Protein 5FLY (pdb70)

Organism: Staphylococcus pseudintermedius (NCBI:txid283734)

Nearest PDB structures (foldseek):
  5fly-assembly2_B  TM=1.004E+00  e=3.571E-59  Staphylococcus pseudintermedius
  4fil-assembly4_D  TM=9.738E-01  e=7.548E-35  Staphylococcus aureus
  4fkm-assembly1_A  TM=9.253E-01  e=1.076E-34  Staphylococcus aureus
  8xfi-assembly1_A  TM=9.644E-01  e=3.804E-29  Streptococcus pyogenes SSI-1
  8xfa-assembly1_A  TM=9.338E-01  e=2.842E-28  Streptococcus pyogenes SSI-1

Solvent-accessible surface area: 26708 Å² total; per-residue (Å²): 204,69,91,51,46,11,69,6,82,23,88,200,39,117,86,143,23,96,0,15,87,57,2,68,96,0,0,0,14,0,5,17,1,0,0,2,0,67,84,9,76,15,54,23,31,0,0,1,58,72,0,69,104,0,71,6,0,25,115,44,0,159,149,30,66,61,0,27,67,114,66,15,147,61,2,37,70,19,148,12,39,0,0,0,3,52,80,118,27,144,11,34,91,106,3,134,164,52,6,56,12,0,21,1,32,32,68,89,15,57,6,28,64,6,5,61,4,2,0,75,0,18,54,33,51,94,61,3,145,142,22,54,55,81,11,80,161,76,5,47,90,0,18,137,48,0,45,91,86,25,30,102,119,8,14,0,0,0,0,3,27,93,109,191,98,14,43,0,7,5,86,29,63,3,50,0,0,0,0,0,12,66,17,1,26,5,86,21,22,146,46,0,40,82,40,3,156,188,117,17,94,31,72,2,65,135,120,47,1,25,134,33,29,12,67,0,1,1,1,0,20,40,180,139,39,86,94,6,116,11,19,104,54,73,69,16,106,100,23,113,1,32,108,67,120,46,26,21,68,7,34,4,23,21,4,60,24,5,3,2,42,0,1,59,59,0,36,137,35,0,38,131,42,0,65,73,5,83,97,132,51,48,10,64,4,91,27,89,201,37,122,70,148,22,97,0,25,145,66,3,125,95,0,0,0,16,0,5,16,1,0,0,2,0,65,95,11,107,15,62,23,31,0,0,2,61,87,0,66,108,0,72,6,0,25,93,42,1,161,149,29,65,59,1,27,72,114,66,28,146,61,3,37,75,18,154,13,38,0,0,0,3,53,80,118,26,135,7,30,92,115,4,119,186,53,6,56,4,0,18,1,30,31,68,87,12,54,6,30,71,7,7,60,5,1,0,74,0,19,58,58,53,102,71,3,148,112,30,58,57,55,15,86,108,29,5,50,91,1,17,142,50,0,45,90,83,24,30,104,118,7,16,0,0,0,0,4,27,94,108,194,98,14,42,0,7,5,85,30,64,3,51,0,0,0,0,0,12,70,17,0,25,6,86,22,24,147,46,0,34,83,39,2,159,193,126,16,95,31,70,3,64,138,119,47,0,27,131,26,30,11,59,1,1,1,1,0,20,41,168,139,38,84,92,6,120,11,16,112,51,75,65,14,111,107,22,120,0,31,120,74,121,44,24,18,65,9,29,5,21,21,3,58,21,5,2,5,45,0,1,55,51,0,22,45,40,0,21,140,43,0,62,72,6,80,98

B-factor: mean 16.65, std 7.92, range [6.35, 55.58]

Radius of gyration: 28.54 Å; Cα contacts (8 Å, |Δi|>4): 1042; chains: 2; bounding box: 57×79×65 Å

Structure (mmCIF, N/CA/C/O backbone):
data_5FLY
#
_entry.id   5FLY
#
_cell.length_a   43.582
_cell.length_b   53.822
_cell.length_c   120.248
_cell.angle_alpha   90.00
_cell.angle_beta   99.17
_cell.angle_gamma   90.00
#
_symmetry.space_group_name_H-M   'P 1 21 1'
#
loop_
_entity.id
_entity.type
_entity.pdbx_description
1 polymer 'Ferrichrome ABC transporter substrate-binding protein'
2 non-polymer 'CADMIUM ION'
3 non-polymer 'CHLORIDE ION'
4 non-polymer 2,5,8,11,14,17,20,23-OCTAOXAPENTACOSAN-25-OL
5 water water
#
loop_
_atom_site.group_PDB
_atom_site.id
_atom_site.type_symbol
_atom_site.label_atom_id
_atom_site.label_alt_id
_atom_site.label_comp_id
_atom_site.label_asym_id
_atom_site.label_entity_id
_atom_site.label_seq_id
_atom_site.pdbx_PDB_ins_code
_atom_site.Cartn_x
_atom_site.Cartn_y
_atom_site.Cartn_z
_atom_site.occupancy
_atom_site.B_iso_or_equiv
_atom_site.auth_seq_id
_atom_site.auth_comp_id
_atom_site.auth_asym_id
_atom_site.auth_atom_id
_atom_site.pdbx_PDB_model_num
ATOM 1 N N . LYS A 1 3 ? 24.288 -30.248 15.373 1.00 24.39 3 LYS A N 1
ATOM 2 C CA . LYS A 1 3 ? 23.861 -29.666 16.641 1.00 22.28 3 LYS A CA 1
ATOM 3 C C . LYS A 1 3 ? 22.353 -29.849 16.866 1.00 21.16 3 LYS A C 1
ATOM 4 O O . LYS A 1 3 ? 21.586 -29.968 15.904 1.00 22.09 3 LYS A O 1
ATOM 22 N N . GLU A 1 4 ? 21.954 -29.888 18.141 1.00 18.44 4 GLU A N 1
ATOM 23 C CA . GLU A 1 4 ? 20.550 -29.971 18.556 1.00 18.32 4 GLU A CA 1
ATOM 24 C C . GLU A 1 4 ? 19.691 -28.948 17.795 1.00 18.68 4 GLU A C 1
ATOM 25 O O . GLU A 1 4 ? 20.087 -27.791 17.682 1.00 19.89 4 GLU A O 1
ATOM 33 N N . THR A 1 5 ? 18.526 -29.362 17.295 1.00 17.40 5 THR A N 1
ATOM 34 C CA . THR A 1 5 ? 17.587 -28.425 16.658 1.00 16.41 5 THR A CA 1
ATOM 35 C C . THR A 1 5 ? 16.272 -28.316 17.429 1.00 16.21 5 THR A C 1
ATOM 36 O O . THR A 1 5 ? 15.966 -29.144 18.285 1.00 16.71 5 THR A O 1
ATOM 47 N N . LYS A 1 6 ? 15.504 -27.276 17.117 1.00 13.52 6 LYS A N 1
ATOM 48 C CA . LYS A 1 6 ? 14.131 -27.132 17.595 1.00 13.80 6 LYS A CA 1
ATOM 49 C C . LYS A 1 6 ? 13.287 -26.535 16.479 1.00 14.23 6 LYS A C 1
ATOM 50 O O . LYS A 1 6 ? 13.808 -25.881 15.571 1.00 14.02 6 LYS A O 1
ATOM 69 N N . ALA A 1 7 ? 11.983 -26.752 16.549 1.00 14.37 7 ALA A N 1
ATOM 70 C CA . ALA A 1 7 ? 11.079 -26.166 15.569 1.00 15.06 7 ALA A CA 1
ATOM 71 C C . ALA A 1 7 ? 10.647 -24.786 16.038 1.00 15.46 7 ALA A C 1
ATOM 72 O O . ALA A 1 7 ? 10.114 -24.640 17.139 1.00 19.06 7 ALA A O 1
ATOM 79 N N . PHE A 1 8 ? 10.912 -23.772 15.215 1.00 11.59 8 PHE A N 1
ATOM 80 C CA . PHE A 1 8 ? 10.347 -22.451 15.423 1.00 10.94 8 PHE A CA 1
ATOM 81 C C . PHE A 1 8 ? 9.053 -22.367 14.630 1.00 11.82 8 PHE A C 1
ATOM 82 O O . PHE A 1 8 ? 9.044 -22.630 13.440 1.00 12.18 8 PHE A O 1
ATOM 99 N N . ASN A 1 9 ? 7.962 -22.026 15.302 1.00 12.75 9 ASN A N 1
ATOM 100 C CA . ASN A 1 9 ? 6.658 -21.977 14.657 1.00 14.29 9 ASN A CA 1
ATOM 101 C C . ASN A 1 9 ? 6.353 -20.589 14.123 1.00 14.39 9 ASN A C 1
ATOM 102 O O . ASN A 1 9 ? 5.876 -19.721 14.851 1.00 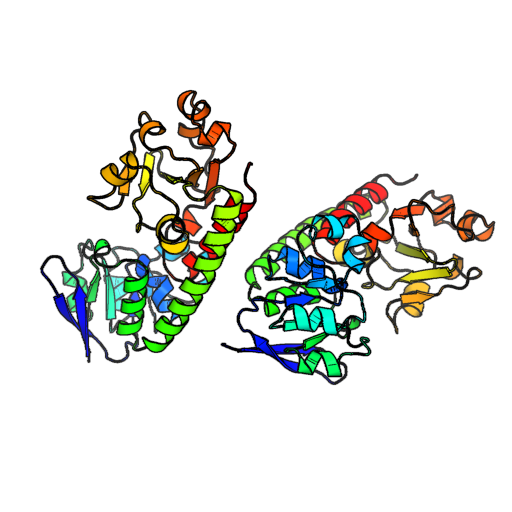17.17 9 ASN A O 1
ATOM 113 N N . LEU A 1 10 ? 6.645 -20.379 12.847 1.00 11.11 10 LEU A N 1
ATOM 114 C CA . LEU A 1 10 ? 6.462 -19.078 12.214 1.00 10.33 10 LEU A CA 1
ATOM 115 C C . LEU A 1 10 ? 5.021 -18.866 11.769 1.00 11.60 10 LEU A C 1
ATOM 116 O O . LEU A 1 10 ? 4.466 -19.702 11.068 1.00 9.91 10 LEU A O 1
ATOM 132 N N . LYS A 1 11 ? 4.425 -17.748 12.171 1.00 11.57 11 LYS A N 1
ATOM 133 C CA . LYS A 1 11 ? 3.104 -17.376 11.683 1.00 12.01 11 LYS A CA 1
ATOM 134 C C . LYS A 1 11 ? 3.190 -16.841 10.264 1.00 11.85 11 LYS A C 1
ATOM 135 O O . LYS A 1 11 ? 3.918 -15.886 10.013 1.00 12.98 11 LYS A O 1
ATOM 154 N N . THR A 1 12 ? 2.434 -17.448 9.352 1.00 10.99 12 THR A N 1
ATOM 155 C CA . THR A 1 12 ? 2.451 -17.064 7.949 1.00 11.46 12 THR A CA 1
ATOM 156 C C . THR A 1 12 ? 1.028 -16.983 7.414 1.00 13.49 12 THR A C 1
ATOM 157 O O . THR A 1 12 ? 0.073 -17.348 8.105 1.00 12.25 12 THR A O 1
ATOM 168 N N . ALA A 1 13 ? 0.903 -16.539 6.167 1.00 14.36 13 ALA A N 1
ATOM 169 C CA . ALA A 1 13 ? -0.390 -16.480 5.491 1.00 13.92 13 ALA A CA 1
ATOM 170 C C . ALA A 1 13 ? -1.047 -17.846 5.442 1.00 12.92 13 ALA A C 1
ATOM 171 O O . ALA A 1 13 ? -2.279 -17.950 5.447 1.00 14.46 13 ALA A O 1
ATOM 178 N N . LYS A 1 14 ? -0.223 -18.893 5.382 1.00 13.46 14 LYS A N 1
ATOM 179 C CA . LYS A 1 14 ? -0.701 -20.267 5.261 1.00 17.08 14 LYS A CA 1
ATOM 180 C C . LYS A 1 14 ? -0.965 -20.914 6.616 1.00 16.71 14 LYS A C 1
ATOM 181 O O . LYS A 1 14 ? -1.315 -22.092 6.684 1.00 18.64 14 LYS A O 1
ATOM 200 N N . GLY A 1 15 ? -0.772 -20.145 7.686 1.00 17.19 15 GLY A N 1
ATOM 201 C CA . GLY A 1 15 ? -0.976 -20.620 9.038 1.00 17.99 15 GLY A CA 1
ATOM 202 C C . GLY A 1 15 ? 0.305 -20.605 9.858 1.00 19.25 15 GLY A C 1
ATOM 203 O O . GLY A 1 15 ? 0.820 -19.535 10.204 1.00 22.33 15 GLY A O 1
ATOM 207 N N . GLU A 1 16 ? 0.805 -21.790 10.185 1.00 22.02 16 GLU A N 1
ATOM 208 C CA . GLU A 1 16 ? 2.052 -21.938 10.910 1.00 24.45 16 GLU A CA 1
ATOM 209 C C . GLU A 1 16 ? 3.005 -22.773 10.082 1.00 25.32 16 GLU A C 1
ATOM 210 O O . GLU A 1 16 ? 2.644 -23.839 9.578 1.00 26.84 16 GLU A O 1
ATOM 222 N N . GLU A 1 17 ? 4.213 -22.256 9.922 1.00 17.45 17 GLU A N 1
ATOM 223 C CA . GLU A 1 17 ? 5.266 -22.937 9.197 1.00 16.46 17 GLU A CA 1
ATOM 224 C C . GLU A 1 17 ? 6.324 -23.322 10.209 1.00 16.37 17 GLU A C 1
ATOM 225 O O . GLU A 1 17 ? 6.842 -22.462 10.913 1.00 16.62 17 GLU A O 1
ATOM 237 N N . LYS A 1 18 ? 6.620 -24.615 10.293 1.00 14.40 18 LYS A N 1
ATOM 238 C CA . LYS A 1 18 ? 7.635 -25.098 11.209 1.00 14.31 18 LYS A CA 1
ATOM 239 C C . LYS A 1 18 ? 8.980 -25.019 10.541 1.00 14.61 18 LYS A C 1
ATOM 240 O O . LYS A 1 18 ? 9.183 -25.568 9.461 1.00 16.28 18 LYS A O 1
ATOM 259 N N . ILE A 1 19 ? 9.894 -24.320 11.194 1.00 11.99 19 ILE A N 1
ATOM 260 C CA . ILE A 1 19 ? 11.230 -24.126 10.671 1.00 13.14 19 ILE A CA 1
ATOM 261 C C . ILE A 1 19 ? 12.227 -24.673 11.684 1.00 13.65 19 ILE A C 1
ATOM 262 O O . ILE A 1 19 ? 12.289 -24.195 12.805 1.00 14.59 19 ILE A O 1
ATOM 278 N N . ASP A 1 20 ? 12.992 -25.687 11.290 1.00 15.10 20 ASP A N 1
ATOM 279 C CA . ASP A 1 20 ? 13.998 -26.260 12.177 1.00 13.96 20 ASP A CA 1
ATOM 280 C C . ASP A 1 20 ? 15.213 -25.323 12.285 1.00 14.75 20 ASP A C 1
ATOM 281 O O . ASP A 1 20 ? 15.852 -24.992 11.283 1.00 16.92 20 ASP A O 1
ATOM 290 N N . ILE A 1 21 ? 15.513 -24.888 13.504 1.00 12.10 21 ILE A N 1
ATOM 291 C CA . ILE A 1 21 ? 16.630 -23.981 13.766 1.00 11.78 21 ILE A CA 1
ATOM 292 C C . ILE A 1 21 ? 17.475 -24.539 14.911 1.00 12.56 21 ILE A C 1
ATOM 293 O O . ILE A 1 21 ? 17.054 -25.475 15.586 1.00 12.91 21 ILE A O 1
ATOM 309 N N . PRO A 1 22 ? 18.673 -23.978 15.127 1.00 10.91 22 PRO A N 1
ATOM 310 C CA . PRO A 1 22 ? 19.446 -24.482 16.261 1.00 10.70 22 PRO A CA 1
ATOM 311 C C . PRO A 1 22 ? 18.701 -24.279 17.577 1.00 10.98 22 PRO A C 1
ATOM 312 O O . PRO A 1 22 ? 18.031 -23.267 17.756 1.00 11.20 22 PRO A O 1
ATOM 323 N N . LYS A 1 23 ? 18.818 -25.235 18.495 1.00 14.15 23 LYS A N 1
ATOM 324 C CA . LYS A 1 23 ? 18.286 -25.060 19.843 1.00 15.53 23 LYS A CA 1
ATOM 325 C C . LYS A 1 23 ? 18.933 -23.860 20.518 1.00 15.43 23 LYS A C 1
ATOM 326 O O . LYS A 1 23 ? 18.269 -23.087 21.213 1.00 16.05 23 LYS A O 1
ATOM 345 N N . ASP A 1 24 ? 20.244 -23.733 20.317 1.00 13.56 24 ASP A N 1
ATOM 346 C CA . ASP A 1 24 ? 21.011 -22.590 20.796 1.00 13.90 24 ASP A CA 1
ATOM 347 C C . ASP A 1 24 ? 21.803 -21.953 19.659 1.00 12.98 24 ASP A C 1
ATOM 348 O O . ASP A 1 24 ? 22.945 -22.337 19.399 1.00 13.56 24 ASP A O 1
ATOM 357 N N . PRO A 1 25 ? 21.196 -20.976 18.966 1.00 10.65 25 PRO A N 1
ATOM 358 C CA . PRO A 1 25 ? 21.879 -20.370 17.824 1.00 9.85 25 PRO A CA 1
ATOM 359 C C . PRO A 1 25 ? 23.165 -19.650 18.243 1.00 8.18 25 PRO A C 1
ATOM 360 O O . PRO A 1 25 ? 23.152 -18.838 19.161 1.00 10.23 25 PRO A O 1
ATOM 371 N N . LYS A 1 26 ? 24.255 -19.979 17.563 1.00 9.02 26 LYS A N 1
ATOM 372 C CA . LYS A 1 26 ? 25.587 -19.488 17.894 1.00 9.57 26 LYS A CA 1
ATOM 373 C C . LYS A 1 26 ? 26.076 -18.397 16.941 1.00 8.39 26 LYS A C 1
ATOM 374 O O . LYS A 1 26 ? 26.994 -17.662 17.281 1.00 8.37 26 LYS A O 1
ATOM 393 N N . ARG A 1 27 ? 25.479 -18.304 15.753 1.00 8.93 27 ARG A N 1
ATOM 394 C CA . ARG A 1 27 ? 25.964 -17.390 14.723 1.00 9.58 27 ARG A CA 1
ATOM 395 C C . ARG A 1 27 ? 24.782 -16.909 13.894 1.00 9.82 27 ARG A C 1
ATOM 396 O O . ARG A 1 27 ? 24.525 -17.415 12.815 1.00 11.40 27 ARG A O 1
ATOM 417 N N . ILE A 1 28 ? 24.084 -15.910 14.420 1.00 8.07 28 ILE A N 1
ATOM 418 C CA . ILE A 1 28 ? 22.891 -15.364 13.785 1.00 7.98 28 ILE A CA 1
ATOM 419 C C . ILE A 1 28 ? 23.265 -14.181 12.918 1.00 8.08 28 ILE A C 1
ATOM 420 O O . ILE A 1 28 ? 24.012 -13.308 13.347 1.00 8.06 28 ILE A O 1
ATOM 436 N N . VAL A 1 29 ? 22.758 -14.156 11.692 1.00 8.22 29 VAL A N 1
ATOM 437 C CA . VAL A 1 29 ? 22.843 -12.969 10.856 1.00 8.30 29 VAL A CA 1
ATOM 438 C C . VAL A 1 29 ? 21.446 -12.409 10.741 1.00 8.10 29 VAL A C 1
ATOM 439 O O . VAL A 1 29 ? 20.541 -13.104 10.296 1.00 8.11 29 VAL A O 1
ATOM 452 N N . VAL A 1 30 ? 21.266 -11.173 11.199 1.00 7.93 30 VAL A N 1
ATOM 453 C CA . VAL A 1 30 ? 19.955 -10.535 11.166 1.00 7.75 30 VAL A CA 1
ATOM 454 C C . VAL A 1 30 ? 19.898 -9.525 10.015 1.00 7.88 30 VAL A C 1
ATOM 455 O O . VAL A 1 30 ? 20.418 -8.412 10.128 1.00 8.13 30 VAL A O 1
ATOM 468 N N . MET A 1 31 ? 19.288 -9.934 8.905 1.00 8.86 31 MET A N 1
ATOM 469 C CA . MET A 1 31 ? 19.167 -9.069 7.728 1.00 8.59 31 MET A CA 1
ATOM 470 C C . MET A 1 31 ? 17.961 -8.132 7.805 1.00 10.94 31 MET A C 1
ATOM 471 O O . MET A 1 31 ? 17.914 -7.123 7.100 1.00 10.85 31 MET A O 1
ATOM 485 N N . ALA A 1 32 ? 16.974 -8.483 8.621 1.00 10.45 32 ALA A N 1
ATOM 486 C CA . ALA A 1 32 ? 15.793 -7.652 8.806 1.00 8.96 32 ALA A CA 1
ATOM 487 C C . ALA A 1 32 ? 15.983 -6.771 10.057 1.00 9.57 32 ALA A C 1
ATOM 488 O O . ALA A 1 32 ? 15.946 -7.276 11.185 1.00 7.47 32 ALA A O 1
ATOM 495 N N . PRO A 1 33 ? 16.187 -5.456 9.871 1.00 8.10 33 PRO A N 1
ATOM 496 C CA . PRO A 1 33 ? 16.531 -4.629 11.034 1.00 7.46 33 PRO A CA 1
ATOM 497 C C . PRO A 1 33 ? 15.442 -4.556 12.101 1.00 8.48 33 PRO A C 1
ATOM 498 O O . PRO A 1 33 ? 15.754 -4.263 13.251 1.00 6.97 33 PRO A O 1
ATOM 509 N N . THR A 1 34 ? 14.194 -4.805 11.723 1.00 7.63 34 THR A N 1
ATOM 510 C CA . THR A 1 34 ? 13.106 -4.877 12.685 1.00 7.12 34 THR A CA 1
ATOM 511 C C . THR A 1 34 ? 13.426 -5.777 13.876 1.00 7.39 34 THR A C 1
ATOM 512 O O . THR A 1 34 ? 13.047 -5.448 14.999 1.00 8.11 34 THR A O 1
ATOM 523 N N . TYR A 1 35 ? 14.133 -6.880 13.635 1.00 6.83 35 TYR A N 1
ATOM 524 C CA . TYR A 1 35 ? 14.371 -7.901 14.661 1.00 6.76 35 TYR A CA 1
ATOM 525 C C . TYR A 1 35 ? 15.736 -7.755 15.343 1.00 7.48 35 TYR A C 1
ATOM 526 O O . TYR A 1 35 ? 16.032 -8.469 16.299 1.00 6.71 35 TYR A O 1
ATOM 544 N N . ALA A 1 36 ? 16.549 -6.815 14.880 1.00 7.58 36 ALA A N 1
ATOM 545 C CA . ALA A 1 36 ? 17.906 -6.677 15.397 1.00 7.48 36 ALA A CA 1
ATOM 546 C C . ALA A 1 36 ? 17.946 -6.209 16.839 1.00 7.76 36 ALA A C 1
ATOM 547 O O . ALA A 1 36 ? 18.656 -6.811 17.655 1.00 6.78 36 ALA A O 1
ATOM 554 N N . GLY A 1 37 ? 17.205 -5.151 17.170 1.00 7.55 37 GLY A N 1
ATOM 555 C CA . GLY A 1 37 ? 17.235 -4.618 18.523 1.00 7.86 37 GLY A CA 1
ATOM 556 C C . GLY A 1 37 ? 16.763 -5.634 19.541 1.00 8.17 37 GLY A C 1
ATOM 557 O O . GLY A 1 37 ? 17.326 -5.745 20.634 1.00 6.94 37 GLY A O 1
ATOM 561 N N . GLY A 1 38 ? 15.718 -6.372 19.192 1.00 6.47 38 GLY A N 1
ATOM 562 C CA . GLY A 1 38 ? 15.139 -7.331 20.126 1.00 6.39 38 GLY A CA 1
ATOM 563 C C . GLY A 1 38 ? 16.058 -8.494 20.452 1.00 7.88 38 GLY A C 1
ATOM 564 O O . GLY A 1 38 ? 16.128 -8.968 21.593 1.00 6.35 38 GLY A O 1
ATOM 568 N N . LEU A 1 39 ? 16.757 -8.992 19.443 1.00 6.51 39 LEU A N 1
ATOM 569 C CA . LEU A 1 39 ? 17.692 -10.075 19.664 1.00 6.56 39 LEU A CA 1
ATOM 570 C C . LEU A 1 39 ? 18.918 -9.592 20.444 1.00 7.54 39 LEU A C 1
ATOM 571 O O . LEU A 1 39 ? 19.425 -10.297 21.302 1.00 7.66 39 LEU A O 1
ATOM 587 N N . LYS A 1 40 ? 19.385 -8.381 20.147 1.00 8.98 40 LYS A N 1
ATOM 588 C CA . LYS A 1 40 ? 20.510 -7.774 20.874 1.00 7.88 40 LYS A CA 1
ATOM 589 C C . LYS A 1 40 ? 20.141 -7.562 22.351 1.00 9.24 40 LYS A C 1
ATOM 590 O O . LYS A 1 40 ? 20.939 -7.812 23.262 1.00 6.84 40 LYS A O 1
ATOM 609 N N . TYR A 1 41 ? 18.909 -7.135 22.584 1.00 8.38 41 TYR A N 1
ATOM 610 C CA . TYR A 1 41 ? 18.431 -6.879 23.939 1.00 8.29 41 TYR A CA 1
ATOM 611 C C . TYR A 1 41 ? 18.483 -8.159 24.768 1.00 8.41 41 TYR A C 1
ATOM 612 O O . TYR A 1 41 ? 18.679 -8.129 25.992 1.00 10.09 41 TYR A O 1
ATOM 630 N N . LEU A 1 42 ? 18.322 -9.278 24.078 1.00 7.10 42 LEU A N 1
ATOM 631 C CA . LEU A 1 42 ? 18.367 -10.606 24.685 1.00 8.18 42 LEU A CA 1
ATOM 632 C C . LEU A 1 42 ? 19.759 -11.249 24.635 1.00 8.07 42 LEU A C 1
ATOM 633 O O . LEU A 1 42 ? 19.908 -12.434 24.970 1.00 7.88 42 LEU A O 1
ATOM 649 N N . ASP A 1 43 ? 20.768 -10.455 24.263 1.00 8.50 43 ASP A N 1
ATOM 650 C CA . ASP A 1 43 ? 22.162 -10.890 24.169 1.00 9.91 43 ASP A CA 1
ATOM 651 C C . ASP A 1 43 ? 22.305 -12.116 23.279 1.00 9.27 43 ASP A C 1
ATOM 652 O O . ASP A 1 43 ? 23.053 -13.048 23.595 1.00 10.06 43 ASP A O 1
ATOM 661 N N . ALA A 1 44 ? 21.591 -12.103 22.156 1.00 7.47 44 ALA A N 1
ATOM 662 C CA . ALA A 1 44 ? 21.728 -13.159 21.159 1.00 8.33 44 ALA A CA 1
ATOM 663 C C . ALA A 1 44 ? 23.123 -13.192 20.538 1.00 9.44 44 ALA A C 1
ATOM 664 O O . ALA A 1 44 ? 23.841 -12.176 20.491 1.00 8.39 44 ALA A O 1
ATOM 671 N N . ASN A 1 45 ? 23.498 -14.366 20.036 1.00 8.39 45 ASN A N 1
ATOM 672 C CA . ASN A 1 45 ? 24.800 -14.543 19.397 1.00 9.64 45 ASN A CA 1
ATOM 673 C C . ASN A 1 45 ? 24.786 -14.046 17.951 1.00 9.08 45 ASN A C 1
ATOM 674 O O . ASN A 1 45 ? 24.761 -14.834 16.995 1.00 8.97 45 ASN A O 1
ATOM 685 N N . ILE A 1 46 ? 24.830 -12.729 17.787 1.00 8.28 46 ILE A N 1
ATOM 686 C CA . ILE A 1 46 ? 24.704 -12.115 16.470 1.00 7.75 46 ILE A CA 1
ATOM 687 C C . ILE A 1 46 ? 26.082 -11.861 15.872 1.00 10.13 46 ILE A C 1
ATOM 688 O O . ILE A 1 46 ? 26.947 -11.234 16.514 1.00 11.66 46 ILE A O 1
ATOM 704 N N . VAL A 1 47 ? 26.299 -12.351 14.654 1.00 10.12 47 VAL A N 1
ATOM 705 C CA . VAL A 1 47 ? 27.577 -12.177 13.972 1.00 8.90 47 VAL A CA 1
ATOM 706 C C . VAL A 1 47 ? 27.490 -11.308 12.720 1.00 9.07 47 VAL A C 1
ATOM 707 O O . VAL A 1 47 ? 28.504 -10.977 12.127 1.00 10.19 47 VAL A O 1
ATOM 720 N N . GLY A 1 48 ? 26.285 -10.937 12.304 1.00 8.49 48 GLY A N 1
ATOM 721 C CA . GLY A 1 48 ? 26.125 -10.019 11.184 1.00 8.63 48 GLY A CA 1
ATOM 722 C C . GLY A 1 48 ? 24.791 -9.338 11.327 1.00 8.36 48 GLY A C 1
ATOM 723 O O . GLY A 1 48 ? 23.847 -9.953 11.815 1.00 8.14 48 GLY A O 1
ATOM 727 N N . VAL A 1 49 ? 24.714 -8.075 10.927 1.00 8.39 49 VAL A N 1
ATOM 728 C CA . VAL A 1 49 ? 23.455 -7.338 11.011 1.00 8.17 49 VAL A CA 1
ATOM 729 C C . VAL A 1 49 ? 23.334 -6.390 9.816 1.00 8.33 49 VAL A C 1
ATOM 730 O O . VAL A 1 49 ? 24.329 -5.836 9.338 1.00 8.58 49 VAL A O 1
ATOM 743 N N . SER A 1 50 ? 22.108 -6.224 9.333 1.00 9.89 50 SER A N 1
ATOM 744 C CA . SER A 1 50 ? 21.824 -5.268 8.266 1.00 10.46 50 SER A CA 1
ATOM 745 C C . SER A 1 50 ? 22.491 -3.925 8.521 1.00 11.16 50 SER A C 1
ATOM 746 O O . SER A 1 50 ? 22.455 -3.410 9.647 1.00 10.04 50 SER A O 1
ATOM 754 N N . ASP A 1 51 ? 23.082 -3.337 7.486 1.00 13.39 51 ASP A N 1
ATOM 755 C CA . ASP A 1 51 ? 23.730 -2.052 7.677 1.00 14.55 51 ASP A CA 1
ATOM 756 C C . ASP A 1 51 ? 22.686 -0.953 7.912 1.00 11.70 51 ASP A C 1
ATOM 757 O O . ASP A 1 51 ? 23.048 0.181 8.237 1.00 11.73 51 ASP A O 1
ATOM 766 N N . GLN A 1 52 ? 21.399 -1.283 7.783 1.00 11.87 52 GLN A N 1
ATOM 767 C CA . GLN A 1 52 ? 20.358 -0.298 8.056 1.00 13.02 52 GLN A CA 1
ATOM 768 C C . GLN A 1 52 ? 20.323 0.105 9.528 1.00 12.43 52 GLN A C 1
ATOM 769 O O . GLN A 1 52 ? 19.806 1.166 9.861 1.00 14.74 52 GLN A O 1
ATOM 783 N N . VAL A 1 53 ? 20.858 -0.726 10.423 1.00 9.24 53 VAL A N 1
ATOM 784 C CA . VAL A 1 53 ? 20.798 -0.374 11.843 1.00 7.83 53 VAL A CA 1
ATOM 785 C C . VAL A 1 53 ? 21.637 0.867 12.133 1.00 10.23 53 VAL A C 1
ATOM 786 O O . VAL A 1 53 ? 21.370 1.595 13.086 1.00 12.40 53 VAL A O 1
ATOM 799 N N . ASP A 1 54 ? 22.625 1.139 11.289 1.00 11.13 54 ASP A N 1
ATOM 800 C CA . ASP A 1 54 ? 23.488 2.288 11.523 1.00 11.67 54 ASP A CA 1
ATOM 801 C C . ASP A 1 54 ? 22.793 3.614 11.250 1.00 12.77 54 ASP A C 1
ATOM 802 O O . ASP A 1 54 ? 23.286 4.663 11.674 1.00 14.47 54 ASP A O 1
ATOM 811 N N . GLN A 1 55 ? 21.653 3.570 10.571 1.00 14.13 55 GLN A N 1
ATOM 812 C CA . GLN A 1 55 ? 20.899 4.782 10.300 1.00 15.07 55 GLN A CA 1
ATOM 813 C C . GLN A 1 55 ? 19.994 5.176 11.470 1.00 15.52 55 GLN A C 1
ATOM 814 O O . GLN A 1 55 ? 19.482 6.289 11.491 1.00 17.76 55 GLN A O 1
ATOM 828 N N . SER A 1 56 ? 19.806 4.273 12.432 1.00 11.76 56 SER A N 1
ATOM 829 C CA . SER A 1 56 ? 19.143 4.612 13.698 1.00 11.02 56 SER A CA 1
ATOM 830 C C . SER A 1 56 ? 20.163 4.936 14.786 1.00 12.29 56 SER A C 1
ATOM 831 O O . SER A 1 56 ? 21.029 4.111 15.083 1.00 12.93 56 SER A O 1
ATOM 839 N N . PRO A 1 57 ? 20.065 6.134 15.398 1.00 14.84 57 PRO A N 1
ATOM 840 C CA . PRO A 1 57 ? 21.036 6.452 16.448 1.00 15.26 57 PRO A CA 1
ATOM 841 C C . PRO A 1 57 ? 20.942 5.470 17.603 1.00 15.15 57 PRO A C 1
ATOM 842 O O . PRO A 1 57 ? 21.947 5.191 18.258 1.00 17.54 57 PRO A O 1
ATOM 853 N N . VAL A 1 58 ? 19.743 4.940 17.822 1.00 13.55 58 VAL A N 1
ATOM 854 C CA . VAL A 1 58 ? 19.499 4.005 18.910 1.00 15.00 58 VAL A CA 1
ATOM 855 C C . VAL A 1 58 ? 20.206 2.686 18.643 1.00 13.11 58 VAL A C 1
ATOM 856 O O . VAL A 1 58 ? 20.971 2.205 19.474 1.00 15.42 58 VAL A O 1
ATOM 869 N N . LEU A 1 59 ? 19.929 2.086 17.492 1.00 10.09 59 LEU A N 1
ATOM 870 C CA . LEU A 1 59 ? 20.510 0.785 17.183 1.00 8.83 59 LEU A CA 1
ATOM 871 C C . LEU A 1 59 ? 22.003 0.870 16.849 1.00 8.72 59 LEU A C 1
ATOM 872 O O . LEU A 1 59 ? 22.737 -0.060 17.140 1.00 9.44 59 LEU A O 1
ATOM 888 N N . ALA A 1 60 ? 22.461 1.975 16.259 1.00 11.31 60 ALA A N 1
ATOM 889 C CA . ALA A 1 60 ? 23.860 2.073 15.844 1.00 11.88 60 ALA A CA 1
ATOM 890 C C . ALA A 1 60 ? 24.802 1.860 17.022 1.00 14.28 60 ALA A C 1
ATOM 891 O O . ALA A 1 60 ? 25.811 1.171 16.898 1.00 15.34 60 ALA A O 1
ATOM 898 N N . LYS A 1 61 ? 24.470 2.432 18.173 1.00 15.76 61 LYS A N 1
ATOM 899 C CA . LYS A 1 61 ? 25.360 2.317 19.325 1.00 15.77 61 LYS A CA 1
ATOM 900 C C . LYS A 1 61 ? 25.358 0.893 19.896 1.00 13.58 61 LYS A C 1
ATOM 901 O O . LYS A 1 61 ? 26.292 0.510 20.583 1.00 15.15 61 LYS A O 1
ATOM 920 N N . GLN A 1 62 ? 24.319 0.111 19.613 1.00 11.74 62 GLN A N 1
ATOM 921 C CA . GLN A 1 62 ? 24.249 -1.269 20.100 1.00 11.23 62 GLN A CA 1
ATOM 922 C C . GLN A 1 62 ? 24.979 -2.291 19.220 1.00 12.10 62 GLN A C 1
ATOM 923 O O . GLN A 1 62 ? 25.141 -3.441 19.643 1.00 12.40 62 GLN A O 1
ATOM 937 N N . PHE A 1 63 ? 25.386 -1.890 18.010 1.00 11.53 63 PHE A N 1
ATOM 938 C CA . PHE A 1 63 ? 25.935 -2.824 17.029 1.00 11.19 63 PHE A CA 1
ATOM 939 C C . PHE A 1 63 ? 27.325 -2.409 16.528 1.00 13.56 63 PHE A C 1
ATOM 940 O O . PHE A 1 63 ? 27.760 -2.815 15.443 1.00 11.76 63 PHE A O 1
ATOM 957 N N . LYS A 1 64 ? 28.034 -1.621 17.335 1.00 20.15 64 LYS A N 1
ATOM 958 C CA . LYS A 1 64 ? 29.331 -1.079 16.927 1.00 20.47 64 LYS A CA 1
ATOM 959 C C . LYS A 1 64 ? 30.348 -2.174 16.607 1.00 19.78 64 LYS A C 1
ATOM 960 O O . LYS A 1 64 ? 31.187 -2.003 15.733 1.00 23.24 64 LYS A O 1
ATOM 979 N N . ASP A 1 65 ? 30.273 -3.298 17.311 1.00 21.89 65 ASP A N 1
ATOM 980 C CA . ASP A 1 65 ? 31.274 -4.346 17.133 1.00 25.72 65 ASP A CA 1
ATOM 981 C C . ASP A 1 65 ? 30.732 -5.554 16.373 1.00 25.53 65 ASP A C 1
ATOM 982 O O . ASP A 1 65 ? 31.307 -6.639 16.440 1.00 27.52 65 ASP A O 1
ATOM 991 N N . VAL A 1 66 ? 29.640 -5.350 15.638 1.00 17.07 66 VAL A N 1
ATOM 992 C CA . VAL A 1 66 ? 29.055 -6.396 14.795 1.00 15.07 66 VAL A CA 1
ATOM 993 C C . VAL A 1 66 ? 29.220 -6.055 13.317 1.00 13.92 66 VAL A C 1
ATOM 994 O O . VAL A 1 66 ? 28.959 -4.922 12.891 1.00 13.66 66 VAL A O 1
ATOM 1007 N N . ASP A 1 67 ? 29.655 -7.039 12.533 1.00 12.62 67 ASP A N 1
ATOM 1008 C CA . ASP A 1 67 ? 29.776 -6.869 11.091 1.00 12.64 67 ASP A CA 1
ATOM 1009 C C . ASP A 1 67 ? 28.469 -6.428 10.452 1.00 12.09 67 ASP A C 1
ATOM 1010 O O . ASP A 1 67 ? 27.400 -6.982 10.750 1.00 11.38 67 ASP A O 1
ATOM 1019 N N . LYS A 1 68 ? 28.568 -5.454 9.558 1.00 12.84 68 LYS A N 1
ATOM 1020 C CA . LYS A 1 68 ? 27.406 -4.917 8.867 1.00 15.52 68 LYS A CA 1
ATOM 1021 C C . LYS A 1 68 ? 27.274 -5.567 7.505 1.00 15.62 68 LYS A C 1
ATOM 1022 O O . LYS A 1 68 ? 28.283 -5.831 6.835 1.00 16.64 68 LYS A O 1
ATOM 1041 N N . VAL A 1 69 ? 26.034 -5.816 7.100 1.00 13.65 69 VAL A N 1
ATOM 1042 C CA . VAL A 1 69 ? 25.753 -6.500 5.837 1.00 12.78 69 VAL A CA 1
ATOM 1043 C C . VAL A 1 69 ? 24.867 -5.655 4.921 1.00 13.55 69 VAL A C 1
ATOM 1044 O O . VAL A 1 69 ? 23.859 -5.102 5.351 1.00 14.33 69 VAL A O 1
ATOM 1057 N N . GLY A 1 70 ? 25.243 -5.571 3.649 1.00 14.53 70 GLY A N 1
ATOM 1058 C CA . GLY A 1 70 ? 24.398 -4.953 2.631 1.00 15.43 70 GLY A CA 1
ATOM 1059 C C . GLY A 1 70 ? 23.141 -5.759 2.332 1.00 15.28 70 GLY A C 1
ATOM 1060 O O . GLY A 1 70 ? 23.175 -6.976 2.353 1.00 16.61 70 GLY A O 1
ATOM 1064 N N . ALA A 1 71 ? 22.031 -5.081 2.036 1.00 28.65 71 ALA A N 1
ATOM 1065 C CA . ALA A 1 71 ? 20.710 -5.726 1.947 1.00 30.22 71 ALA A CA 1
ATOM 1066 C C . ALA A 1 71 ? 20.653 -6.922 0.997 1.00 29.81 71 ALA A C 1
ATOM 1067 O O . ALA A 1 71 ? 19.863 -7.848 1.199 1.00 32.62 71 ALA A O 1
ATOM 1074 N N . GLU A 1 72 ? 21.465 -6.886 -0.051 1.00 16.67 72 GLU A N 1
ATOM 1075 C CA . GLU A 1 72 ? 21.471 -7.957 -1.041 1.00 17.76 72 GLU A CA 1
ATOM 1076 C C . GLU A 1 72 ? 22.779 -8.733 -1.068 1.00 18.21 72 GLU A C 1
ATOM 1077 O O . GLU A 1 72 ? 22.993 -9.542 -1.970 1.00 18.61 72 GLU A O 1
ATOM 1089 N N . ASP A 1 73 ? 23.654 -8.490 -0.092 1.00 14.89 73 ASP A N 1
ATOM 1090 C CA . ASP A 1 73 ? 24.977 -9.118 -0.090 1.00 13.77 73 ASP A CA 1
ATOM 1091 C C . ASP A 1 73 ? 24.959 -10.548 0.477 1.00 13.49 73 ASP A C 1
ATOM 1092 O O . ASP A 1 73 ? 25.427 -10.816 1.584 1.00 11.98 73 ASP A O 1
ATOM 1101 N N . VAL A 1 74 ? 24.426 -11.472 -0.313 1.00 12.88 74 VAL A N 1
ATOM 1102 C CA . VAL A 1 74 ? 24.336 -12.873 0.090 1.00 12.85 74 VAL A CA 1
ATOM 1103 C C . VAL A 1 74 ? 25.736 -13.471 0.323 1.00 12.99 74 VAL A C 1
ATOM 1104 O O . VAL A 1 74 ? 25.941 -14.303 1.204 1.00 12.53 74 VAL A O 1
ATOM 1117 N N . GLU A 1 75 ? 26.714 -13.044 -0.458 1.00 12.59 75 GLU A N 1
ATOM 1118 C CA . GLU A 1 75 ? 28.047 -13.601 -0.280 1.00 13.63 75 GLU A CA 1
ATOM 1119 C C . GLU A 1 75 ? 28.636 -13.163 1.063 1.00 12.60 75 GLU A C 1
ATOM 1120 O O . GLU A 1 75 ? 29.366 -13.937 1.688 1.00 12.67 75 GLU A O 1
ATOM 1132 N N . LYS A 1 76 ? 28.293 -11.960 1.533 1.00 12.48 76 LYS A N 1
ATOM 1133 C CA . LYS A 1 76 ? 28.697 -11.549 2.875 1.00 12.46 76 LYS A CA 1
ATOM 1134 C C . LYS A 1 76 ? 28.041 -12.443 3.915 1.00 12.64 76 LYS A C 1
ATOM 1135 O O . LYS A 1 76 ? 28.718 -12.905 4.839 1.00 11.86 76 LYS A O 1
ATOM 1154 N N . VAL A 1 77 ? 26.742 -12.712 3.759 1.00 12.15 77 VAL A N 1
ATOM 1155 C CA . VAL A 1 77 ? 26.049 -13.571 4.715 1.00 11.42 77 VAL A CA 1
ATOM 1156 C C . VAL A 1 77 ? 26.769 -14.926 4.763 1.00 11.22 77 VAL A C 1
ATOM 1157 O O . VAL A 1 77 ? 27.134 -15.423 5.836 1.00 11.08 77 VAL A O 1
ATOM 1170 N N . ALA A 1 78 ? 27.042 -15.498 3.596 1.00 10.80 78 ALA A N 1
ATOM 1171 C CA . ALA A 1 78 ? 27.688 -16.797 3.533 1.00 11.09 78 ALA A CA 1
ATOM 1172 C C . ALA A 1 78 ? 29.059 -16.755 4.219 1.00 11.19 78 ALA A C 1
ATOM 1173 O O . ALA A 1 78 ? 29.418 -17.677 4.950 1.00 11.17 78 ALA A O 1
ATOM 1180 N N . SER A 1 79 ? 29.812 -15.680 4.006 1.00 11.30 79 SER A N 1
ATOM 1181 C CA . SER A 1 79 ? 31.163 -15.586 4.573 1.00 11.46 79 SER A CA 1
ATOM 1182 C C . SER A 1 79 ? 31.158 -15.585 6.098 1.00 11.06 79 SER A C 1
ATOM 1183 O O . SER A 1 79 ? 32.177 -15.872 6.710 1.00 11.17 79 SER A O 1
ATOM 1191 N N . LEU A 1 80 ? 30.020 -15.255 6.706 1.00 11.50 80 LEU A N 1
ATOM 1192 C CA . LEU A 1 80 ? 29.931 -15.200 8.164 1.00 11.13 80 LEU A CA 1
ATOM 1193 C C . LEU A 1 80 ? 29.586 -16.569 8.767 1.00 11.53 80 LEU A C 1
ATOM 1194 O O . LEU A 1 80 ? 29.501 -16.714 9.982 1.00 10.76 80 LEU A O 1
ATOM 1210 N N . LYS A 1 81 ? 29.393 -17.571 7.909 1.00 13.48 81 LYS A N 1
ATOM 1211 C CA . LYS A 1 81 ? 29.087 -18.927 8.357 1.00 13.36 81 LYS A CA 1
ATOM 1212 C C . LYS A 1 81 ? 28.006 -18.974 9.437 1.00 12.29 81 LYS A C 1
ATOM 1213 O O . LYS A 1 81 ? 28.217 -19.530 10.520 1.00 12.15 81 LYS A O 1
ATOM 1232 N N . PRO A 1 82 ? 26.835 -18.404 9.142 1.00 9.73 82 PRO A N 1
ATOM 1233 C CA . PRO A 1 82 ? 25.725 -18.385 10.095 1.00 9.34 82 PRO A CA 1
ATOM 1234 C C . PRO A 1 82 ? 25.154 -19.774 10.384 1.00 9.36 82 PRO A C 1
ATOM 1235 O O . PRO A 1 82 ? 25.260 -20.655 9.524 1.00 9.68 82 PRO A O 1
ATOM 1246 N N . ASP A 1 83 ? 24.570 -19.972 11.560 1.00 10.01 83 ASP A N 1
ATOM 1247 C CA . ASP A 1 83 ? 23.743 -21.160 11.775 1.00 10.56 83 ASP A CA 1
ATOM 1248 C C . ASP A 1 83 ? 22.256 -20.793 11.769 1.00 10.33 83 ASP A C 1
ATOM 1249 O O . ASP A 1 83 ? 21.399 -21.671 11.854 1.00 9.65 83 ASP A O 1
ATOM 1258 N N . LEU A 1 84 ? 21.960 -19.505 11.599 1.00 8.68 84 LEU A N 1
ATOM 1259 C CA . LEU A 1 84 ? 20.590 -19.018 11.534 1.00 8.48 84 LEU A CA 1
ATOM 1260 C C . LEU A 1 84 ? 20.597 -17.656 10.864 1.00 8.44 84 LEU A C 1
ATOM 1261 O O . LEU A 1 84 ? 21.417 -16.802 11.214 1.00 8.37 84 LEU A O 1
ATOM 1277 N N . ILE A 1 85 ? 19.667 -17.455 9.922 1.00 8.50 85 ILE A N 1
ATOM 1278 C CA . ILE A 1 85 ? 19.495 -16.183 9.227 1.00 8.47 85 ILE A CA 1
ATOM 1279 C C . ILE A 1 85 ? 18.080 -15.671 9.459 1.00 8.24 85 ILE A C 1
ATOM 1280 O O . ILE A 1 85 ? 17.144 -16.447 9.379 1.00 8.26 85 ILE A O 1
ATOM 1296 N N . ILE A 1 86 ? 17.951 -14.384 9.797 1.00 9.03 86 ILE A N 1
ATOM 1297 C CA . ILE A 1 86 ? 16.667 -13.732 10.025 1.00 9.39 86 ILE A CA 1
ATOM 1298 C C . ILE A 1 86 ? 16.470 -12.661 8.972 1.00 8.53 86 ILE A C 1
ATOM 1299 O O . ILE A 1 86 ? 17.323 -11.810 8.792 1.00 8.83 86 ILE A O 1
ATOM 1315 N N . THR A 1 87 ? 15.348 -12.711 8.260 1.00 7.94 87 THR A N 1
ATOM 1316 C CA . THR A 1 87 ? 15.050 -11.689 7.262 1.00 8.00 87 THR A CA 1
ATOM 1317 C C . THR A 1 87 ? 13.543 -11.489 7.167 1.00 7.89 87 THR A C 1
ATOM 1318 O O . THR A 1 87 ? 12.795 -11.946 8.040 1.00 7.75 87 THR A O 1
ATOM 1329 N N . TYR A 1 88 ? 13.105 -10.774 6.134 1.00 9.96 88 TYR A N 1
ATOM 1330 C CA . TYR A 1 88 ? 11.674 -10.568 5.870 1.00 9.86 88 TYR A CA 1
ATOM 1331 C C . TYR A 1 88 ? 11.238 -11.451 4.726 1.00 9.66 88 TYR A C 1
ATOM 1332 O O . TYR A 1 88 ? 12.038 -11.802 3.862 1.00 8.67 88 TYR A O 1
ATOM 1350 N N . ASN A 1 89 ? 9.957 -11.780 4.682 1.00 8.99 89 ASN A N 1
ATOM 1351 C CA . ASN A 1 89 ? 9.467 -12.576 3.576 1.00 9.20 89 ASN A CA 1
ATOM 1352 C C . ASN A 1 89 ? 9.501 -11.770 2.271 1.00 10.10 89 ASN A C 1
ATOM 1353 O O . ASN A 1 89 ? 9.386 -12.352 1.198 1.00 12.26 89 ASN A O 1
ATOM 1364 N N . THR A 1 90 ? 9.735 -10.459 2.347 1.00 10.40 90 THR A N 1
ATOM 1365 C CA . THR A 1 90 ? 9.888 -9.628 1.148 1.00 12.47 90 THR A CA 1
ATOM 1366 C C . THR A 1 90 ? 11.265 -9.781 0.498 1.00 15.11 90 THR A C 1
ATOM 1367 O O . THR A 1 90 ? 11.481 -9.327 -0.628 1.00 14.87 90 THR A O 1
ATOM 1378 N N . ASP A 1 91 ? 12.186 -10.437 1.197 1.00 12.79 91 ASP A N 1
ATOM 1379 C CA . ASP A 1 91 ? 13.559 -10.547 0.724 1.00 13.41 91 ASP A CA 1
ATOM 1380 C C . ASP A 1 91 ? 13.606 -11.350 -0.567 1.00 12.81 91 ASP A C 1
ATOM 1381 O O . ASP A 1 91 ? 13.207 -12.498 -0.594 1.00 14.52 91 ASP A O 1
ATOM 1390 N N . LYS A 1 92 ? 14.073 -10.728 -1.647 1.00 16.53 92 LYS A N 1
ATOM 1391 C CA . LYS A 1 92 ? 14.128 -11.408 -2.934 1.00 20.11 92 LYS A CA 1
ATOM 1392 C C . LYS A 1 92 ? 15.036 -12.644 -2.901 1.00 21.45 92 LYS A C 1
ATOM 1393 O O . LYS A 1 92 ? 14.876 -13.552 -3.711 1.00 23.83 92 LYS A O 1
ATOM 1412 N N . ASN A 1 93 ? 15.966 -12.683 -1.947 1.00 19.08 93 ASN A N 1
ATOM 1413 C CA . ASN A 1 93 ? 16.998 -13.722 -1.900 1.00 16.81 93 ASN A CA 1
ATOM 1414 C C . ASN A 1 93 ? 16.736 -14.860 -0.907 1.00 16.02 93 ASN A C 1
ATOM 1415 O O . ASN A 1 93 ? 17.653 -15.602 -0.561 1.00 15.46 93 ASN A O 1
ATOM 1426 N N . THR A 1 94 ? 15.496 -14.998 -0.447 1.00 15.28 94 THR A N 1
ATOM 1427 C CA . THR A 1 94 ? 15.180 -16.015 0.549 1.00 14.18 94 THR A CA 1
ATOM 1428 C C . THR A 1 94 ? 15.604 -17.425 0.137 1.00 13.57 94 THR A C 1
ATOM 1429 O O . THR A 1 94 ? 16.070 -18.192 0.969 1.00 13.72 94 THR A O 1
ATOM 1440 N N . ASP A 1 95 ? 15.462 -17.780 -1.136 1.00 17.99 95 ASP A N 1
ATOM 1441 C CA . ASP A 1 95 ? 15.806 -19.138 -1.552 1.00 20.32 95 ASP A CA 1
ATOM 1442 C C . ASP A 1 95 ? 17.326 -19.340 -1.465 1.00 19.49 95 ASP A C 1
ATOM 1443 O O . ASP A 1 95 ? 17.775 -20.413 -1.092 1.00 19.46 95 ASP A O 1
ATOM 1452 N N . LYS A 1 96 ? 18.097 -18.297 -1.780 1.00 18.78 96 LYS A N 1
ATOM 1453 C CA . LYS A 1 96 ? 19.560 -18.368 -1.705 1.00 19.00 96 LYS A CA 1
ATOM 1454 C C . LYS A 1 96 ? 20.000 -18.496 -0.241 1.00 16.89 96 LYS A C 1
ATOM 1455 O O . LYS A 1 96 ? 20.870 -19.300 0.095 1.00 17.23 96 LYS A O 1
ATOM 1474 N N . LEU A 1 97 ? 19.374 -17.714 0.626 1.00 12.36 97 LEU A N 1
ATOM 1475 C CA . LEU A 1 97 ? 19.707 -17.728 2.053 1.00 12.81 97 LEU A CA 1
ATOM 1476 C C . LEU A 1 97 ? 19.458 -19.100 2.693 1.00 12.91 97 LEU A C 1
ATOM 1477 O O . LEU A 1 97 ? 20.281 -19.595 3.472 1.00 13.00 97 LEU A O 1
ATOM 1493 N N . LYS A 1 98 ? 18.342 -19.733 2.343 1.00 15.19 98 LYS A N 1
ATOM 1494 C CA . LYS A 1 98 ? 18.021 -21.063 2.846 1.00 16.37 98 LYS A CA 1
ATOM 1495 C C . LYS A 1 98 ? 19.116 -22.093 2.526 1.00 15.29 98 LYS A C 1
ATOM 1496 O O . LYS A 1 98 ? 19.281 -23.061 3.254 1.00 16.17 98 LYS A O 1
ATOM 1515 N N . LYS A 1 99 ? 19.870 -21.871 1.454 1.00 20.53 99 LYS A N 1
ATOM 1516 C CA . LYS A 1 99 ? 20.967 -22.778 1.106 1.00 21.97 99 LYS A CA 1
ATOM 1517 C C . LYS A 1 99 ? 22.156 -22.593 2.052 1.00 21.49 99 LYS A C 1
ATOM 1518 O O . LYS A 1 99 ? 22.963 -23.505 2.225 1.00 24.20 99 LYS A O 1
ATOM 1537 N N . ILE A 1 100 ? 22.257 -21.410 2.652 1.00 17.39 100 ILE A N 1
ATOM 1538 C CA . ILE A 1 100 ? 23.374 -21.072 3.540 1.00 16.47 100 ILE A CA 1
ATOM 1539 C C . ILE A 1 100 ? 23.129 -21.570 4.956 1.00 16.46 100 ILE A C 1
ATOM 1540 O O . ILE A 1 100 ? 24.023 -22.126 5.588 1.00 16.29 100 ILE A O 1
ATOM 1556 N N . ALA A 1 101 ? 21.912 -21.377 5.453 1.00 11.88 101 ALA A N 1
ATOM 1557 C CA . ALA A 1 101 ? 21.583 -21.726 6.825 1.00 12.12 101 ALA A CA 1
ATOM 1558 C C . ALA A 1 101 ? 20.064 -21.725 6.997 1.00 11.18 101 ALA A C 1
ATOM 1559 O O . ALA A 1 101 ? 19.365 -21.168 6.160 1.00 10.29 101 ALA A O 1
ATOM 1566 N N . PRO A 1 102 ? 19.556 -22.365 8.068 1.00 12.35 102 PRO A N 1
ATOM 1567 C CA . PRO A 1 102 ? 18.150 -22.191 8.456 1.00 13.64 102 PRO A CA 1
ATOM 1568 C C . PRO A 1 102 ? 17.774 -20.717 8.450 1.00 13.00 102 PRO A C 1
ATOM 1569 O O . PRO A 1 102 ? 18.490 -19.900 9.037 1.00 11.82 102 PRO A O 1
ATOM 1580 N N . THR A 1 103 ? 16.678 -20.392 7.771 1.00 9.97 103 THR A N 1
ATOM 1581 C CA . THR A 1 103 ? 16.289 -19.010 7.524 1.00 11.41 103 THR A CA 1
ATOM 1582 C C . THR A 1 103 ? 14.842 -18.794 7.949 1.00 11.43 103 THR A C 1
ATOM 1583 O O . THR A 1 103 ? 13.941 -19.523 7.508 1.00 11.87 103 THR A O 1
ATOM 1594 N N . ILE A 1 104 ? 14.636 -17.813 8.827 1.00 8.69 104 ILE A N 1
ATOM 1595 C CA . ILE A 1 104 ? 13.297 -17.339 9.178 1.00 8.51 104 ILE A CA 1
ATOM 1596 C C . ILE A 1 104 ? 13.044 -16.018 8.476 1.00 9.73 104 ILE A C 1
ATOM 1597 O O . ILE A 1 104 ? 13.640 -14.983 8.807 1.00 8.29 104 ILE A O 1
ATOM 1613 N N . ALA A 1 105 ? 12.153 -16.076 7.492 1.00 8.27 105 ALA A N 1
ATOM 1614 C CA . ALA A 1 105 ? 11.757 -14.914 6.725 1.00 8.24 105 ALA A CA 1
ATOM 1615 C C . ALA A 1 105 ? 10.392 -14.450 7.218 1.00 8.79 105 ALA A C 1
ATOM 1616 O O . ALA A 1 105 ? 9.335 -14.899 6.768 1.00 8.18 105 ALA A O 1
ATOM 1623 N N . PHE A 1 106 ? 10.438 -13.556 8.190 1.00 8.22 106 PHE A N 1
ATOM 1624 C CA . PHE A 1 106 ? 9.232 -13.091 8.846 1.00 7.65 106 PHE A CA 1
ATOM 1625 C C . PHE A 1 106 ? 8.281 -12.337 7.929 1.00 7.77 106 PHE A C 1
ATOM 1626 O O . PHE A 1 106 ? 8.683 -11.437 7.186 1.00 7.72 106 PHE A O 1
ATOM 1643 N N . ASP A 1 107 ? 7.012 -12.714 8.036 1.00 7.72 107 ASP A N 1
ATOM 1644 C CA . ASP A 1 107 ? 5.888 -11.905 7.550 1.00 8.22 107 ASP A CA 1
ATOM 1645 C C . ASP A 1 107 ? 5.608 -10.929 8.687 1.00 7.47 107 ASP A C 1
ATOM 1646 O O . ASP A 1 107 ? 4.897 -11.249 9.646 1.00 7.41 107 ASP A O 1
ATOM 1655 N N . TYR A 1 108 ? 6.255 -9.768 8.607 1.00 7.85 108 TYR A N 1
ATOM 1656 C CA . TYR A 1 108 ? 6.259 -8.783 9.688 1.00 8.33 108 TYR A CA 1
ATOM 1657 C C . TYR A 1 108 ? 4.880 -8.568 10.325 1.00 9.07 108 TYR A C 1
ATOM 1658 O O . TYR A 1 108 ? 4.728 -8.615 11.553 1.00 8.97 108 TYR A O 1
ATOM 1676 N N . ALA A 1 109 ? 3.872 -8.354 9.487 1.00 9.37 109 ALA A N 1
ATOM 1677 C CA . ALA A 1 109 ? 2.559 -7.944 9.970 1.00 11.01 109 ALA A CA 1
ATOM 1678 C C . ALA A 1 109 ? 1.817 -9.006 10.790 1.00 11.31 109 ALA A C 1
ATOM 1679 O O . ALA A 1 109 ? 0.800 -8.696 11.413 1.00 11.02 109 ALA A O 1
ATOM 1686 N N . LYS A 1 110 ? 2.323 -10.237 10.821 1.00 10.49 110 LYS A N 1
ATOM 1687 C CA . LYS A 1 110 ? 1.668 -11.306 11.581 1.00 10.01 110 LYS A CA 1
ATOM 1688 C C . LYS A 1 110 ? 1.922 -11.247 13.090 1.00 9.98 110 LYS A C 1
ATOM 1689 O O . LYS A 1 110 ? 1.285 -11.983 13.847 1.00 11.00 110 LYS A O 1
ATOM 1708 N N . TYR A 1 111 ? 2.832 -10.376 13.520 1.00 8.60 111 TYR A N 1
ATOM 1709 C CA . TYR A 1 111 ? 3.174 -10.224 14.941 1.00 9.25 111 TYR A CA 1
ATOM 1710 C C . TYR A 1 111 ? 2.992 -8.780 15.400 1.00 9.22 111 TYR A C 1
ATOM 1711 O O . TYR A 1 111 ? 3.562 -7.866 14.798 1.00 10.10 111 TYR A O 1
ATOM 1729 N N . ASN A 1 112 ? 2.228 -8.564 16.470 1.00 8.42 112 ASN A N 1
ATOM 1730 C CA . ASN A 1 112 ? 2.263 -7.246 17.098 1.00 8.98 112 ASN A CA 1
ATOM 1731 C C . ASN A 1 112 ? 3.589 -7.149 17.841 1.00 8.41 112 ASN A C 1
ATOM 1732 O O . ASN A 1 112 ? 4.325 -8.130 17.944 1.00 8.39 112 ASN A O 1
ATOM 1743 N N . TYR A 1 113 ? 3.911 -5.961 18.329 1.00 7.15 113 TYR A N 1
ATOM 1744 C CA . TYR A 1 113 ? 5.261 -5.682 18.797 1.00 8.95 113 TYR A CA 1
ATOM 1745 C C . TYR A 1 113 ? 5.661 -6.485 20.030 1.00 8.15 113 TYR A C 1
ATOM 1746 O O . TYR A 1 113 ? 6.836 -6.770 20.218 1.00 9.08 113 TYR A O 1
ATOM 1764 N N . LEU A 1 114 ? 4.689 -6.861 20.856 1.00 7.18 114 LEU A N 1
ATOM 1765 C CA . LEU A 1 114 ? 4.973 -7.689 22.028 1.00 8.88 114 LEU A CA 1
ATOM 1766 C C . LEU A 1 114 ? 5.149 -9.162 21.632 1.00 9.17 114 LEU A C 1
ATOM 1767 O O . LEU A 1 114 ? 6.100 -9.817 22.067 1.00 9.33 114 LEU A O 1
ATOM 1783 N N . GLU A 1 115 ? 4.244 -9.669 20.799 1.00 9.01 115 GLU A N 1
ATOM 1784 C CA . GLU A 1 115 ? 4.372 -11.011 20.208 1.00 8.15 115 GLU A CA 1
ATOM 1785 C C . GLU A 1 115 ? 5.705 -11.158 19.474 1.00 8.34 115 GLU A C 1
ATOM 1786 O O . GLU A 1 115 ? 6.319 -12.210 19.461 1.00 8.46 115 GLU A O 1
ATOM 1798 N N . GLN A 1 116 ? 6.134 -10.082 18.834 1.00 6.93 116 GLN A N 1
ATOM 1799 C CA . GLN A 1 116 ? 7.399 -10.091 18.112 1.00 7.68 116 GLN A CA 1
ATOM 1800 C C . GLN A 1 116 ? 8.578 -10.362 19.063 1.00 7.56 116 GLN A C 1
ATOM 1801 O O . GLN A 1 116 ? 9.440 -11.183 18.785 1.00 6.50 116 GLN A O 1
ATOM 1815 N N . GLN A 1 117 ? 8.595 -9.692 20.206 1.00 6.43 117 GLN A N 1
ATOM 1816 C CA . GLN A 1 117 ? 9.709 -9.847 21.124 1.00 6.44 117 GLN A CA 1
ATOM 1817 C C . GLN A 1 117 ? 9.618 -11.229 21.771 1.00 6.91 117 GLN A C 1
ATOM 1818 O O . GLN A 1 117 ? 10.633 -11.879 22.037 1.00 6.92 117 GLN A O 1
ATOM 1832 N N . GLU A 1 118 ? 8.396 -11.703 21.972 1.00 6.50 118 GLU A N 1
ATOM 1833 C CA . GLU A 1 118 ? 8.216 -13.073 22.458 1.00 6.57 118 GLU A CA 1
ATOM 1834 C C . GLU A 1 118 ? 8.783 -14.093 21.473 1.00 6.65 118 GLU A C 1
ATOM 1835 O O . GLU A 1 118 ? 9.374 -15.092 21.882 1.00 7.19 118 GLU A O 1
ATOM 1847 N N . ALA A 1 119 ? 8.624 -13.841 20.179 1.00 6.78 119 ALA A N 1
ATOM 1848 C CA . ALA A 1 119 ? 9.239 -14.693 19.166 1.00 7.58 119 ALA A CA 1
ATOM 1849 C C . ALA A 1 119 ? 10.772 -14.658 19.259 1.00 7.95 119 ALA A C 1
ATOM 1850 O O . ALA A 1 119 ? 11.427 -15.684 19.106 1.00 6.92 119 ALA A O 1
ATOM 1857 N N . MET A 1 120 ? 11.347 -13.482 19.514 1.00 9.01 120 MET A N 1
ATOM 1858 C CA . MET A 1 120 ? 12.790 -13.380 19.669 1.00 8.68 120 MET A CA 1
ATOM 1859 C C . MET A 1 120 ? 13.239 -14.191 20.868 1.00 9.84 120 MET A C 1
ATOM 1860 O O . MET A 1 120 ? 14.234 -14.902 20.788 1.00 7.93 120 MET A O 1
ATOM 1874 N N . GLY A 1 121 ? 12.484 -14.120 21.959 1.00 9.01 121 GLY A N 1
ATOM 1875 C CA . GLY A 1 121 ? 12.742 -14.972 23.112 1.00 9.26 121 GLY A CA 1
ATOM 1876 C C . GLY A 1 121 ? 12.705 -16.460 22.788 1.00 10.28 121 GLY A C 1
ATOM 1877 O O . GLY A 1 121 ? 13.518 -17.254 23.288 1.00 8.69 121 GLY A O 1
ATOM 1881 N N . ASP A 1 122 ? 11.747 -16.857 21.957 1.00 8.17 122 ASP A N 1
ATOM 1882 C CA . ASP A 1 122 ? 11.624 -18.257 21.575 1.00 9.70 122 ASP A CA 1
ATOM 1883 C C . ASP A 1 122 ? 12.837 -18.721 20.767 1.00 12.02 122 ASP A C 1
ATOM 1884 O O . ASP A 1 122 ? 13.343 -19.823 20.976 1.00 13.17 122 ASP A O 1
ATOM 1893 N N . ILE A 1 123 ? 13.312 -17.875 19.856 1.00 9.96 123 ILE A N 1
ATOM 1894 C CA . ILE A 1 123 ? 14.459 -18.209 19.030 1.00 9.80 123 ILE A CA 1
ATOM 1895 C C . ILE A 1 123 ? 15.688 -18.511 19.866 1.00 9.58 123 ILE A C 1
ATOM 1896 O O . ILE A 1 123 ? 16.374 -19.504 19.613 1.00 11.70 123 ILE A O 1
ATOM 1912 N N . VAL A 1 124 ? 15.971 -17.660 20.851 1.00 11.09 124 VAL A N 1
ATOM 1913 C CA . VAL A 1 124 ? 17.230 -17.763 21.596 1.00 11.27 124 VAL A CA 1
ATOM 1914 C C . VAL A 1 124 ? 17.075 -18.475 22.933 1.00 12.29 124 VAL A C 1
ATOM 1915 O O . VAL A 1 124 ? 18.053 -18.612 23.675 1.00 12.01 124 VAL A O 1
ATOM 1928 N N . GLY A 1 125 ? 15.862 -18.920 23.237 1.00 10.81 125 GLY A N 1
ATOM 1929 C CA . GLY A 1 125 ? 15.608 -19.659 24.461 1.00 12.64 125 GLY A CA 1
ATOM 1930 C C . GLY A 1 125 ? 15.642 -18.793 25.707 1.00 11.79 125 GLY A C 1
ATOM 1931 O O . GLY A 1 125 ? 16.158 -19.209 26.751 1.00 11.21 125 GLY A O 1
ATOM 1935 N N . LYS A 1 126 ? 15.118 -17.577 25.594 1.00 10.44 126 LYS A N 1
ATOM 1936 C CA . LYS A 1 126 ? 15.044 -16.660 26.732 1.00 9.82 126 LYS A CA 1
ATOM 1937 C C . LYS A 1 126 ? 13.628 -16.112 26.929 1.00 9.26 126 LYS A C 1
ATOM 1938 O O . LYS A 1 126 ? 13.410 -14.916 27.143 1.00 10.54 126 LYS A O 1
ATOM 1957 N N . SER A 1 127 ? 12.657 -17.010 26.908 1.00 12.17 127 SER A N 1
ATOM 1958 C CA . SER A 1 127 ? 11.271 -16.603 27.114 1.00 13.92 127 SER A CA 1
ATOM 1959 C C . SER A 1 127 ? 11.065 -15.999 28.510 1.00 12.81 127 SER A C 1
ATOM 1960 O O . SER A 1 127 ? 10.247 -15.100 28.674 1.00 10.85 127 SER A O 1
ATOM 1968 N N . ASP A 1 128 ? 11.795 -16.488 29.519 1.00 11.39 128 ASP A N 1
ATOM 1969 C CA . ASP A 1 128 ? 11.677 -15.915 30.866 1.00 11.29 128 ASP A CA 1
ATOM 1970 C C . ASP A 1 128 ? 12.061 -14.434 30.865 1.00 11.79 128 ASP A C 1
ATOM 1971 O O . ASP A 1 128 ? 11.360 -13.607 31.448 1.00 12.29 128 ASP A O 1
ATOM 1980 N N . GLU A 1 129 ? 13.171 -14.101 30.215 1.00 10.56 129 GLU A N 1
ATOM 1981 C CA . GLU A 1 129 ? 13.624 -12.712 30.154 1.00 10.23 129 GLU A CA 1
ATOM 1982 C C . GLU A 1 129 ? 12.567 -11.812 29.499 1.00 10.40 129 GLU A C 1
ATOM 1983 O O . GLU A 1 129 ? 12.300 -10.694 29.954 1.00 10.56 129 GLU A O 1
ATOM 1995 N N . VAL A 1 130 ? 11.948 -12.301 28.434 1.00 9.31 130 VAL A N 1
ATOM 1996 C CA . VAL A 1 130 ? 10.961 -11.492 27.732 1.00 10.44 130 VAL A CA 1
ATOM 1997 C C . VAL A 1 130 ? 9.733 -11.284 28.623 1.00 10.09 130 VAL A C 1
ATOM 1998 O O . VAL A 1 130 ? 9.189 -10.191 28.682 1.00 9.49 130 VAL A O 1
ATOM 2011 N N . LYS A 1 131 ? 9.314 -12.330 29.330 1.00 10.67 131 LYS A N 1
ATOM 2012 C CA . LYS A 1 131 ? 8.201 -12.228 30.266 1.00 9.88 131 LYS A CA 1
ATOM 2013 C C . LYS A 1 131 ? 8.407 -11.109 31.281 1.00 10.46 131 LYS A C 1
ATOM 2014 O O . LYS A 1 131 ? 7.468 -10.346 31.558 1.00 10.79 131 LYS A O 1
ATOM 2033 N N . LYS A 1 132 ? 9.625 -11.019 31.843 1.00 10.07 132 LYS A N 1
ATOM 2034 C CA . LYS A 1 132 ? 9.981 -9.983 32.818 1.00 10.82 132 LYS A CA 1
ATOM 2035 C C . LYS A 1 132 ? 9.974 -8.597 32.158 1.00 12.35 132 LYS A C 1
ATOM 2036 O O . LYS A 1 132 ? 9.375 -7.657 32.676 1.00 12.95 132 LYS A O 1
ATOM 2055 N N . TRP A 1 133 ? 10.624 -8.487 31.005 1.00 11.36 133 TRP A N 1
ATOM 2056 C CA . TRP A 1 133 ? 10.615 -7.248 30.244 1.00 10.23 133 TRP A CA 1
ATOM 2057 C C . TRP A 1 133 ? 9.189 -6.792 29.923 1.00 9.76 133 TRP A C 1
ATOM 2058 O O . TRP A 1 133 ? 8.833 -5.626 30.097 1.00 7.43 133 TRP A O 1
ATOM 2079 N N . LYS A 1 134 ? 8.372 -7.714 29.439 1.00 9.70 134 LYS A N 1
ATOM 2080 C CA . LYS A 1 134 ? 6.981 -7.401 29.108 1.00 7.86 134 LYS A CA 1
ATOM 2081 C C . LYS A 1 134 ? 6.183 -6.883 30.307 1.00 8.73 134 LYS A C 1
ATOM 2082 O O . LYS A 1 134 ? 5.441 -5.906 30.203 1.00 9.43 134 LYS A O 1
ATOM 2101 N N . ALA A 1 135 ? 6.326 -7.549 31.445 1.00 10.70 135 ALA A N 1
ATOM 2102 C CA . ALA A 1 135 ? 5.605 -7.142 32.646 1.00 11.25 135 ALA A CA 1
ATOM 2103 C C . ALA A 1 135 ? 6.033 -5.751 33.091 1.00 9.33 135 ALA A C 1
ATOM 2104 O O . ALA A 1 135 ? 5.192 -4.942 33.468 1.00 9.50 135 ALA A O 1
ATOM 2111 N N . ASP A 1 136 ? 7.331 -5.473 33.024 1.00 11.40 136 ASP A N 1
ATOM 2112 C CA . ASP A 1 136 ? 7.846 -4.159 33.398 1.00 12.38 136 ASP A CA 1
ATOM 2113 C C . ASP A 1 136 ? 7.330 -3.086 32.447 1.00 11.89 136 ASP A C 1
ATOM 2114 O O . ASP A 1 136 ? 6.925 -1.994 32.867 1.00 13.01 136 ASP A O 1
ATOM 2123 N N . TRP A 1 137 ? 7.352 -3.401 31.157 1.00 9.89 137 TRP A N 1
ATOM 2124 C CA . TRP A 1 137 ? 6.874 -2.475 30.130 1.00 7.60 137 TRP A CA 1
ATOM 2125 C C . TRP A 1 137 ? 5.388 -2.142 30.313 1.00 9.19 137 TRP A C 1
ATOM 2126 O O . TRP A 1 137 ? 4.965 -0.986 30.204 1.00 8.33 137 TRP A O 1
ATOM 2147 N N . GLU A 1 138 ? 4.584 -3.154 30.616 1.00 12.70 138 GLU A N 1
ATOM 2148 C CA . GLU A 1 138 ? 3.147 -2.948 30.743 1.00 11.97 138 GLU A CA 1
ATOM 2149 C C . GLU A 1 138 ? 2.818 -2.111 31.971 1.00 11.64 138 GLU A C 1
ATOM 2150 O O . GLU A 1 138 ? 1.946 -1.243 31.925 1.00 12.85 138 GLU A O 1
ATOM 2162 N N . LYS A 1 139 ? 3.536 -2.356 33.062 1.00 12.06 139 LYS A N 1
ATOM 2163 C CA . LYS A 1 139 ? 3.327 -1.610 34.300 1.00 14.71 139 LYS A CA 1
ATOM 2164 C C . LYS A 1 139 ? 3.740 -0.138 34.134 1.00 14.19 139 LYS A C 1
ATOM 2165 O O . LYS A 1 139 ? 3.033 0.769 34.574 1.00 14.90 139 LYS A O 1
ATOM 2184 N N . GLN A 1 140 ? 4.868 0.100 33.469 1.00 12.16 140 GLN A N 1
ATOM 2185 C CA . GLN A 1 140 ? 5.344 1.463 33.250 1.00 11.36 140 GLN A CA 1
ATOM 2186 C C . GLN A 1 140 ? 4.389 2.234 32.342 1.00 11.49 140 GLN A C 1
ATOM 2187 O O . GLN A 1 140 ? 3.999 3.376 32.654 1.00 14.54 140 GLN A O 1
ATOM 2201 N N . THR A 1 141 ? 4.013 1.631 31.215 1.00 9.10 141 THR A N 1
ATOM 2202 C CA . THR A 1 141 ? 3.219 2.350 30.224 1.00 8.51 141 THR A CA 1
ATOM 2203 C C . THR A 1 141 ? 1.766 2.511 30.666 1.00 9.15 141 THR A C 1
ATOM 2204 O O . THR A 1 141 ? 1.084 3.455 30.253 1.00 9.11 141 THR A O 1
ATOM 2215 N N . ALA A 1 142 ? 1.300 1.624 31.535 1.00 10.16 142 ALA A N 1
ATOM 2216 C CA . ALA A 1 142 ? -0.018 1.793 32.146 1.00 11.58 142 ALA A CA 1
ATOM 2217 C C . ALA A 1 142 ? -0.050 3.086 32.947 1.00 10.11 142 ALA A C 1
ATOM 2218 O O . ALA A 1 142 ? -1.007 3.852 32.858 1.00 10.62 142 ALA A O 1
ATOM 2225 N N . GLN A 1 143 ? 1.011 3.350 33.709 1.00 10.54 143 GLN A N 1
ATOM 2226 C CA . GLN A 1 143 ? 1.081 4.593 34.476 1.00 11.35 143 GLN A CA 1
ATOM 2227 C C . GLN A 1 143 ? 1.233 5.789 33.546 1.00 11.97 143 GLN A C 1
ATOM 2228 O O . GLN A 1 143 ? 0.562 6.807 33.721 1.00 12.13 143 GLN A O 1
ATOM 2242 N N . ASP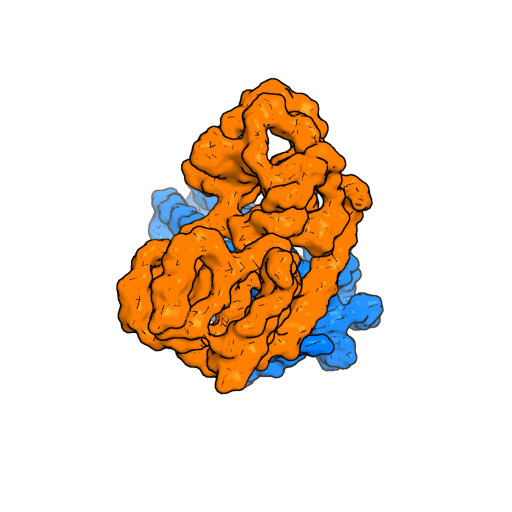 A 1 144 ? 2.100 5.664 32.545 1.00 10.99 144 ASP A N 1
ATOM 2243 C CA . ASP A 1 144 ? 2.245 6.722 31.555 1.00 11.44 144 ASP A CA 1
ATOM 2244 C C . ASP A 1 144 ? 0.907 7.114 30.925 1.00 10.57 144 ASP A C 1
ATOM 2245 O O . ASP A 1 144 ? 0.630 8.302 30.736 1.00 10.16 144 ASP A O 1
ATOM 2254 N N . SER A 1 145 ? 0.101 6.111 30.576 1.00 12.57 145 SER A N 1
ATOM 2255 C CA . SER A 1 145 ? -1.193 6.311 29.935 1.00 12.09 145 SER A CA 1
ATOM 2256 C C . SER A 1 145 ? -2.113 7.158 30.813 1.00 12.01 145 SER A C 1
ATOM 2257 O O . SER A 1 145 ? -2.786 8.074 30.330 1.00 12.13 145 SER A O 1
ATOM 2265 N N . LYS A 1 146 ? -2.133 6.846 32.107 1.00 12.56 146 LYS A N 1
ATOM 2266 C CA . LYS A 1 146 ? -2.954 7.585 33.050 1.00 12.88 146 LYS A CA 1
ATOM 2267 C C . LYS A 1 146 ? -2.475 9.029 33.163 1.00 12.59 146 LYS A C 1
ATOM 2268 O O . LYS A 1 146 ? -3.301 9.951 33.213 1.00 13.19 146 LYS A O 1
ATOM 2287 N N . ASP A 1 147 ? -1.156 9.220 33.206 1.00 11.45 147 ASP A N 1
ATOM 2288 C CA . ASP A 1 147 ? -0.568 10.557 33.330 1.00 12.33 147 ASP A CA 1
ATOM 2289 C C . ASP A 1 147 ? -0.905 11.410 32.108 1.00 12.11 147 ASP A C 1
ATOM 2290 O O . ASP A 1 147 ? -1.257 12.585 32.232 1.00 12.59 147 ASP A O 1
ATOM 2299 N N . ILE A 1 148 ? -0.754 10.822 30.924 1.00 12.16 148 ILE A N 1
ATOM 2300 C CA . ILE A 1 148 ? -1.031 11.532 29.675 1.00 11.25 148 ILE A CA 1
ATOM 2301 C C . ILE A 1 148 ? -2.519 11.831 29.487 1.00 11.80 148 ILE A C 1
ATOM 2302 O O . ILE A 1 148 ? -2.893 12.931 29.092 1.00 12.18 148 ILE A O 1
ATOM 2318 N N . LYS A 1 149 ? -3.384 10.876 29.787 1.00 12.03 149 LYS A N 1
ATOM 2319 C CA . LYS A 1 149 ? -4.812 11.090 29.582 1.00 13.76 149 LYS A CA 1
ATOM 2320 C C . LYS A 1 149 ? -5.381 12.083 30.606 1.00 14.69 149 LYS A C 1
ATOM 2321 O O . LYS A 1 149 ? -6.328 12.816 30.316 1.00 16.03 149 LYS A O 1
ATOM 2340 N N . ALA A 1 150 ? -4.783 12.129 31.786 1.00 15.47 150 ALA A N 1
ATOM 2341 C CA . ALA A 1 150 ? -5.188 13.109 32.792 1.00 17.16 150 ALA A CA 1
ATOM 2342 C C . ALA A 1 150 ? -4.850 14.523 32.316 1.00 20.11 150 ALA A C 1
ATOM 2343 O O . ALA A 1 150 ? -5.567 15.481 32.616 1.00 20.17 150 ALA A O 1
ATOM 2350 N N . HIS A 1 151 ? -3.754 14.642 31.569 1.00 16.55 151 HIS A N 1
ATOM 2351 C CA . HIS A 1 151 ? -3.289 15.941 31.098 1.00 14.09 151 HIS A CA 1
ATOM 2352 C C . HIS A 1 151 ? -4.053 16.405 29.862 1.00 14.89 151 HIS A C 1
ATOM 2353 O O . HIS A 1 151 ? -4.469 17.567 29.769 1.00 15.64 151 HIS A O 1
ATOM 2367 N N . LEU A 1 152 ? -4.257 15.494 28.917 1.00 14.30 152 LEU A N 1
ATOM 2368 C CA . LEU A 1 152 ? -4.822 15.864 27.620 1.00 14.15 152 LEU A CA 1
ATOM 2369 C C . LEU A 1 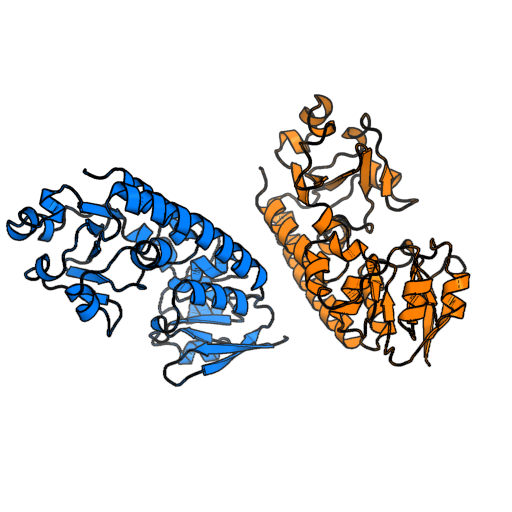152 ? -6.309 15.529 27.442 1.00 15.92 152 LEU A C 1
ATOM 2370 O O . LEU A 1 152 ? -6.996 16.153 26.614 1.00 15.45 152 LEU A O 1
ATOM 2386 N N . GLY A 1 153 ? -6.802 14.555 28.203 1.00 17.57 153 GLY A N 1
ATOM 2387 C CA . GLY A 1 153 ? -8.166 14.068 28.054 1.00 16.90 153 GLY A CA 1
ATOM 2388 C C . GLY A 1 153 ? -8.213 12.582 27.728 1.00 15.49 153 GLY A C 1
ATOM 2389 O O . GLY A 1 153 ? -7.388 12.078 26.963 1.00 14.67 153 GLY A O 1
ATOM 2393 N N . ASP A 1 154 ? -9.181 11.876 28.306 1.00 16.34 154 ASP A N 1
ATOM 2394 C CA . ASP A 1 154 ? -9.276 10.426 28.141 1.00 18.80 154 ASP A CA 1
ATOM 2395 C C . ASP A 1 154 ? -9.511 9.958 26.706 1.00 17.09 154 ASP A C 1
ATOM 2396 O O . ASP A 1 154 ? -9.112 8.848 26.355 1.00 19.05 154 ASP A O 1
ATOM 2405 N N . ASP A 1 155 ? -10.158 10.790 25.890 1.00 18.25 155 ASP A N 1
ATOM 2406 C CA . ASP A 1 155 ? -10.549 10.391 24.536 1.00 20.27 155 ASP A CA 1
ATOM 2407 C C . ASP A 1 155 ? -9.603 10.941 23.474 1.00 19.09 155 ASP A C 1
ATOM 2408 O O . ASP A 1 155 ? -9.888 10.874 22.275 1.00 19.14 155 ASP A O 1
ATOM 2417 N N . THR A 1 156 ? -8.463 11.454 23.920 1.00 15.11 156 THR A N 1
ATOM 2418 C CA . THR A 1 156 ? -7.494 12.093 23.021 1.00 12.69 156 THR A CA 1
ATOM 2419 C C . THR A 1 156 ? -7.093 11.151 21.890 1.00 10.80 156 THR A C 1
ATOM 2420 O O . THR A 1 156 ? -6.707 10.012 22.147 1.00 11.40 156 THR A O 1
ATOM 2431 N N . SER A 1 157 ? -7.209 11.631 20.650 1.00 9.07 157 SER A N 1
ATOM 2432 C CA . SER A 1 157 ? -6.757 10.891 19.483 1.00 9.91 157 SER A CA 1
ATOM 2433 C C . SER A 1 157 ? -5.442 11.456 18.955 1.00 12.06 157 SER A C 1
ATOM 2434 O O . SER A 1 157 ? -5.080 12.600 19.225 1.00 11.36 157 SER A O 1
ATOM 2442 N N . VAL A 1 158 ? -4.727 10.641 18.196 1.00 9.31 158 VAL A N 1
ATOM 2443 C CA . VAL A 1 158 ? -3.429 11.061 17.655 1.00 8.86 158 VAL A CA 1
ATOM 2444 C C . VAL A 1 158 ? -3.261 10.503 16.244 1.00 9.27 158 VAL A C 1
ATOM 2445 O O . VAL A 1 158 ? -3.780 9.435 15.897 1.00 8.88 158 VAL A O 1
ATOM 2458 N N . THR A 1 159 ? -2.573 11.297 15.433 1.00 7.93 159 THR A N 1
ATOM 2459 C CA . THR A 1 159 ? -2.208 10.971 14.066 1.00 8.30 159 THR A CA 1
ATOM 2460 C C . THR A 1 159 ? -0.702 11.045 13.928 1.00 8.96 159 THR A C 1
ATOM 2461 O O . THR A 1 159 ? -0.094 12.007 14.415 1.00 7.84 159 THR A O 1
ATOM 2472 N N . ILE A 1 160 ? -0.098 10.034 13.299 1.00 8.43 160 ILE A N 1
ATOM 2473 C CA . ILE A 1 160 ? 1.328 10.062 12.987 1.00 9.78 160 ILE A CA 1
ATOM 2474 C C . ILE A 1 160 ? 1.505 10.218 11.494 1.00 9.49 160 ILE A C 1
ATOM 2475 O O . ILE A 1 160 ? 1.098 9.343 10.720 1.00 9.07 160 ILE A O 1
ATOM 2491 N N . PHE A 1 161 ? 2.087 11.340 11.097 1.00 8.69 161 PHE A N 1
ATOM 2492 C CA . PHE A 1 161 ? 2.577 11.515 9.739 1.00 8.66 161 PHE A CA 1
ATOM 2493 C C . PHE A 1 161 ? 4.095 11.318 9.693 1.00 10.77 161 PHE A C 1
ATOM 2494 O O . PHE A 1 161 ? 4.804 11.618 10.664 1.00 12.25 161 PHE A O 1
ATOM 2511 N N . GLU A 1 162 ? 4.596 10.786 8.581 1.00 8.40 162 GLU A N 1
ATOM 2512 C CA . GLU A 1 162 ? 6.036 10.833 8.328 1.00 7.75 162 GLU A CA 1
ATOM 2513 C C . GLU A 1 162 ? 6.321 11.526 7.010 1.00 8.77 162 GLU A C 1
ATOM 2514 O O . GLU A 1 162 ? 5.716 11.209 5.984 1.00 7.92 162 GLU A O 1
ATOM 2526 N N . ASP A 1 163 ? 7.256 12.467 7.077 1.00 9.33 163 ASP A N 1
ATOM 2527 C CA . ASP A 1 163 ? 7.812 13.181 5.930 1.00 10.78 163 ASP A CA 1
ATOM 2528 C C . ASP A 1 163 ? 9.048 12.407 5.456 1.00 10.18 163 ASP A C 1
ATOM 2529 O O . ASP A 1 163 ? 10.061 12.346 6.154 1.00 8.34 163 ASP A O 1
ATOM 2538 N N . PHE A 1 164 ? 8.947 11.762 4.295 1.00 8.46 164 PHE A N 1
ATOM 2539 C CA . PHE A 1 164 ? 10.032 10.932 3.799 1.00 9.79 164 PHE A CA 1
ATOM 2540 C C . PHE A 1 164 ? 10.091 10.979 2.279 1.00 10.45 164 PHE A C 1
ATOM 2541 O O . PHE A 1 164 ? 9.096 10.705 1.614 1.00 10.07 164 PHE A O 1
ATOM 2558 N N . ASP A 1 165 ? 11.262 11.340 1.759 1.00 11.11 165 ASP A N 1
ATOM 2559 C CA . ASP A 1 165 ? 11.505 11.476 0.320 1.00 13.20 165 ASP A CA 1
ATOM 2560 C C . ASP A 1 165 ? 10.389 12.255 -0.383 1.00 12.78 165 ASP A C 1
ATOM 2561 O O . ASP A 1 165 ? 9.913 11.874 -1.465 1.00 11.21 165 ASP A O 1
ATOM 2570 N N . LYS A 1 166 ? 9.985 13.352 0.250 1.00 11.85 166 LYS A N 1
ATOM 2571 C CA . LYS A 1 166 ? 9.039 14.322 -0.309 1.00 11.04 166 LYS A CA 1
ATOM 2572 C C . LYS A 1 166 ? 7.627 13.760 -0.436 1.00 13.03 166 LYS A C 1
ATOM 2573 O O . LYS A 1 166 ? 6.776 14.346 -1.107 1.00 15.99 166 LYS A O 1
ATOM 2592 N N . LYS A 1 167 ? 7.392 12.636 0.228 1.00 11.76 167 LYS A N 1
ATOM 2593 C CA . LYS A 1 167 ? 6.070 12.055 0.338 1.00 11.52 167 LYS A CA 1
ATOM 2594 C C . LYS A 1 167 ? 5.617 12.050 1.791 1.00 11.98 167 LYS A C 1
ATOM 2595 O O . LYS A 1 167 ? 6.410 12.308 2.698 1.00 13.24 167 LYS A O 1
ATOM 2614 N N . ILE A 1 168 ? 4.331 11.789 1.994 1.00 8.31 168 ILE A N 1
ATOM 2615 C CA . ILE A 1 168 ? 3.728 11.764 3.322 1.00 8.10 168 ILE A CA 1
ATOM 2616 C C . ILE A 1 168 ? 3.178 10.373 3.594 1.00 7.92 168 ILE A C 1
ATOM 2617 O O . ILE A 1 168 ? 2.449 9.817 2.775 1.00 7.93 168 ILE A O 1
ATOM 2633 N N . TYR A 1 169 ? 3.513 9.817 4.759 1.00 8.52 169 TYR A N 1
ATOM 2634 C CA . TYR A 1 169 ? 2.971 8.526 5.174 1.00 8.87 169 TYR A CA 1
ATOM 2635 C C . TYR A 1 169 ? 2.189 8.661 6.481 1.00 8.50 169 TYR A C 1
ATOM 2636 O O . TYR A 1 169 ? 2.480 9.540 7.271 1.00 9.31 169 TYR A O 1
ATOM 2654 N N . ALA A 1 170 ? 1.177 7.824 6.684 1.00 8.48 170 ALA A N 1
ATOM 2655 C CA . ALA A 1 170 ? 0.513 7.733 7.986 1.00 9.12 170 ALA A CA 1
ATOM 2656 C C . ALA A 1 170 ? 0.427 6.274 8.398 1.00 8.17 170 ALA A C 1
ATOM 2657 O O . ALA A 1 170 ? 0.406 5.387 7.543 1.00 7.32 170 ALA A O 1
ATOM 2664 N N . TYR A 1 171 ? 0.377 6.021 9.701 1.00 7.26 171 TYR A N 1
ATOM 2665 C CA . TYR A 1 171 ? 0.541 4.649 10.212 1.00 7.19 171 TYR A CA 1
ATOM 2666 C C . TYR A 1 171 ? -0.635 4.091 10.986 1.00 7.55 171 TYR A C 1
ATOM 2667 O O . TYR A 1 171 ? -1.401 4.831 11.612 1.00 7.23 171 TYR A O 1
ATOM 2685 N N . GLY A 1 172 ? -0.803 2.776 10.854 1.00 7.13 172 GLY A N 1
ATOM 2686 C CA . GLY A 1 172 ? -1.683 2.001 11.704 1.00 7.20 172 GLY A CA 1
ATOM 2687 C C . GLY A 1 172 ? -1.094 1.798 13.091 1.00 7.17 172 GLY A C 1
ATOM 2688 O O . GLY A 1 172 ? -0.118 2.450 13.453 1.00 7.20 172 GLY A O 1
ATOM 2692 N N . LYS A 1 173 ? -1.662 0.879 13.875 1.00 7.11 173 LYS A N 1
ATOM 2693 C CA . LYS A 1 173 ? -1.257 0.759 15.273 1.00 7.03 173 LYS A CA 1
ATOM 2694 C C . LYS A 1 173 ? 0.061 0.011 15.506 1.00 8.09 173 LYS A C 1
ATOM 2695 O O . LYS A 1 173 ? 0.568 0.013 16.625 1.00 8.98 173 LYS A O 1
ATOM 2714 N N . ASN A 1 174 ? 0.636 -0.605 14.479 1.00 7.82 174 ASN A N 1
ATOM 2715 C CA . ASN A 1 174 ? 1.847 -1.406 14.683 1.00 7.01 174 ASN A CA 1
ATOM 2716 C C . ASN A 1 174 ? 2.778 -1.337 13.472 1.00 7.10 174 ASN A C 1
ATOM 2717 O O . ASN A 1 174 ? 3.101 -2.370 12.874 1.00 7.15 174 ASN A O 1
ATOM 2728 N N . TRP A 1 175 ? 3.223 -0.129 13.120 1.00 6.78 175 TRP A N 1
ATOM 2729 C CA . TRP A 1 175 ? 4.179 0.033 12.025 1.00 6.80 175 TRP A CA 1
ATOM 2730 C C . TRP A 1 175 ? 5.335 0.964 12.404 1.00 7.84 175 TRP A C 1
ATOM 2731 O O . TRP A 1 175 ? 5.868 1.696 11.570 1.00 6.98 175 TRP A O 1
ATOM 2752 N N . GLY A 1 176 ? 5.743 0.917 13.667 1.00 8.93 176 GLY A N 1
ATOM 2753 C CA . GLY A 1 176 ? 6.807 1.778 14.134 1.00 8.17 176 GLY A CA 1
ATOM 2754 C C . GLY A 1 176 ? 6.373 3.227 14.160 1.00 8.67 176 GLY A C 1
ATOM 2755 O O . GLY A 1 176 ? 5.186 3.522 14.226 1.00 7.27 176 GLY A O 1
ATOM 2759 N N . ARG A 1 177 ? 7.359 4.118 14.141 1.00 9.82 177 ARG A N 1
ATOM 2760 C CA . ARG A 1 177 ? 7.152 5.555 14.213 1.00 9.35 177 ARG A CA 1
ATOM 2761 C C . ARG A 1 177 ? 6.339 5.953 15.443 1.00 10.25 177 ARG A C 1
ATOM 2762 O O . ARG A 1 177 ? 5.596 6.930 15.412 1.00 10.63 177 ARG A O 1
ATOM 2783 N N . GLY A 1 178 ? 6.504 5.206 16.529 1.00 7.41 178 GLY A N 1
ATOM 2784 C CA . GLY A 1 178 ? 5.791 5.511 17.758 1.00 8.17 178 GLY A CA 1
ATOM 2785 C C . GLY A 1 178 ? 4.379 4.955 17.852 1.00 8.00 178 GLY A C 1
ATOM 2786 O O . GLY A 1 178 ? 3.728 5.099 18.884 1.00 8.03 178 GLY A O 1
ATOM 2790 N N . SER A 1 179 ? 3.906 4.296 16.797 1.00 8.46 179 SER A N 1
ATOM 2791 C CA . SER A 1 179 ? 2.533 3.805 16.763 1.00 7.54 179 SER A CA 1
ATOM 2792 C C . SER A 1 179 ? 2.253 2.804 17.886 1.00 7.27 179 SER A C 1
ATOM 2793 O O . SER A 1 179 ? 1.198 2.857 18.519 1.00 7.08 179 SER A O 1
ATOM 2801 N N . GLU A 1 180 ? 3.202 1.912 18.154 1.00 8.23 180 GLU A N 1
ATOM 2802 C CA . GLU A 1 180 ? 3.000 0.925 19.207 1.00 7.47 180 GLU A CA 1
ATOM 2803 C C . GLU A 1 180 ? 2.858 1.614 20.558 1.00 8.29 180 GLU A C 1
ATOM 2804 O O . GLU A 1 180 ? 1.963 1.284 21.337 1.00 7.93 180 GLU A O 1
ATOM 2816 N N . VAL A 1 181 ? 3.737 2.569 20.833 1.00 6.84 181 VAL A N 1
ATOM 2817 C CA . VAL A 1 181 ? 3.676 3.277 22.104 1.00 7.23 181 VAL A CA 1
ATOM 2818 C C . VAL A 1 181 ? 2.377 4.090 22.228 1.00 7.69 181 VAL A C 1
ATOM 2819 O O . VAL A 1 181 ? 1.708 4.046 23.265 1.00 8.29 181 VAL A O 1
ATOM 2832 N N . LEU A 1 182 ? 2.031 4.834 21.181 1.00 7.21 182 LEU A N 1
ATOM 2833 C CA . LEU A 1 182 ? 0.904 5.757 21.221 1.00 7.37 182 LEU A CA 1
ATOM 2834 C C . LEU A 1 182 ? -0.445 5.042 21.278 1.00 8.58 182 LEU A C 1
ATOM 2835 O O . LEU A 1 182 ? -1.269 5.375 22.131 1.00 8.60 182 LEU A O 1
ATOM 2851 N N . TYR A 1 183 ? -0.660 4.053 20.409 1.00 8.61 183 TYR A N 1
ATOM 2852 C CA . TYR A 1 183 ? -1.975 3.424 20.276 1.00 9.07 183 TYR A CA 1
ATOM 2853 C C . TYR A 1 183 ? -2.173 2.192 21.156 1.00 11.96 183 TYR A C 1
ATOM 2854 O O . TYR A 1 183 ? -3.305 1.905 21.573 1.00 13.61 183 TYR A O 1
ATOM 2872 N N . GLN A 1 184 ? -1.104 1.440 21.407 1.00 10.92 184 GLN A N 1
ATOM 2873 C CA . GLN A 1 184 ? -1.225 0.220 22.200 1.00 9.50 184 GLN A CA 1
ATOM 2874 C C . GLN A 1 184 ? -0.801 0.451 23.647 1.00 9.84 184 GLN A C 1
ATOM 2875 O O . GLN A 1 184 ? -1.602 0.240 24.565 1.00 11.20 184 GLN A O 1
ATOM 2889 N N . ALA A 1 185 ? 0.443 0.866 23.861 1.00 11.17 185 ALA A N 1
ATOM 2890 C CA . ALA A 1 185 ? 0.961 1.030 25.226 1.00 10.59 185 ALA A CA 1
ATOM 2891 C C . ALA A 1 185 ? 0.247 2.164 25.983 1.00 11.09 185 ALA A C 1
ATOM 2892 O O . ALA A 1 185 ? -0.117 1.986 27.151 1.00 13.00 185 ALA A O 1
ATOM 2899 N N . PHE A 1 186 ? 0.068 3.322 25.340 1.00 9.06 186 PHE A N 1
ATOM 2900 C CA . PHE A 1 186 ? -0.588 4.466 25.989 1.00 9.69 186 PHE A CA 1
ATOM 2901 C C . PHE A 1 186 ? -2.107 4.460 25.768 1.00 10.60 186 PHE A C 1
ATOM 2902 O O . PHE A 1 186 ? -2.837 5.192 26.447 1.00 12.40 186 PHE A O 1
ATOM 2919 N N . GLY A 1 187 ? -2.585 3.683 24.795 1.00 13.02 187 GLY A N 1
ATOM 2920 C CA . GLY A 1 187 ? -4.019 3.519 24.587 1.00 11.72 187 GLY A CA 1
ATOM 2921 C C . GLY A 1 187 ? -4.744 4.746 24.072 1.00 11.95 187 GLY A C 1
ATOM 2922 O O . GLY A 1 187 ? -5.942 4.932 24.321 1.00 13.36 187 GLY A O 1
ATOM 2926 N N . LEU A 1 188 ? -4.025 5.594 23.349 1.00 11.38 188 LEU A N 1
ATOM 2927 C CA . LEU A 1 188 ? -4.629 6.766 22.725 1.00 12.35 188 LEU A CA 1
ATOM 2928 C C . LEU A 1 188 ? -5.419 6.356 21.480 1.00 12.32 188 LEU A C 1
ATOM 2929 O O . LEU A 1 188 ? -5.124 5.346 20.849 1.00 11.79 188 LEU A O 1
ATOM 2945 N N . GLN A 1 189 ? -6.418 7.149 21.122 1.00 12.83 189 GLN A N 1
ATOM 2946 C CA . GLN A 1 189 ? -7.314 6.784 20.041 1.00 13.13 189 GLN A CA 1
ATOM 2947 C C . GLN A 1 189 ? -6.736 7.104 18.680 1.00 12.95 189 GLN A C 1
ATOM 2948 O O . GLN A 1 189 ? -5.946 8.033 18.516 1.00 12.40 189 GLN A O 1
ATOM 2962 N N . MET A 1 190 ? -7.149 6.314 17.703 1.00 10.67 190 MET A N 1
ATOM 2963 C CA . MET A 1 190 ? -6.844 6.593 16.310 1.00 10.83 190 MET A CA 1
ATOM 2964 C C . MET A 1 190 ? -8.103 7.118 15.639 1.00 11.39 190 MET A C 1
ATOM 2965 O O . MET A 1 190 ? -9.162 6.500 15.757 1.00 12.64 190 MET A O 1
ATOM 2979 N N . PRO A 1 191 ? -7.999 8.266 14.936 1.00 10.86 191 PRO A N 1
ATOM 2980 C CA . PRO A 1 191 ? -9.162 8.777 14.207 1.00 10.92 191 PRO A CA 1
ATOM 2981 C C . PRO A 1 191 ? -9.712 7.723 13.254 1.00 12.96 191 PRO A C 1
ATOM 2982 O O . PRO A 1 191 ? -8.937 7.001 12.609 1.00 10.80 191 PRO A O 1
ATOM 2993 N N . LYS A 1 192 ? -11.035 7.619 13.198 1.00 13.42 192 LYS A N 1
ATOM 2994 C CA . LYS A 1 192 ? -11.689 6.588 12.390 1.00 12.39 192 LYS A CA 1
ATOM 2995 C C . LYS A 1 192 ? -11.217 6.552 10.931 1.00 12.30 192 LYS A C 1
ATOM 2996 O O . LYS A 1 192 ? -10.972 5.474 10.386 1.00 10.26 192 LYS A O 1
ATOM 3015 N N . ALA A 1 193 ? -11.073 7.715 10.303 1.00 9.24 193 ALA A N 1
ATOM 3016 C CA . ALA A 1 193 ? -10.706 7.744 8.888 1.00 10.32 193 ALA A CA 1
ATOM 3017 C C . ALA A 1 193 ? -9.310 7.176 8.682 1.00 9.19 193 ALA A C 1
ATOM 3018 O O . ALA A 1 193 ? -9.029 6.527 7.672 1.00 10.64 193 ALA A O 1
ATOM 3025 N N . LEU A 1 194 ? -8.441 7.446 9.648 1.00 8.34 194 LEU A N 1
ATOM 3026 C CA . LEU A 1 194 ? -7.061 6.986 9.615 1.00 9.45 194 LEU A CA 1
ATOM 3027 C C . LEU A 1 194 ? -7.011 5.476 9.855 1.00 10.26 194 LEU A C 1
ATOM 3028 O O . LEU A 1 194 ? -6.275 4.756 9.190 1.00 9.78 194 LEU A O 1
ATOM 3044 N N . ASP A 1 195 ? -7.821 4.998 10.797 1.00 12.00 195 ASP A N 1
ATOM 3045 C CA . ASP A 1 195 ? -7.956 3.571 11.035 1.00 14.12 195 ASP A CA 1
ATOM 3046 C C . ASP A 1 195 ? -8.334 2.857 9.742 1.00 14.03 195 ASP A C 1
ATOM 3047 O O . ASP A 1 195 ? -7.668 1.894 9.338 1.00 14.17 195 ASP A O 1
ATOM 3056 N N . ASP A 1 196 ? -9.388 3.334 9.092 1.00 11.55 196 ASP A N 1
ATOM 3057 C CA . ASP A 1 196 ? -9.864 2.700 7.866 1.00 12.82 196 ASP A CA 1
ATOM 3058 C C . ASP A 1 196 ? -8.818 2.724 6.748 1.00 12.23 196 ASP A C 1
ATOM 3059 O O . ASP A 1 196 ? -8.657 1.732 6.033 1.00 12.23 196 ASP A O 1
ATOM 3068 N N . ALA A 1 197 ? -8.101 3.839 6.616 1.00 9.10 197 ALA A N 1
ATOM 3069 C CA . ALA A 1 197 ? -7.069 3.989 5.589 1.00 8.89 197 ALA A CA 1
ATOM 3070 C C . ALA A 1 197 ? -5.821 3.144 5.842 1.00 7.74 197 ALA A C 1
ATOM 3071 O O . ALA A 1 197 ? -5.052 2.917 4.907 1.00 9.98 197 ALA A O 1
ATOM 3078 N N . THR A 1 198 ? -5.601 2.696 7.082 1.00 9.36 198 THR A N 1
ATOM 3079 C CA . THR A 1 198 ? -4.372 1.951 7.412 1.00 10.05 198 THR A CA 1
ATOM 3080 C C . THR A 1 198 ? -4.612 0.497 7.813 1.00 10.92 198 THR A C 1
ATOM 3081 O O . THR A 1 198 ? -3.667 -0.249 8.055 1.00 11.75 198 THR A O 1
ATOM 3092 N N . LYS A 1 199 ? -5.874 0.096 7.858 1.00 14.93 199 LYS A N 1
ATOM 3093 C CA . LYS A 1 199 ? -6.256 -1.218 8.378 1.00 17.73 199 LYS A CA 1
ATOM 3094 C C . LYS A 1 199 ? -5.717 -2.381 7.521 1.00 17.01 199 LYS A C 1
ATOM 3095 O O . LYS A 1 199 ? -5.195 -3.375 8.056 1.00 16.43 199 LYS A O 1
ATOM 3114 N N . LYS A 1 200 ? -5.838 -2.247 6.203 1.00 15.35 200 LYS A N 1
ATOM 3115 C CA . LYS A 1 200 ? -5.546 -3.353 5.291 1.00 17.21 200 LYS A CA 1
ATOM 3116 C C . LYS A 1 200 ? -4.060 -3.676 5.181 1.00 15.87 200 LYS A C 1
ATOM 3117 O O . LYS A 1 200 ? -3.679 -4.849 5.174 1.00 16.50 200 LYS A O 1
ATOM 3136 N N . GLU A 1 201 ? -3.227 -2.642 5.100 1.00 10.87 201 GLU A N 1
ATOM 3137 C CA . GLU A 1 201 ? -1.803 -2.828 4.866 1.00 10.85 201 GLU A CA 1
ATOM 3138 C C . GLU A 1 201 ? -0.947 -2.429 6.067 1.00 9.46 201 GLU A C 1
ATOM 3139 O O . GLU A 1 201 ? 0.228 -2.776 6.108 1.00 8.71 201 GLU A O 1
ATOM 3151 N N . GLY A 1 202 ? -1.534 -1.709 7.024 1.00 8.10 202 GLY A N 1
ATOM 3152 C CA . GLY A 1 202 ? -0.834 -1.310 8.241 1.00 8.06 202 GLY A CA 1
ATOM 3153 C C . GLY A 1 202 ? -0.273 0.099 8.216 1.00 8.26 202 GLY A C 1
ATOM 3154 O O . GLY A 1 202 ? 0.197 0.610 9.225 1.00 7.85 202 GLY A O 1
ATOM 3158 N N . TRP A 1 203 ? -0.366 0.730 7.053 1.00 8.33 203 TRP A N 1
ATOM 3159 C CA . TRP A 1 203 ? 0.176 2.054 6.813 1.00 9.19 203 TRP A CA 1
ATOM 3160 C C . TRP A 1 203 ? -0.391 2.539 5.501 1.00 9.06 203 TRP A C 1
ATOM 3161 O O . TRP A 1 203 ? -0.948 1.744 4.735 1.00 8.19 203 TRP A O 1
ATOM 3182 N N . THR A 1 204 ? -0.211 3.820 5.200 1.00 8.60 204 THR A N 1
ATOM 3183 C CA . THR A 1 204 ? -0.590 4.319 3.886 1.00 9.03 204 THR A CA 1
ATOM 3184 C C . THR A 1 204 ? 0.197 5.554 3.497 1.00 7.62 204 THR A C 1
ATOM 3185 O O . THR A 1 204 ? 0.630 6.317 4.349 1.00 7.57 204 THR A O 1
ATOM 3196 N N . GLU A 1 205 ? 0.389 5.737 2.195 1.00 8.33 205 GLU A N 1
ATOM 3197 C CA . GLU A 1 205 ? 0.810 7.032 1.675 1.00 9.49 205 GLU A CA 1
ATOM 3198 C C . GLU A 1 205 ? -0.411 7.948 1.719 1.00 10.12 205 GLU A C 1
ATOM 3199 O O . GLU A 1 205 ? -1.536 7.507 1.475 1.00 9.49 205 GLU A O 1
ATOM 3211 N N . VAL A 1 206 ? -0.174 9.210 2.051 1.00 7.93 206 VAL A N 1
ATOM 3212 C CA . VAL A 1 206 ? -1.223 10.227 2.155 1.00 8.00 206 VAL A CA 1
ATOM 3213 C C . VAL A 1 206 ? -0.970 11.269 1.077 1.00 8.25 206 VAL A C 1
ATOM 3214 O O . VAL A 1 206 ? 0.048 11.943 1.115 1.00 8.21 206 VAL A O 1
ATOM 3227 N N . PRO A 1 207 ? -1.879 11.386 0.098 1.00 9.36 207 PRO A N 1
ATOM 3228 C CA . PRO A 1 207 ? -1.739 12.536 -0.801 1.00 10.98 207 PRO A CA 1
ATOM 3229 C C . PRO A 1 207 ? -1.768 13.861 -0.029 1.00 10.14 207 PRO A C 1
ATOM 3230 O O . PRO A 1 207 ? -2.519 13.993 0.940 1.00 9.70 207 PRO A O 1
ATOM 3241 N N . LYS A 1 208 ? -0.967 14.835 -0.452 1.00 10.10 208 LYS A N 1
ATOM 3242 C CA . LYS A 1 208 ? -0.748 16.015 0.375 1.00 9.63 208 LYS A CA 1
ATOM 3243 C C . LYS A 1 208 ? -2.039 16.796 0.588 1.00 9.21 208 LYS A C 1
ATOM 3244 O O . LYS A 1 208 ? -2.213 17.447 1.616 1.00 9.08 208 LYS A O 1
ATOM 3263 N N . GLU A 1 209 ? -2.948 16.719 -0.376 1.00 9.63 209 GLU A N 1
ATOM 3264 C CA . GLU A 1 209 ? -4.220 17.425 -0.279 1.00 11.50 209 GLU A CA 1
ATOM 3265 C C . GLU A 1 209 ? -5.177 16.819 0.754 1.00 11.56 209 GLU A C 1
ATOM 3266 O O . GLU A 1 209 ? -6.204 17.414 1.058 1.00 12.25 209 GLU A O 1
ATOM 3278 N N . GLU A 1 210 ? -4.844 15.641 1.281 1.00 10.88 210 GLU A N 1
ATOM 3279 C CA . GLU A 1 210 ? -5.768 14.882 2.120 1.00 9.56 210 GLU A CA 1
ATOM 3280 C C . GLU A 1 210 ? -5.300 14.802 3.567 1.00 10.31 210 GLU A C 1
ATOM 3281 O O . GLU A 1 210 ? -5.893 14.093 4.376 1.00 10.31 210 GLU A O 1
ATOM 3293 N N . VAL A 1 211 ? -4.250 15.537 3.901 1.00 10.09 211 VAL A N 1
ATOM 3294 C CA . VAL A 1 211 ? -3.732 15.525 5.273 1.00 11.35 211 VAL A CA 1
ATOM 3295 C C . VAL A 1 211 ? -4.829 15.768 6.327 1.00 12.10 211 VAL A C 1
ATOM 3296 O O . VAL A 1 211 ? -4.920 15.024 7.310 1.00 10.16 211 VAL A O 1
ATOM 3309 N N . GLY A 1 212 ? -5.684 16.758 6.096 1.00 12.75 212 GLY A N 1
ATOM 3310 C CA . GLY A 1 212 ? -6.720 17.113 7.053 1.00 13.99 212 GLY A CA 1
ATOM 3311 C C . GLY A 1 212 ? -7.749 16.027 7.304 1.00 13.64 212 GLY A C 1
ATOM 3312 O O . GLY A 1 212 ? -8.336 15.969 8.376 1.00 14.30 212 GLY A O 1
ATOM 3316 N N . LYS A 1 213 ? -7.968 15.164 6.317 1.00 12.42 213 LYS A N 1
ATOM 3317 C CA . LYS A 1 213 ? -8.961 14.102 6.452 1.00 13.58 213 LYS A CA 1
ATOM 3318 C C . LYS A 1 213 ? -8.565 13.087 7.524 1.00 13.02 213 LYS A C 1
ATOM 3319 O O . LYS A 1 213 ? -9.425 12.370 8.035 1.00 14.23 213 LYS A O 1
ATOM 3338 N N . TYR A 1 214 ? -7.279 13.046 7.882 1.00 13.92 214 TYR A N 1
ATOM 3339 C CA . TYR A 1 214 ? -6.748 12.030 8.806 1.00 14.23 214 TYR A CA 1
ATOM 3340 C C . TYR A 1 214 ? -6.253 12.610 10.127 1.00 14.41 214 TYR A C 1
ATOM 3341 O O . TYR A 1 214 ? -5.670 11.893 10.942 1.00 15.94 214 TYR A O 1
ATOM 3359 N N . ALA A 1 215 ? -6.513 13.894 10.359 1.00 15.49 215 ALA A N 1
ATOM 3360 C CA . ALA A 1 215 ? -5.966 14.585 11.525 1.00 17.79 215 ALA A CA 1
ATOM 3361 C C . ALA A 1 215 ? -6.793 14.358 12.791 1.00 19.24 215 ALA A C 1
ATOM 3362 O O . ALA A 1 215 ? -8.018 14.483 12.769 1.00 23.28 215 ALA A O 1
ATOM 3369 N N . GLY A 1 216 ? -6.110 14.040 13.888 1.00 13.74 216 GLY A N 1
ATOM 3370 C CA . GLY A 1 216 ? -6.733 13.850 15.190 1.00 12.75 216 GLY A CA 1
ATOM 3371 C C . GLY A 1 216 ? -6.460 15.001 16.142 1.00 12.96 216 GLY A C 1
ATOM 3372 O O . GLY A 1 216 ? -6.088 16.094 15.711 1.00 11.66 216 GLY A O 1
ATOM 3376 N N . ASP A 1 217 ? -6.644 14.751 17.438 1.00 13.87 217 ASP A N 1
ATOM 3377 C CA . ASP A 1 217 ? -6.496 15.784 18.462 1.00 14.54 217 ASP A CA 1
ATOM 3378 C C . ASP A 1 217 ? -5.049 16.236 18.614 1.00 13.92 217 ASP A C 1
ATOM 3379 O O . ASP A 1 217 ? -4.773 17.394 18.966 1.00 14.15 217 ASP A O 1
ATOM 3388 N N . VAL A 1 218 ? -4.139 15.303 18.347 1.00 11.08 218 VAL A N 1
ATOM 3389 C CA . VAL A 1 218 ? -2.699 15.515 18.441 1.00 10.11 218 VAL A CA 1
ATOM 3390 C C . VAL A 1 218 ? -2.101 15.029 17.126 1.00 11.65 218 VAL A C 1
ATOM 3391 O O . VAL A 1 218 ? -2.488 13.968 16.624 1.00 9.63 218 VAL A O 1
ATOM 3404 N N . ILE A 1 219 ? -1.179 15.808 16.559 1.00 9.22 219 ILE A N 1
ATOM 3405 C CA . ILE A 1 219 ? -0.517 15.415 15.321 1.00 8.84 219 ILE A CA 1
ATOM 3406 C C . ILE A 1 219 ? 0.988 15.399 15.487 1.00 10.07 219 ILE A C 1
ATOM 3407 O O . ILE A 1 219 ? 1.609 16.404 15.802 1.00 8.55 219 ILE A O 1
ATOM 3423 N N . ILE A 1 220 ? 1.557 14.234 15.236 1.00 8.17 220 ILE A N 1
ATOM 3424 C CA . ILE A 1 220 ? 2.977 14.025 15.376 1.00 8.11 220 ILE A CA 1
ATOM 3425 C C . ILE A 1 220 ? 3.548 13.782 14.000 1.00 8.97 220 ILE A C 1
ATOM 3426 O O . ILE A 1 220 ? 3.051 12.927 13.271 1.00 8.49 220 ILE A O 1
ATOM 3442 N N . THR A 1 221 ? 4.576 14.562 13.653 1.00 8.82 221 THR A N 1
ATOM 3443 C CA . THR A 1 221 ? 5.282 14.420 12.382 1.00 9.63 221 THR A CA 1
ATOM 3444 C C . THR A 1 221 ? 6.689 13.863 12.595 1.00 9.18 221 THR A C 1
ATOM 3445 O O . THR A 1 221 ? 7.535 14.482 13.239 1.00 9.28 221 THR A O 1
ATOM 3456 N N . ALA A 1 222 ? 6.914 12.678 12.046 1.00 7.91 222 ALA A N 1
ATOM 3457 C CA . ALA A 1 222 ? 8.230 12.061 12.046 1.00 7.87 222 ALA A CA 1
ATOM 3458 C C . ALA A 1 222 ? 8.994 12.545 10.830 1.00 8.19 222 ALA A C 1
ATOM 3459 O O . ALA A 1 222 ? 8.511 12.405 9.708 1.00 8.02 222 ALA A O 1
ATOM 3466 N N . LYS A 1 223 ? 10.158 13.137 11.060 1.00 8.19 223 LYS A N 1
ATOM 3467 C CA . LYS A 1 223 ? 10.976 13.658 9.969 1.00 8.67 223 LYS A CA 1
ATOM 3468 C C . LYS A 1 223 ? 12.447 13.603 10.323 1.00 8.61 223 LYS A C 1
ATOM 3469 O O . LYS A 1 223 ? 12.824 13.462 11.493 1.00 8.71 223 LYS A O 1
ATOM 3488 N N . ALA A 1 224 ? 13.281 13.700 9.299 1.00 9.08 224 ALA A N 1
ATOM 3489 C CA . ALA A 1 224 ? 14.717 13.762 9.529 1.00 10.01 224 ALA A CA 1
ATOM 3490 C C . ALA A 1 224 ? 15.095 15.068 10.199 1.00 9.63 224 ALA A C 1
ATOM 3491 O O . ALA A 1 224 ? 14.567 16.125 9.889 1.00 9.24 224 ALA A O 1
ATOM 3498 N N . LYS A 1 225 ? 16.047 14.986 11.117 1.00 15.59 225 LYS A N 1
ATOM 3499 C CA . LYS A 1 225 ? 16.498 16.158 11.849 1.00 18.86 225 LYS A CA 1
ATOM 3500 C C . LYS A 1 225 ? 17.053 17.222 10.902 1.00 19.31 225 LYS A C 1
ATOM 3501 O O . LYS A 1 225 ? 16.863 18.415 11.131 1.00 23.17 225 LYS A O 1
ATOM 3520 N N . ASP A 1 226 ? 17.703 16.792 9.821 1.00 18.50 226 ASP A N 1
ATOM 3521 C CA . ASP A 1 226 ? 18.362 17.725 8.898 1.00 18.18 226 ASP A CA 1
ATOM 3522 C C . ASP A 1 226 ? 17.466 18.190 7.741 1.00 17.59 226 ASP A C 1
ATOM 3523 O O . ASP A 1 226 ? 17.903 18.960 6.880 1.00 21.11 226 ASP A O 1
ATOM 3532 N N . ALA A 1 227 ? 16.214 17.739 7.729 1.00 11.64 227 ALA A N 1
ATOM 3533 C CA . ALA A 1 227 ? 15.255 18.176 6.723 1.00 10.29 227 ALA A CA 1
ATOM 3534 C C . ALA A 1 227 ? 14.636 19.521 7.105 1.00 11.12 227 ALA A C 1
ATOM 3535 O O . ALA A 1 227 ? 14.385 19.788 8.283 1.00 12.72 227 ALA A O 1
ATOM 3542 N N . ALA A 1 228 ? 14.366 20.360 6.107 1.00 14.48 228 ALA A N 1
ATOM 3543 C CA . ALA A 1 228 ? 13.626 21.599 6.330 1.00 16.15 228 ALA A CA 1
ATOM 3544 C C . ALA A 1 228 ? 12.190 21.264 6.684 1.00 14.50 228 ALA A C 1
ATOM 3545 O O . ALA A 1 228 ? 11.756 20.127 6.501 1.00 14.30 228 ALA A O 1
ATOM 3552 N N . GLN A 1 229 ? 11.457 22.241 7.205 1.00 14.28 229 GLN A N 1
ATOM 3553 C CA . GLN A 1 229 ? 10.043 22.023 7.518 1.00 15.53 229 GLN A CA 1
ATOM 3554 C C . GLN A 1 229 ? 9.307 21.355 6.358 1.00 14.86 229 GLN A C 1
ATOM 3555 O O . GLN A 1 229 ? 9.455 21.786 5.217 1.00 14.78 229 GLN A O 1
ATOM 3569 N N . PRO A 1 230 ? 8.497 20.317 6.641 1.00 13.81 230 PRO A N 1
ATOM 3570 C CA . PRO A 1 230 ? 7.734 19.679 5.566 1.00 14.48 230 PRO A CA 1
ATOM 3571 C C . PRO A 1 230 ? 6.746 20.639 4.924 1.00 14.18 230 PRO A C 1
ATOM 3572 O O . PRO A 1 230 ? 6.156 21.501 5.591 1.00 12.49 230 PRO A O 1
ATOM 3583 N N . GLU A 1 231 ? 6.556 20.479 3.619 1.00 15.22 231 GLU A N 1
ATOM 3584 C CA . GLU A 1 231 ? 5.698 21.379 2.880 1.00 15.40 231 GLU A CA 1
ATOM 3585 C C . GLU A 1 231 ? 4.263 21.357 3.426 1.00 15.22 231 GLU A C 1
ATOM 3586 O O . GLU A 1 231 ? 3.590 22.391 3.444 1.00 14.85 231 GLU A O 1
ATOM 3598 N N . PHE A 1 232 ? 3.809 20.198 3.911 1.00 11.89 232 PHE A N 1
ATOM 3599 C CA . PHE A 1 232 ? 2.414 20.057 4.317 1.00 11.11 232 PHE A CA 1
ATOM 3600 C C . PHE A 1 232 ? 2.113 20.783 5.629 1.00 11.03 232 PHE A C 1
ATOM 3601 O O . PHE A 1 232 ? 0.948 20.939 5.985 1.00 12.51 232 PHE A O 1
ATOM 3618 N N . GLN A 1 233 ? 3.142 21.259 6.328 1.00 10.81 233 GLN A N 1
ATOM 3619 C CA . GLN A 1 233 ? 2.916 22.031 7.543 1.00 11.49 233 GLN A CA 1
ATOM 3620 C C . GLN A 1 233 ? 2.793 23.544 7.284 1.00 12.94 233 GLN A C 1
ATOM 3621 O O . GLN A 1 233 ? 2.606 24.329 8.218 1.00 13.24 233 GLN A O 1
ATOM 3635 N N . LYS A 1 234 ? 2.880 23.950 6.021 1.00 15.98 234 LYS A N 1
ATOM 3636 C CA . LYS A 1 234 ? 2.875 25.376 5.686 1.00 17.69 234 LYS A CA 1
ATOM 3637 C C . LYS A 1 234 ? 1.521 25.896 5.216 1.00 18.11 234 LYS A C 1
ATOM 3638 O O . LYS A 1 234 ? 1.296 27.111 5.197 1.00 19.09 234 LYS A O 1
ATOM 3657 N N . THR A 1 235 ? 0.619 24.984 4.861 1.00 13.51 235 THR A N 1
ATOM 3658 C CA . THR A 1 235 ? -0.648 25.347 4.228 1.00 12.65 235 THR A CA 1
ATOM 3659 C C . THR A 1 235 ? -1.674 25.985 5.145 1.00 13.67 235 THR A C 1
ATOM 3660 O O . THR A 1 235 ? -1.629 25.824 6.357 1.00 11.61 235 THR A O 1
ATOM 3671 N N . ALA A 1 236 ? -2.637 26.680 4.541 1.00 17.72 236 ALA A N 1
ATOM 3672 C CA . ALA A 1 236 ? -3.800 27.148 5.280 1.00 16.43 236 ALA A CA 1
ATOM 3673 C C . ALA A 1 236 ? -4.562 25.973 5.898 1.00 16.75 236 ALA A C 1
ATOM 3674 O O . ALA A 1 236 ? -5.014 26.068 7.045 1.00 17.08 236 ALA A O 1
ATOM 3681 N N . MET A 1 237 ? -4.679 24.868 5.159 1.00 17.71 237 MET A N 1
ATOM 3682 C CA . MET A 1 237 ? -5.381 23.674 5.644 1.00 17.21 237 MET A CA 1
ATOM 3683 C C . MET A 1 237 ? -4.780 23.241 6.969 1.00 16.80 237 MET A C 1
ATOM 3684 O O . MET A 1 237 ? -5.497 22.980 7.930 1.00 18.00 237 MET A O 1
ATOM 3698 N N . TRP A 1 238 ? -3.454 23.179 7.008 1.00 12.75 238 TRP A N 1
ATOM 3699 C CA . TRP A 1 238 ? -2.735 22.743 8.207 1.00 11.53 238 TRP A CA 1
ATOM 3700 C C . TRP A 1 238 ? -3.006 23.692 9.360 1.00 11.12 238 TRP A C 1
ATOM 3701 O O . TRP A 1 238 ? -3.359 23.278 10.460 1.00 12.50 238 TRP A O 1
ATOM 3722 N N . GLN A 1 239 ? -2.826 24.976 9.101 1.00 13.96 239 GLN A N 1
ATOM 3723 C CA . GLN A 1 239 ? -2.974 25.970 10.147 1.00 16.81 239 GLN A CA 1
ATOM 3724 C C . GLN A 1 239 ? -4.382 25.989 10.722 1.00 18.91 239 GLN A C 1
ATOM 3725 O O . GLN A 1 239 ? -4.585 26.405 11.861 1.00 21.06 239 GLN A O 1
ATOM 3739 N N . ASN A 1 240 ? -5.348 25.523 9.943 1.00 20.45 240 ASN A N 1
ATOM 3740 C CA . ASN A 1 240 ? -6.729 25.518 10.397 1.00 21.52 240 ASN A CA 1
ATOM 3741 C C . ASN A 1 240 ? -7.151 24.215 11.087 1.00 19.91 240 ASN A C 1
ATOM 3742 O O . ASN A 1 240 ? -8.274 24.124 11.589 1.00 20.63 240 ASN A O 1
ATOM 3753 N N . LEU A 1 241 ? -6.259 23.227 11.155 1.00 12.01 241 LEU A N 1
ATOM 3754 C CA . LEU A 1 241 ? -6.560 22.006 11.905 1.00 11.36 241 LEU A CA 1
ATOM 3755 C C . LEU A 1 241 ? -6.680 22.310 13.391 1.00 11.07 241 LEU A C 1
ATOM 3756 O O . LEU A 1 241 ? -5.917 23.104 13.932 1.00 12.56 241 LEU A O 1
ATOM 3772 N N . GLU A 1 242 ? -7.624 21.650 14.052 1.00 15.01 242 GLU A N 1
ATOM 3773 C CA . GLU A 1 242 ? -7.857 21.889 15.467 1.00 17.19 242 GLU A CA 1
ATOM 3774 C C . GLU A 1 242 ? -6.590 21.562 16.275 1.00 17.72 242 GLU A C 1
ATOM 3775 O O . GLU A 1 242 ? -6.245 22.284 17.213 1.00 19.04 242 GLU A O 1
ATOM 3787 N N . ALA A 1 243 ? -5.872 20.500 15.907 1.00 12.77 243 ALA A N 1
ATOM 3788 C CA . ALA A 1 243 ? -4.660 20.151 16.652 1.00 11.80 243 ALA A CA 1
ATOM 3789 C C . ALA A 1 243 ? -3.627 21.270 16.564 1.00 11.21 243 ALA A C 1
ATOM 3790 O O . ALA A 1 243 ? -2.973 21.592 17.542 1.00 12.05 243 ALA A O 1
ATOM 3797 N N . VAL A 1 244 ? -3.486 21.844 15.374 1.00 11.27 244 VAL A N 1
ATOM 3798 C CA . VAL A 1 244 ? -2.510 22.897 15.136 1.00 11.46 244 VAL A CA 1
ATOM 3799 C C . VAL A 1 244 ? -2.960 24.184 15.843 1.00 12.03 244 VAL A C 1
ATOM 3800 O O . VAL A 1 244 ? -2.145 24.864 16.441 1.00 12.53 244 VAL A O 1
ATOM 3813 N N . GLN A 1 245 ? -4.250 24.504 15.784 1.00 14.06 245 GLN A N 1
ATOM 3814 C CA . GLN A 1 245 ? -4.794 25.627 16.551 1.00 15.29 245 GLN A CA 1
ATOM 3815 C C . GLN A 1 245 ? -4.610 25.454 18.067 1.00 15.18 245 GLN A C 1
ATOM 3816 O O . GLN A 1 245 ? -4.370 26.435 18.785 1.00 15.08 245 GLN A O 1
ATOM 3830 N N . ASN A 1 246 ? -4.734 24.223 18.560 1.00 15.22 246 ASN A N 1
ATOM 3831 C CA . ASN A 1 246 ? -4.557 23.953 19.990 1.00 15.08 246 ASN A CA 1
ATOM 3832 C C . ASN A 1 246 ? -3.083 23.828 20.397 1.00 13.87 246 ASN A C 1
ATOM 3833 O O . ASN A 1 246 ? -2.775 23.613 21.574 1.00 15.00 246 ASN A O 1
ATOM 3844 N N . LYS A 1 247 ? -2.178 23.979 19.429 1.00 13.71 247 LYS A N 1
ATOM 3845 C CA . LYS A 1 247 ? -0.737 23.786 19.638 1.00 14.76 247 LYS A CA 1
ATOM 3846 C C . LYS A 1 247 ? -0.426 22.384 20.189 1.00 14.21 247 LYS A C 1
ATOM 3847 O O . LYS A 1 247 ? 0.401 22.195 21.088 1.00 13.67 247 LYS A O 1
ATOM 3866 N N . TYR A 1 248 ? -1.113 21.413 19.598 1.00 11.94 248 TYR A N 1
ATOM 3867 C CA . TYR A 1 248 ? -0.971 20.005 19.909 1.00 12.25 248 TYR A CA 1
ATOM 3868 C C . TYR A 1 248 ? -0.302 19.280 18.738 1.00 14.46 248 TYR A C 1
ATOM 3869 O O . TYR A 1 248 ? -0.715 18.187 18.353 1.00 15.56 248 TYR A O 1
ATOM 3887 N N . ALA A 1 249 ? 0.724 19.899 18.166 1.00 11.13 249 ALA A N 1
ATOM 3888 C CA . ALA A 1 249 ? 1.421 19.317 17.022 1.00 11.70 249 ALA A CA 1
ATOM 3889 C C . ALA A 1 249 ? 2.916 19.473 17.236 1.00 12.24 249 ALA A C 1
ATOM 3890 O O . ALA A 1 249 ? 3.393 20.568 17.528 1.00 11.37 249 ALA A O 1
ATOM 3897 N N . PHE A 1 250 ? 3.657 18.376 17.125 1.00 11.94 250 PHE A N 1
ATOM 3898 C CA . PHE A 1 250 ? 5.106 18.434 17.287 1.00 10.29 250 PHE A CA 1
ATOM 3899 C C . PHE A 1 250 ? 5.782 17.411 16.398 1.00 9.66 250 PHE A C 1
ATOM 3900 O O . PHE A 1 250 ? 5.146 16.469 15.921 1.00 8.62 250 PHE A O 1
ATOM 3917 N N . ASN A 1 251 ? 7.066 17.645 16.158 1.00 9.48 251 ASN A N 1
ATOM 3918 C CA . ASN A 1 251 ? 7.889 16.761 15.348 1.00 10.92 251 ASN A CA 1
ATOM 3919 C C . ASN A 1 251 ? 8.717 15.820 16.195 1.00 10.19 251 ASN A C 1
ATOM 3920 O O . ASN A 1 251 ? 9.119 16.150 17.321 1.00 11.80 251 ASN A O 1
ATOM 3931 N N . VAL A 1 252 ? 8.981 14.647 15.640 1.00 8.33 252 VAL A N 1
ATOM 3932 C CA . VAL A 1 252 ? 9.943 13.723 16.228 1.00 8.99 252 VAL A CA 1
ATOM 3933 C C . VAL A 1 252 ? 10.963 13.277 15.171 1.00 10.54 252 VAL A C 1
ATOM 3934 O O . VAL A 1 252 ? 10.720 13.394 13.981 1.00 9.42 252 VAL A O 1
ATOM 3947 N N . ASP A 1 253 ? 12.090 12.734 15.638 1.00 10.19 253 ASP A N 1
ATOM 3948 C CA . ASP A 1 253 ? 13.207 12.299 14.801 1.00 9.87 253 ASP A CA 1
ATOM 3949 C C . ASP A 1 253 ? 12.914 10.935 14.193 1.00 9.79 253 ASP A C 1
ATOM 3950 O O . ASP A 1 253 ? 12.937 9.930 14.897 1.00 10.42 253 ASP A O 1
ATOM 3959 N N . SER A 1 254 ? 12.648 10.891 12.888 1.00 8.21 254 SER A N 1
ATOM 3960 C CA . SER A 1 254 ? 12.218 9.646 12.273 1.00 7.79 254 SER A CA 1
ATOM 3961 C C . SER A 1 254 ? 13.268 8.538 12.383 1.00 9.44 254 SER A C 1
ATOM 3962 O O . SER A 1 254 ? 12.895 7.383 12.544 1.00 10.10 254 SER A O 1
ATOM 3970 N N . SER A 1 255 ? 14.560 8.872 12.339 1.00 10.78 255 SER A N 1
ATOM 3971 C CA . SER A 1 255 ? 15.601 7.839 12.367 1.00 10.64 255 SER A CA 1
ATOM 3972 C C . SER A 1 255 ? 15.625 7.142 13.722 1.00 11.11 255 SER A C 1
ATOM 3973 O O . SER A 1 255 ? 16.031 5.988 13.809 1.00 13.03 255 SER A O 1
ATOM 3981 N N . VAL A 1 256 ? 15.196 7.851 14.766 1.00 9.02 256 VAL A N 1
ATOM 3982 C CA . VAL A 1 256 ? 15.076 7.260 16.091 1.00 10.75 256 VAL A CA 1
ATOM 3983 C C . VAL A 1 256 ? 13.800 6.432 16.185 1.00 10.28 256 VAL A C 1
ATOM 3984 O O . VAL A 1 256 ? 13.779 5.371 16.806 1.00 13.32 256 VAL A O 1
ATOM 3997 N N . TYR A 1 257 ? 12.735 6.923 15.558 1.00 8.80 257 TYR A N 1
ATOM 3998 C CA . TYR A 1 257 ? 11.382 6.385 15.758 1.00 8.25 257 TYR A CA 1
ATOM 3999 C C . TYR A 1 257 ? 10.956 5.246 14.821 1.00 7.85 257 TYR A C 1
ATOM 4000 O O . TYR A 1 257 ? 9.885 4.672 15.012 1.00 6.97 257 TYR A O 1
ATOM 4018 N N . TRP A 1 258 ? 11.755 4.919 13.811 1.00 8.50 258 TRP A N 1
ATOM 4019 C CA . TRP A 1 258 ? 11.316 3.916 12.836 1.00 10.95 258 TRP A CA 1
ATOM 4020 C C . TRP A 1 258 ? 11.003 2.557 13.452 1.00 9.64 258 TRP A C 1
ATOM 4021 O O . TRP A 1 258 ? 10.073 1.883 13.012 1.00 10.43 258 TRP A O 1
ATOM 4042 N N . TYR A 1 259 ? 11.799 2.134 14.429 1.00 8.00 259 TYR A N 1
ATOM 4043 C CA . TYR A 1 259 ? 11.754 0.743 14.901 1.00 9.00 259 TYR A CA 1
ATOM 4044 C C . TYR A 1 259 ? 10.836 0.539 16.124 1.00 8.99 259 TYR A C 1
ATOM 4045 O O . TYR A 1 259 ? 10.325 1.503 16.697 1.00 9.41 259 TYR A O 1
ATOM 4063 N N . ASN A 1 260 ? 10.598 -0.721 16.495 1.00 10.34 260 ASN A N 1
ATOM 4064 C CA . ASN A 1 260 ? 9.736 -1.035 17.633 1.00 9.56 260 ASN A CA 1
ATOM 4065 C C . ASN A 1 260 ? 10.330 -2.122 18.528 1.00 7.47 260 ASN A C 1
ATOM 4066 O O . ASN A 1 260 ? 9.613 -2.822 19.227 1.00 7.29 260 ASN A O 1
ATOM 4077 N N . ASP A 1 261 ? 11.654 -2.242 18.482 1.00 6.97 261 ASP A N 1
ATOM 4078 C CA . ASP A 1 261 ? 12.409 -3.098 19.400 1.00 7.53 261 ASP A CA 1
ATOM 4079 C C . ASP A 1 261 ? 12.468 -2.491 20.817 1.00 6.69 261 ASP A C 1
ATOM 4080 O O . ASP A 1 261 ? 12.222 -1.298 21.006 1.00 6.48 261 ASP A O 1
ATOM 4089 N N . PRO A 1 262 ? 12.856 -3.291 21.823 1.00 7.83 262 PRO A N 1
ATOM 4090 C CA . PRO A 1 262 ? 12.892 -2.758 23.199 1.00 7.46 262 PRO A CA 1
ATOM 4091 C C . PRO A 1 262 ? 13.780 -1.521 23.404 1.00 8.41 262 PRO A C 1
ATOM 4092 O O . PRO A 1 262 ? 13.423 -0.697 24.253 1.00 9.72 262 PRO A O 1
ATOM 4103 N N . TYR A 1 263 ? 14.913 -1.389 22.711 1.00 9.78 263 TYR A N 1
ATOM 4104 C CA . TYR A 1 263 ? 15.755 -0.200 22.889 1.00 10.34 263 TYR A CA 1
ATOM 4105 C C . TYR A 1 263 ? 15.001 1.022 22.381 1.00 10.10 263 TYR A C 1
ATOM 4106 O O . TYR A 1 263 ? 14.895 2.029 23.063 1.00 9.87 263 TYR A O 1
ATOM 4124 N N . THR A 1 264 ? 14.452 0.905 21.180 1.00 7.83 264 THR A N 1
ATOM 4125 C CA . THR A 1 264 ? 13.732 2.010 20.564 1.00 7.00 264 THR A CA 1
ATOM 4126 C C . THR A 1 264 ? 12.493 2.334 21.372 1.00 9.25 264 THR A C 1
ATOM 4127 O O . THR A 1 264 ? 12.171 3.506 21.566 1.00 9.53 264 THR A O 1
ATOM 4138 N N . LEU A 1 265 ? 11.810 1.296 21.851 1.00 8.43 265 LEU A N 1
ATOM 4139 C CA . LEU A 1 265 ? 10.611 1.470 22.664 1.00 8.82 265 LEU A CA 1
ATOM 4140 C C . LEU A 1 265 ? 10.920 2.291 23.916 1.00 8.48 265 LEU A C 1
ATOM 4141 O O . LEU A 1 265 ? 10.175 3.205 24.250 1.00 8.14 265 LEU A O 1
ATOM 4157 N N . ASP A 1 266 ? 12.028 2.001 24.595 1.00 9.09 266 ASP A N 1
ATOM 4158 C CA . ASP A 1 266 ? 12.375 2.767 25.801 1.00 10.83 266 ASP A CA 1
ATOM 4159 C C . ASP A 1 266 ? 12.588 4.247 25.476 1.00 10.87 266 ASP A C 1
ATOM 4160 O O . ASP A 1 266 ? 12.070 5.124 26.163 1.00 11.31 266 ASP A O 1
ATOM 4169 N N . VAL A 1 267 ? 13.332 4.517 24.410 1.00 10.32 267 VAL A N 1
ATOM 4170 C CA . VAL A 1 267 ? 13.638 5.879 24.018 1.00 10.56 267 VAL A CA 1
ATOM 4171 C C . VAL A 1 267 ? 12.381 6.642 23.597 1.00 9.77 267 VAL A C 1
ATOM 4172 O O . VAL A 1 267 ? 12.159 7.790 24.029 1.00 9.55 267 VAL A O 1
ATOM 4185 N N . ILE A 1 268 ? 11.558 6.024 22.760 1.00 7.17 268 ILE A N 1
ATOM 4186 C CA . ILE A 1 268 ? 10.399 6.736 22.223 1.00 9.38 268 ILE A CA 1
ATOM 4187 C C . ILE A 1 268 ? 9.304 6.881 23.290 1.00 8.38 268 ILE A C 1
ATOM 4188 O O . ILE A 1 268 ? 8.553 7.848 23.271 1.00 8.29 268 ILE A O 1
ATOM 4204 N N . ARG A 1 269 ? 9.225 5.936 24.223 1.00 8.17 269 ARG A N 1
ATOM 4205 C CA . ARG A 1 269 ? 8.268 6.035 25.316 1.00 9.62 269 ARG A CA 1
ATOM 4206 C C . ARG A 1 269 ? 8.591 7.296 26.090 1.00 11.21 269 ARG A C 1
ATOM 4207 O O . ARG A 1 269 ? 7.719 8.111 26.377 1.00 10.70 269 ARG A O 1
ATOM 4228 N N . LYS A 1 270 ? 9.868 7.452 26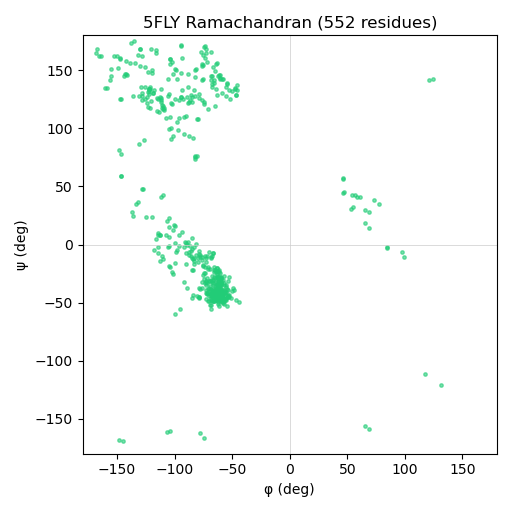.406 1.00 11.94 270 LYS A N 1
ATOM 4229 C CA . LYS A 1 270 ? 10.312 8.576 27.222 1.00 12.20 270 LYS A CA 1
ATOM 4230 C C . LYS A 1 270 ? 10.078 9.897 26.514 1.00 12.12 270 LYS A C 1
ATOM 4231 O O . LYS A 1 270 ? 9.558 10.861 27.107 1.00 11.77 270 LYS A O 1
ATOM 4250 N N . ASP A 1 271 ? 10.454 9.940 25.241 1.00 11.03 271 ASP A N 1
ATOM 4251 C CA . ASP A 1 271 ? 10.372 11.173 24.463 1.00 11.37 271 ASP A CA 1
ATOM 4252 C C . ASP A 1 271 ? 8.915 11.562 24.244 1.00 10.36 271 ASP A C 1
ATOM 4253 O O . ASP A 1 271 ? 8.555 12.722 24.391 1.00 10.32 271 ASP A O 1
ATOM 4262 N N . LEU A 1 272 ? 8.078 10.591 23.892 1.00 8.11 272 LEU A N 1
ATOM 4263 C CA . LEU A 1 272 ? 6.676 10.873 23.621 1.00 8.00 272 LEU A CA 1
ATOM 4264 C C . LEU A 1 272 ? 5.969 11.337 24.875 1.00 8.66 272 LEU A C 1
ATOM 4265 O O . LEU A 1 272 ? 5.182 12.271 24.836 1.00 9.44 272 LEU A O 1
ATOM 4281 N N . LYS A 1 273 ? 6.233 10.670 25.988 1.00 8.82 273 LYS A N 1
ATOM 4282 C CA . LYS A 1 273 ? 5.607 11.085 27.231 1.00 10.44 273 LYS A CA 1
ATOM 4283 C C . LYS A 1 273 ? 5.980 12.525 27.556 1.00 12.23 273 LYS A C 1
ATOM 4284 O O . LYS A 1 273 ? 5.114 13.329 27.912 1.00 12.54 273 LYS A O 1
ATOM 4303 N N . LYS A 1 274 ? 7.262 12.848 27.418 1.00 11.84 274 LYS A N 1
ATOM 4304 C CA . LYS A 1 274 ? 7.754 14.195 27.709 1.00 11.45 274 LYS A CA 1
ATOM 4305 C C . LYS A 1 274 ? 7.050 15.231 26.839 1.00 10.97 274 LYS A C 1
ATOM 4306 O O . LYS A 1 274 ? 6.575 16.260 27.333 1.00 12.45 274 LYS A O 1
ATOM 4325 N N . GLN A 1 275 ? 6.983 14.965 25.543 1.00 9.91 275 GLN A N 1
ATOM 4326 C CA . GLN A 1 275 ? 6.437 15.951 24.631 1.00 10.43 275 GLN A CA 1
ATOM 4327 C C . GLN A 1 275 ? 4.912 16.059 24.793 1.00 10.83 275 GLN A C 1
ATOM 4328 O O . GLN A 1 275 ? 4.362 17.148 24.697 1.00 10.88 275 GLN A O 1
ATOM 4342 N N . LEU A 1 276 ? 4.241 14.947 25.090 1.00 10.37 276 LEU A N 1
ATOM 4343 C CA . LEU A 1 276 ? 2.796 14.984 25.290 1.00 10.47 276 LEU A CA 1
ATOM 4344 C C . LEU A 1 276 ? 2.435 15.757 26.561 1.00 12.71 276 LEU A C 1
ATOM 4345 O O . LEU A 1 276 ? 1.479 16.531 26.566 1.00 13.73 276 LEU A O 1
ATOM 4361 N N . LEU A 1 277 ? 3.199 15.544 27.629 1.00 12.81 277 LEU A N 1
ATOM 4362 C CA . LEU A 1 277 ? 2.903 16.214 28.894 1.00 13.23 277 LEU A CA 1
ATOM 4363 C C . LEU A 1 277 ? 3.284 17.699 28.847 1.00 15.01 277 LEU A C 1
ATOM 4364 O O . LEU A 1 277 ? 2.783 18.489 29.652 1.00 14.85 277 LEU A O 1
ATOM 4380 N N . ALA A 1 278 ? 4.145 18.070 27.900 1.00 14.93 278 ALA A N 1
ATOM 4381 C CA . ALA A 1 278 ? 4.590 19.464 27.742 1.00 15.60 278 ALA A CA 1
ATOM 4382 C C . ALA A 1 278 ? 3.597 20.301 26.939 1.00 15.32 278 ALA A C 1
ATOM 4383 O O . ALA A 1 278 ? 3.676 21.541 26.921 1.00 15.81 278 ALA A O 1
ATOM 4390 N N . LEU A 1 279 ? 2.669 19.625 26.273 1.00 12.95 279 LEU A N 1
ATOM 4391 C CA . LEU A 1 279 ? 1.641 20.303 25.491 1.00 13.41 279 LEU A CA 1
ATOM 4392 C C . LEU A 1 279 ? 0.785 21.202 26.385 1.00 13.75 279 LEU A C 1
ATOM 4393 O O . LEU A 1 279 ? 0.548 20.877 27.551 1.00 14.66 279 LEU A O 1
ATOM 4409 N N . PRO A 1 280 ? 0.324 22.344 25.847 1.00 13.93 280 PRO A N 1
ATOM 4410 C CA . PRO A 1 280 ? 0.534 22.824 24.476 1.00 14.85 280 PRO A CA 1
ATOM 4411 C C . PRO A 1 280 ? 1.932 23.394 24.209 1.00 16.82 280 PRO A C 1
ATOM 4412 O O . PRO A 1 280 ? 2.607 23.853 25.135 1.00 18.90 280 PRO A O 1
ATOM 4423 N N . THR A 1 281 ? 2.349 23.369 22.944 1.00 20.11 281 THR A N 1
ATOM 4424 C CA . THR A 1 281 ? 3.622 23.958 22.536 1.00 22.06 281 THR A CA 1
ATOM 4425 C C . THR A 1 281 ? 3.580 25.476 22.656 1.00 22.41 281 THR A C 1
ATOM 4426 O O . THR A 1 281 ? 2.504 26.072 22.639 1.00 24.71 281 THR A O 1
ATOM 4437 N N . THR B 1 5 ? 15.651 -53.224 41.521 1.00 17.59 5 THR B N 1
ATOM 4438 C CA . THR B 1 5 ? 16.572 -52.261 42.114 1.00 19.20 5 THR B CA 1
ATOM 4439 C C . THR B 1 5 ? 17.876 -52.153 41.332 1.00 20.34 5 THR B C 1
ATOM 4440 O O . THR B 1 5 ? 18.202 -53.006 40.505 1.00 23.00 5 THR B O 1
ATOM 4451 N N . LYS B 1 6 ? 18.622 -51.093 41.617 1.00 17.14 6 LYS B N 1
ATOM 4452 C CA . LYS B 1 6 ? 19.977 -50.948 41.119 1.00 17.08 6 LYS B CA 1
ATOM 4453 C C . LYS B 1 6 ? 20.841 -50.394 42.245 1.00 19.82 6 LYS B C 1
ATOM 4454 O O . LYS B 1 6 ? 20.333 -49.765 43.179 1.00 22.51 6 LYS B O 1
ATOM 4473 N N . ALA B 1 7 ? 22.142 -50.639 42.172 1.00 19.38 7 ALA B N 1
ATOM 4474 C CA . ALA B 1 7 ? 23.054 -50.113 43.180 1.00 19.84 7 ALA B CA 1
ATOM 4475 C C . ALA B 1 7 ? 23.458 -48.689 42.804 1.00 20.79 7 ALA B C 1
ATOM 4476 O O . ALA B 1 7 ? 23.882 -48.430 41.676 1.00 23.72 7 ALA B O 1
ATOM 4483 N N . PHE B 1 8 ? 23.276 -47.761 43.737 1.00 16.23 8 PHE B N 1
ATOM 4484 C CA . PHE B 1 8 ? 23.812 -46.417 43.588 1.00 15.08 8 PHE B CA 1
ATOM 4485 C C . PHE B 1 8 ? 25.094 -46.335 44.400 1.00 14.12 8 PHE B C 1
ATOM 4486 O O . PHE B 1 8 ? 25.101 -46.619 45.597 1.00 14.54 8 PHE B O 1
ATOM 4503 N N . ASN B 1 9 ? 26.176 -45.946 43.746 1.00 14.90 9 ASN B N 1
ATOM 4504 C CA . ASN B 1 9 ? 27.475 -45.908 44.395 1.00 16.37 9 ASN B CA 1
ATOM 4505 C C . ASN B 1 9 ? 27.794 -44.502 44.899 1.00 16.09 9 ASN B C 1
ATOM 4506 O O . ASN B 1 9 ? 28.210 -43.635 44.134 1.00 20.27 9 ASN B O 1
ATOM 4517 N N . LEU B 1 10 ? 27.557 -44.289 46.188 1.00 11.20 10 LEU B N 1
ATOM 4518 C CA . LEU B 1 10 ? 27.749 -42.991 46.842 1.00 11.49 10 LEU B CA 1
ATOM 4519 C C . LEU B 1 10 ? 29.183 -42.794 47.316 1.00 12.65 10 LEU B C 1
ATOM 4520 O O . LEU B 1 10 ? 29.719 -43.641 48.014 1.00 12.60 10 LEU B O 1
ATOM 4536 N N . LYS B 1 11 ? 29.792 -41.669 46.945 1.00 14.36 11 LYS B N 1
ATOM 4537 C CA . LYS B 1 11 ? 31.126 -41.326 47.420 1.00 15.20 11 LYS B CA 1
ATOM 4538 C C . LYS B 1 11 ? 31.043 -40.771 48.831 1.00 14.87 11 LYS B C 1
ATOM 4539 O O . LYS B 1 11 ? 30.303 -39.823 49.082 1.00 15.34 11 LYS B O 1
ATOM 4558 N N . THR B 1 12 ? 31.815 -41.356 49.742 1.00 11.73 12 THR B N 1
ATOM 4559 C CA . THR B 1 12 ? 31.806 -40.949 51.134 1.00 10.79 12 THR B CA 1
ATOM 4560 C C . THR B 1 12 ? 33.244 -40.904 51.641 1.00 11.44 12 THR B C 1
ATOM 4561 O O . THR B 1 12 ? 34.153 -41.319 50.939 1.00 12.43 12 THR B O 1
ATOM 4572 N N . ALA B 1 13 ? 33.436 -40.419 52.859 1.00 15.78 13 ALA B N 1
ATOM 4573 C CA . ALA B 1 13 ? 34.756 -40.437 53.484 1.00 17.44 13 ALA B CA 1
ATOM 4574 C C . ALA B 1 13 ? 35.305 -41.865 53.614 1.00 18.39 13 ALA B C 1
ATOM 4575 O O . ALA B 1 13 ? 36.525 -42.072 53.603 1.00 21.07 13 ALA B O 1
ATOM 4582 N N . LYS B 1 14 ? 34.413 -42.845 53.732 1.00 16.92 14 LYS B N 1
ATOM 4583 C CA . LYS B 1 14 ? 34.820 -44.244 53.900 1.00 18.48 14 LYS B CA 1
ATOM 4584 C C . LYS B 1 14 ? 35.152 -44.922 52.574 1.00 19.20 14 LYS B C 1
ATOM 4585 O O . LYS B 1 14 ? 35.694 -46.027 52.556 1.00 22.93 14 LYS B O 1
ATOM 4604 N N . GLY B 1 15 ? 34.817 -44.269 51.467 1.00 18.62 15 GLY B N 1
ATOM 4605 C CA . GLY B 1 15 ? 35.092 -44.795 50.142 1.00 19.34 15 GLY B CA 1
ATOM 4606 C C . GLY B 1 15 ? 33.845 -44.704 49.286 1.00 23.45 15 GLY B C 1
ATOM 4607 O O . GLY B 1 15 ? 33.326 -43.612 49.067 1.00 25.29 15 GLY B O 1
ATOM 4611 N N . GLU B 1 16 ? 33.375 -45.845 48.794 1.00 41.38 16 GLU B N 1
ATOM 4612 C CA . GLU B 1 16 ? 32.110 -45.905 48.071 1.00 40.79 16 GLU B CA 1
ATOM 4613 C C . GLU B 1 16 ? 31.097 -46.735 48.842 1.00 44.37 16 GLU B C 1
ATOM 4614 O O . GLU B 1 16 ? 31.363 -47.885 49.188 1.00 50.14 16 GLU B O 1
ATOM 4626 N N . GLU B 1 17 ? 29.941 -46.139 49.114 1.00 26.77 17 GLU B N 1
ATOM 4627 C CA . GLU B 1 17 ? 28.850 -46.822 49.798 1.00 23.69 17 GLU B CA 1
ATOM 4628 C C . GLU B 1 17 ? 27.778 -47.229 48.794 1.00 23.35 17 GLU B C 1
ATOM 4629 O O . GLU B 1 17 ? 27.223 -46.377 48.097 1.00 22.47 17 GLU B O 1
ATOM 4641 N N . LYS B 1 18 ? 27.509 -48.531 48.718 1.00 20.45 18 LYS B N 1
ATOM 4642 C CA . LYS B 1 18 ? 26.496 -49.060 47.812 1.00 19.57 18 LYS B CA 1
ATOM 4643 C C . LYS B 1 18 ? 25.125 -48.991 48.453 1.00 19.54 18 LYS B C 1
ATOM 4644 O O . LYS B 1 18 ? 24.899 -49.538 49.533 1.00 19.68 18 LYS B O 1
ATOM 4663 N N . ILE B 1 19 ? 24.210 -48.311 47.774 1.00 15.33 19 ILE B N 1
ATOM 4664 C CA . ILE B 1 19 ? 22.844 -48.166 48.253 1.00 15.87 19 ILE B CA 1
ATOM 4665 C C . ILE B 1 19 ? 21.881 -48.696 47.187 1.00 15.54 19 ILE B C 1
ATOM 4666 O O . ILE B 1 19 ? 21.847 -48.198 46.062 1.00 14.58 19 ILE B O 1
ATOM 4682 N N . ASP B 1 20 ? 21.119 -49.731 47.534 1.00 16.62 20 ASP B N 1
ATOM 4683 C CA . ASP B 1 20 ? 20.143 -50.279 46.605 1.00 15.98 20 ASP B CA 1
ATOM 4684 C C . ASP B 1 20 ? 18.966 -49.314 46.529 1.00 17.03 20 ASP B C 1
ATOM 4685 O O . ASP B 1 20 ? 18.359 -48.998 47.552 1.00 17.89 20 ASP B O 1
ATOM 4694 N N . ILE B 1 21 ? 18.670 -48.836 45.322 1.00 16.61 21 ILE B N 1
ATOM 4695 C CA . ILE B 1 21 ? 17.566 -47.901 45.083 1.00 16.67 21 ILE B CA 1
ATOM 4696 C C . ILE B 1 21 ? 16.701 -48.413 43.922 1.00 14.38 21 ILE B C 1
ATOM 4697 O O . ILE B 1 21 ? 17.096 -49.348 43.225 1.00 14.70 21 ILE B O 1
ATOM 4713 N N . PRO B 1 22 ? 15.510 -47.821 43.716 1.00 14.15 22 PRO B N 1
ATOM 4714 C CA . PRO B 1 22 ? 14.731 -48.279 42.559 1.00 16.05 22 PRO B CA 1
ATOM 4715 C C . PRO B 1 22 ? 15.474 -48.057 41.249 1.00 17.85 22 PRO B C 1
ATOM 4716 O O . PRO B 1 22 ? 16.158 -47.037 41.101 1.00 16.35 22 PRO B O 1
ATOM 4727 N N . LYS B 1 23 ? 15.346 -48.998 40.316 1.00 20.47 23 LYS B N 1
ATOM 4728 C CA . LYS B 1 23 ? 15.913 -48.814 38.987 1.00 20.26 23 LYS B CA 1
ATOM 4729 C C . LYS B 1 23 ? 15.279 -47.585 38.345 1.00 19.20 23 LYS B C 1
ATOM 4730 O O . LYS B 1 23 ? 15.956 -46.794 37.680 1.00 19.25 23 LYS B O 1
ATOM 4749 N N . ASP B 1 24 ? 13.974 -47.428 38.568 1.00 17.57 24 ASP B N 1
ATOM 4750 C CA . ASP B 1 24 ? 13.225 -46.281 38.081 1.00 16.27 24 ASP B CA 1
ATOM 4751 C C . ASP B 1 24 ? 12.407 -45.699 39.243 1.00 16.49 24 ASP B C 1
ATOM 4752 O O . ASP B 1 24 ? 11.257 -46.069 39.449 1.00 17.03 24 ASP B O 1
ATOM 4761 N N . PRO B 1 25 ? 13.017 -44.797 40.033 1.00 13.12 25 PRO B N 1
ATOM 4762 C CA . PRO B 1 25 ? 12.309 -44.233 41.185 1.00 12.71 25 PRO B CA 1
ATOM 4763 C C . PRO B 1 25 ? 11.012 -43.524 40.778 1.00 13.36 25 PRO B C 1
ATOM 4764 O O . PRO B 1 25 ? 11.016 -42.689 39.866 1.00 12.37 25 PRO B O 1
ATOM 4775 N N . LYS B 1 26 ? 9.920 -43.862 41.463 1.00 15.98 26 LYS B N 1
ATOM 4776 C CA . LYS B 1 26 ? 8.598 -43.333 41.146 1.00 16.21 26 LYS B CA 1
ATOM 4777 C C . LYS B 1 26 ? 8.099 -42.264 42.119 1.00 15.70 26 LYS B C 1
ATOM 4778 O O . LYS B 1 26 ? 7.186 -41.502 41.785 1.00 14.68 26 LYS B O 1
ATOM 4797 N N . ARG B 1 27 ? 8.689 -42.205 43.308 1.00 13.72 27 ARG B N 1
ATOM 4798 C CA . ARG B 1 27 ? 8.218 -41.289 44.349 1.00 13.82 27 ARG B CA 1
ATOM 4799 C C . ARG B 1 27 ? 9.395 -40.802 45.172 1.00 12.34 27 ARG B C 1
ATOM 4800 O O . ARG B 1 27 ? 9.637 -41.294 46.263 1.00 13.16 27 ARG B O 1
ATOM 4821 N N . ILE B 1 28 ? 10.140 -39.847 44.630 1.00 10.57 28 ILE B N 1
ATOM 4822 C CA . ILE B 1 28 ? 11.309 -39.315 45.311 1.00 10.27 28 ILE B CA 1
ATOM 4823 C C . ILE B 1 28 ? 10.937 -38.154 46.215 1.00 10.13 28 ILE B C 1
ATOM 4824 O O . ILE B 1 28 ? 10.187 -37.277 45.814 1.00 10.05 28 ILE B O 1
ATOM 4840 N N . VAL B 1 29 ? 11.474 -38.144 47.435 1.00 10.11 29 VAL B N 1
ATOM 4841 C CA . VAL B 1 29 ? 11.379 -36.971 48.295 1.00 9.96 29 VAL B CA 1
ATOM 4842 C C . VAL B 1 29 ? 12.768 -36.381 48.427 1.00 9.62 29 VAL B C 1
ATOM 4843 O O . VAL B 1 29 ? 13.685 -37.055 48.881 1.00 9.64 29 VAL B O 1
ATOM 4856 N N . VAL B 1 30 ? 12.922 -35.131 48.008 1.00 9.33 30 VAL B N 1
ATOM 4857 C CA . VAL B 1 30 ? 14.228 -34.483 48.041 1.00 9.03 30 VAL B CA 1
ATOM 4858 C C . VAL B 1 30 ? 14.310 -33.485 49.186 1.00 8.96 30 VAL B C 1
ATOM 4859 O O . VAL B 1 30 ? 13.855 -32.341 49.071 1.00 8.84 30 VAL B O 1
ATOM 4872 N N . MET B 1 31 ? 14.928 -33.930 50.281 1.00 10.17 31 MET B N 1
ATOM 4873 C CA . MET B 1 31 ? 15.055 -33.105 51.490 1.00 11.04 31 MET B CA 1
ATOM 4874 C C . MET B 1 31 ? 16.243 -32.153 51.441 1.00 11.59 31 MET B C 1
ATOM 4875 O O . MET B 1 31 ? 16.273 -31.155 52.161 1.00 12.27 31 MET B O 1
ATOM 4889 N N . ALA B 1 32 ? 17.225 -32.473 50.606 1.00 9.19 32 ALA B N 1
ATOM 4890 C CA . ALA B 1 32 ? 18.411 -31.646 50.433 1.00 8.78 32 ALA B CA 1
ATOM 4891 C C . ALA B 1 32 ? 18.243 -30.761 49.192 1.00 9.21 32 ALA B C 1
ATOM 4892 O O . ALA B 1 32 ? 18.311 -31.264 48.077 1.00 8.08 32 ALA B O 1
ATOM 4899 N N . PRO B 1 33 ? 17.992 -29.454 49.377 1.00 10.12 33 PRO B N 1
ATOM 4900 C CA . PRO B 1 33 ? 17.628 -28.604 48.231 1.00 10.73 33 PRO B CA 1
ATOM 4901 C C . PRO B 1 33 ? 18.711 -28.503 47.149 1.00 9.54 33 PRO B C 1
ATOM 4902 O O . PRO B 1 33 ? 18.392 -28.196 45.993 1.00 8.43 33 PRO B O 1
ATOM 4913 N N . THR B 1 34 ? 19.965 -28.759 47.518 1.00 7.63 34 THR B N 1
ATOM 4914 C CA . THR B 1 34 ? 21.073 -28.799 46.569 1.00 7.50 34 THR B CA 1
ATOM 4915 C C . THR B 1 34 ? 20.740 -29.659 45.357 1.00 8.00 34 THR B C 1
ATOM 4916 O O . THR B 1 34 ? 21.108 -29.316 44.232 1.00 8.17 34 THR B O 1
ATOM 4927 N N . TYR B 1 35 ? 20.052 -30.770 45.590 1.00 7.72 35 TYR B N 1
ATOM 4928 C CA . TYR B 1 35 ? 19.838 -31.789 44.555 1.00 8.14 35 TYR B CA 1
ATOM 4929 C C . TYR B 1 35 ? 18.461 -31.678 43.894 1.00 8.12 35 TYR B C 1
ATOM 4930 O O . TYR B 1 35 ? 18.169 -32.387 42.936 1.00 7.97 35 TYR B O 1
ATOM 4948 N N . ALA B 1 36 ? 17.616 -30.791 44.405 1.00 8.05 36 ALA B N 1
ATOM 4949 C CA . ALA B 1 36 ? 16.265 -30.621 43.868 1.00 9.03 36 ALA B CA 1
ATOM 4950 C C . ALA B 1 36 ? 16.255 -30.165 42.403 1.00 8.86 36 ALA B C 1
ATOM 4951 O O . ALA B 1 36 ? 15.581 -30.766 41.548 1.00 7.90 36 ALA B O 1
ATOM 4958 N N . GLY B 1 37 ? 16.970 -29.083 42.113 1.00 7.57 37 GLY B N 1
ATOM 4959 C CA . GLY B 1 37 ? 17.013 -28.542 40.760 1.00 8.11 37 GLY B CA 1
ATOM 4960 C C . GLY B 1 37 ? 17.505 -29.541 39.713 1.00 8.72 37 GLY B C 1
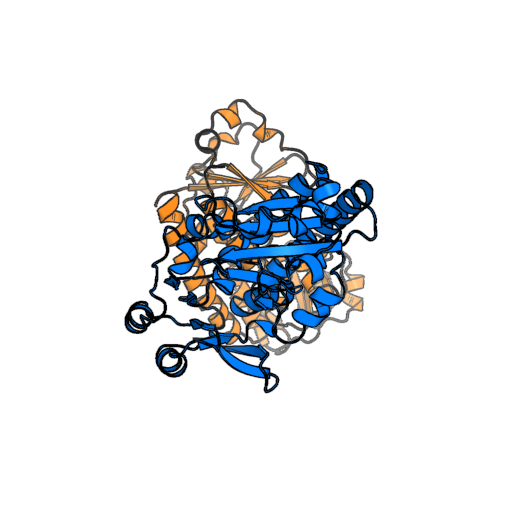ATOM 4961 O O . GLY B 1 37 ? 16.952 -29.619 38.615 1.00 7.55 37 GLY B O 1
ATOM 4965 N N . GLY B 1 38 ? 18.549 -30.297 40.038 1.00 7.56 38 GLY B N 1
ATOM 4966 C CA . GLY B 1 38 ? 19.127 -31.241 39.090 1.00 7.66 38 GLY B CA 1
ATOM 4967 C C . GLY B 1 38 ? 18.205 -32.390 38.742 1.00 7.96 38 GLY B C 1
ATOM 4968 O O . GLY B 1 38 ? 18.147 -32.839 37.598 1.00 7.99 38 GLY B O 1
ATOM 4972 N N . LEU B 1 39 ? 17.471 -32.879 39.731 1.00 8.04 39 LEU B N 1
ATOM 4973 C CA . LEU B 1 39 ? 16.524 -33.948 39.499 1.00 8.30 39 LEU B CA 1
ATOM 4974 C C . LEU B 1 39 ? 15.305 -33.439 38.726 1.00 8.52 39 LEU B C 1
ATOM 4975 O O . LEU B 1 39 ? 14.810 -34.115 37.829 1.00 8.86 39 LEU B O 1
ATOM 4991 N N . LYS B 1 40 ? 14.842 -32.234 39.043 1.00 9.60 40 LYS B N 1
ATOM 4992 C CA . LYS B 1 40 ? 13.753 -31.611 38.293 1.00 10.13 40 LYS B CA 1
ATOM 4993 C C . LYS B 1 40 ? 14.145 -31.386 36.822 1.00 10.31 40 LYS B C 1
ATOM 4994 O O . LYS B 1 40 ? 13.344 -31.631 35.918 1.00 10.26 40 LYS B O 1
ATOM 5013 N N . TYR B 1 41 ? 15.390 -30.972 36.592 1.00 12.03 41 TYR B N 1
ATOM 5014 C CA . TYR B 1 41 ? 15.890 -30.709 35.244 1.00 10.48 41 TYR B CA 1
ATOM 5015 C C . TYR B 1 41 ? 15.827 -31.972 34.378 1.00 10.90 41 TYR B C 1
ATOM 5016 O O . TYR B 1 41 ? 15.678 -31.907 33.150 1.00 11.76 41 TYR B O 1
ATOM 5034 N N . LEU B 1 42 ? 15.926 -33.122 35.037 1.00 9.83 42 LEU B N 1
ATOM 5035 C CA . LEU B 1 42 ? 15.877 -34.426 34.390 1.00 10.00 42 LEU B CA 1
ATOM 5036 C C . LEU B 1 42 ? 14.454 -35.031 34.431 1.00 9.81 42 LEU B C 1
ATOM 5037 O O . LEU B 1 42 ? 14.262 -36.196 34.082 1.00 9.15 42 LEU B O 1
ATOM 5053 N N . ASP B 1 43 ? 13.474 -34.238 34.876 1.00 13.20 43 ASP B N 1
ATOM 5054 C CA . ASP B 1 43 ? 12.073 -34.664 34.963 1.00 13.89 43 ASP B CA 1
ATOM 5055 C C . ASP B 1 43 ? 11.898 -35.900 35.850 1.00 14.91 43 ASP B C 1
ATOM 5056 O O . ASP B 1 43 ? 11.137 -36.817 35.535 1.00 14.19 43 ASP B O 1
ATOM 5065 N N . ALA B 1 44 ? 12.623 -35.911 36.966 1.00 11.37 44 ALA B N 1
ATOM 5066 C CA . ALA B 1 44 ? 12.505 -36.973 37.954 1.00 11.42 44 ALA B CA 1
ATOM 5067 C C . ALA B 1 44 ? 11.110 -36.997 38.550 1.00 11.69 44 ALA B C 1
ATOM 5068 O O . ALA B 1 44 ? 10.396 -35.984 38.551 1.00 11.64 44 ALA B O 1
ATOM 5075 N N . ASN B 1 45 ? 10.731 -38.162 39.062 1.00 12.64 45 ASN B N 1
ATOM 5076 C CA . ASN B 1 45 ? 9.440 -38.349 39.704 1.00 13.93 45 ASN B CA 1
ATOM 5077 C C . ASN B 1 45 ? 9.447 -37.880 41.154 1.00 11.63 45 ASN B C 1
ATOM 5078 O O . ASN B 1 45 ? 9.473 -38.695 42.072 1.00 12.75 45 ASN B O 1
ATOM 5089 N N . ILE B 1 46 ? 9.411 -36.567 41.352 1.00 9.98 46 ILE B N 1
ATOM 5090 C CA . ILE B 1 46 ? 9.515 -35.989 42.693 1.00 9.89 46 ILE B CA 1
ATOM 5091 C C . ILE B 1 46 ? 8.129 -35.744 43.277 1.00 10.12 46 ILE B C 1
ATOM 5092 O O . ILE B 1 46 ? 7.308 -35.075 42.655 1.00 10.10 46 ILE B O 1
ATOM 5108 N N . VAL B 1 47 ? 7.897 -36.272 44.479 1.00 11.10 47 VAL B N 1
ATOM 5109 C CA . VAL B 1 47 ? 6.610 -36.131 45.160 1.00 11.36 47 VAL B CA 1
ATOM 5110 C C . VAL B 1 47 ? 6.711 -35.239 46.392 1.00 12.57 47 VAL B C 1
ATOM 5111 O O . VAL B 1 47 ? 5.693 -34.864 46.973 1.00 13.10 47 VAL B O 1
ATOM 5124 N N . GLY B 1 48 ? 7.932 -34.898 46.790 1.00 10.08 48 GLY B N 1
ATOM 5125 C CA . GLY B 1 48 ? 8.128 -34.035 47.942 1.00 9.99 48 GLY B CA 1
ATOM 5126 C C . GLY B 1 48 ? 9.466 -33.340 47.843 1.00 9.60 48 GLY B C 1
ATOM 5127 O O . GLY B 1 48 ? 10.430 -33.931 47.393 1.00 9.48 48 GLY B O 1
ATOM 5131 N N . VAL B 1 49 ? 9.523 -32.076 48.242 1.00 9.65 49 VAL B N 1
ATOM 5132 C CA . VAL B 1 49 ? 10.775 -31.336 48.182 1.00 10.91 49 VAL B CA 1
ATOM 5133 C C . VAL B 1 49 ? 10.903 -30.413 49.393 1.00 10.39 49 VAL B C 1
ATOM 5134 O O . VAL B 1 49 ? 9.904 -29.925 49.891 1.00 9.25 49 VAL B O 1
ATOM 5147 N N . SER B 1 50 ? 12.131 -30.206 49.868 1.00 10.28 50 SER B N 1
ATOM 5148 C CA . SER B 1 50 ? 12.417 -29.275 50.965 1.00 9.84 50 SER B CA 1
ATOM 5149 C C . SER B 1 50 ? 11.709 -27.942 50.768 1.00 9.65 50 SER B C 1
ATOM 5150 O O . SER B 1 50 ? 11.788 -27.379 49.687 1.00 10.03 50 SER B O 1
ATOM 5158 N N . ASP B 1 51 ? 11.044 -27.418 51.800 1.00 12.82 51 ASP B N 1
ATOM 5159 C CA . ASP B 1 51 ? 10.375 -26.129 51.640 1.00 14.59 51 ASP B CA 1
ATOM 5160 C C . ASP B 1 51 ? 11.382 -24.992 51.425 1.00 13.69 51 ASP B C 1
ATOM 5161 O O . ASP B 1 51 ? 10.981 -23.870 51.094 1.00 14.40 51 ASP B O 1
ATOM 5170 N N . GLN B 1 52 ? 12.678 -25.280 51.567 1.00 11.03 52 GLN B N 1
ATOM 5171 C CA . GLN B 1 52 ? 13.710 -24.284 51.290 1.00 12.68 52 GLN B CA 1
ATOM 5172 C C . GLN B 1 52 ? 13.717 -23.853 49.827 1.00 12.60 52 GLN B C 1
ATOM 5173 O O . GLN B 1 52 ? 14.146 -22.740 49.525 1.00 12.97 52 GLN B O 1
ATOM 5187 N N . VAL B 1 53 ? 13.239 -24.694 48.908 1.00 11.20 53 VAL B N 1
ATOM 5188 C CA . VAL B 1 53 ? 13.236 -24.297 47.493 1.00 9.60 53 VAL B CA 1
ATOM 5189 C C . VAL B 1 53 ? 12.348 -23.070 47.229 1.00 10.45 53 VAL B C 1
ATOM 5190 O O . VAL B 1 53 ? 12.528 -22.371 46.229 1.00 12.11 53 VAL B O 1
ATOM 5203 N N . ASP B 1 54 ? 11.413 -22.783 48.132 1.00 10.63 54 ASP B N 1
ATOM 5204 C CA . ASP B 1 54 ? 10.518 -21.649 47.927 1.00 12.10 54 ASP B CA 1
ATOM 5205 C C . ASP B 1 54 ? 11.198 -20.322 48.200 1.00 11.90 54 ASP B C 1
ATOM 5206 O O . ASP B 1 54 ? 10.672 -19.269 47.825 1.00 13.62 54 ASP B O 1
ATOM 5215 N N . GLN B 1 55 ? 12.367 -20.378 48.823 1.00 14.31 55 GLN B N 1
ATOM 5216 C CA . GLN B 1 55 ? 13.142 -19.177 49.103 1.00 17.04 55 GLN B CA 1
ATOM 5217 C C . GLN B 1 55 ? 14.033 -18.787 47.921 1.00 17.61 55 GLN B C 1
ATOM 5218 O O . GLN B 1 55 ? 14.619 -17.704 47.929 1.00 17.57 55 GLN B O 1
ATOM 5232 N N . SER B 1 56 ? 14.138 -19.661 46.917 1.00 15.43 56 SER B N 1
ATOM 5233 C CA . SER B 1 56 ? 14.844 -19.332 45.680 1.00 13.62 56 SER B CA 1
ATOM 5234 C C . SER B 1 56 ? 13.833 -19.036 44.577 1.00 12.78 56 SER B C 1
ATOM 5235 O O . SER B 1 56 ? 12.998 -19.884 44.265 1.00 13.63 56 SER B O 1
ATOM 5243 N N . PRO B 1 57 ? 13.892 -17.833 43.980 1.00 13.91 57 PRO B N 1
ATOM 5244 C CA . PRO B 1 57 ? 12.901 -17.526 42.939 1.00 13.24 57 PRO B CA 1
ATOM 5245 C C . PRO B 1 57 ? 13.013 -18.469 41.749 1.00 14.14 57 PRO B C 1
ATOM 5246 O O . PRO B 1 57 ? 12.017 -18.725 41.064 1.00 16.13 57 PRO B O 1
ATOM 5257 N N . VAL B 1 58 ? 14.219 -18.978 41.528 1.00 14.00 58 VAL B N 1
ATOM 5258 C CA . VAL B 1 58 ? 14.501 -19.900 40.438 1.00 15.78 58 VAL B CA 1
ATOM 5259 C C . VAL B 1 58 ? 13.832 -21.254 40.684 1.00 14.68 58 VAL B C 1
ATOM 5260 O O . VAL B 1 58 ? 13.127 -21.779 39.815 1.00 15.54 58 VAL B O 1
ATOM 5273 N N . LEU B 1 59 ? 14.066 -21.821 41.861 1.00 12.95 59 LEU B N 1
ATOM 5274 C CA . LEU B 1 59 ? 13.540 -23.148 42.183 1.00 11.77 59 LEU B CA 1
ATOM 5275 C C . LEU B 1 59 ? 12.048 -23.157 42.522 1.00 12.64 59 LEU B C 1
ATOM 5276 O O . LEU B 1 59 ? 11.344 -24.138 42.255 1.00 13.10 59 LEU B O 1
ATOM 5292 N N . ALA B 1 60 ? 11.578 -22.068 43.122 1.00 11.60 60 ALA B N 1
ATOM 5293 C CA . ALA B 1 60 ? 10.182 -21.952 43.535 1.00 11.87 60 ALA B CA 1
ATOM 5294 C C . ALA B 1 60 ? 9.252 -22.188 42.351 1.00 12.27 60 ALA B C 1
ATOM 5295 O O . ALA B 1 60 ? 8.303 -22.945 42.463 1.00 13.66 60 ALA B O 1
ATOM 5302 N N . LYS B 1 61 ? 9.551 -21.570 41.214 1.00 16.54 61 LYS B N 1
ATOM 5303 C CA . LYS B 1 61 ? 8.684 -21.718 40.042 1.00 18.76 61 LYS B CA 1
ATOM 5304 C C . LYS B 1 61 ? 8.709 -23.146 39.496 1.00 18.15 61 LYS B C 1
ATOM 5305 O O . LYS B 1 61 ? 7.709 -23.621 38.969 1.00 20.04 61 LYS B O 1
ATOM 5324 N N . GLN B 1 62 ? 9.835 -23.842 39.643 1.00 14.65 62 GLN B N 1
ATOM 5325 C CA . GLN B 1 62 ? 9.933 -25.219 39.160 1.00 13.14 62 GLN B CA 1
ATOM 5326 C C . GLN B 1 62 ? 9.207 -26.247 40.036 1.00 13.78 62 GLN B C 1
ATOM 5327 O O . GLN B 1 62 ? 8.932 -27.355 39.584 1.00 13.65 62 GLN B O 1
ATOM 5341 N N . PHE B 1 63 ? 8.884 -25.890 41.280 1.00 9.91 63 PHE B N 1
ATOM 5342 C CA . PHE B 1 63 ? 8.268 -26.840 42.195 1.00 11.55 63 PHE B CA 1
ATOM 5343 C C . PHE B 1 63 ? 6.885 -26.388 42.669 1.00 13.05 63 PHE B C 1
ATOM 5344 O O . PHE B 1 63 ? 6.408 -26.831 43.701 1.00 11.25 63 PHE B O 1
ATOM 5361 N N . LYS B 1 64 ? 6.223 -25.539 41.889 1.00 20.55 64 LYS B N 1
ATOM 5362 C CA . LYS B 1 64 ? 4.928 -25.003 42.300 1.00 21.22 64 LYS B CA 1
ATOM 5363 C C . LYS B 1 64 ? 3.898 -26.093 42.623 1.00 21.22 64 LYS B C 1
ATOM 5364 O O . LYS B 1 64 ? 3.088 -25.929 43.529 1.00 22.79 64 LYS B O 1
ATOM 5383 N N . ASP B 1 65 ? 3.944 -27.207 41.905 1.00 28.57 65 ASP B N 1
ATOM 5384 C CA . ASP B 1 65 ? 2.938 -28.252 42.074 1.00 32.01 65 ASP B CA 1
ATOM 5385 C C . ASP B 1 65 ? 3.452 -29.468 42.842 1.00 30.53 65 ASP B C 1
ATOM 5386 O O . ASP B 1 65 ? 2.899 -30.564 42.716 1.00 34.04 65 ASP B O 1
ATOM 5395 N N . VAL B 1 66 ? 4.502 -29.269 43.638 1.00 15.83 66 VAL B N 1
ATOM 5396 C CA . VAL B 1 66 ? 5.082 -30.339 44.446 1.00 12.60 66 VAL B CA 1
ATOM 5397 C C . VAL B 1 66 ? 4.962 -29.991 45.921 1.00 13.60 66 VAL B C 1
ATOM 5398 O O . VAL B 1 66 ? 5.271 -28.869 46.334 1.00 16.86 66 VAL B O 1
ATOM 5411 N N . ASP B 1 67 ? 4.507 -30.958 46.705 1.00 12.63 67 ASP B N 1
ATOM 5412 C CA . ASP B 1 67 ? 4.440 -30.815 48.162 1.00 15.05 67 ASP B CA 1
ATOM 5413 C C . ASP B 1 67 ? 5.764 -30.399 48.785 1.00 14.97 67 ASP B C 1
ATOM 5414 O O . ASP B 1 67 ? 6.811 -30.980 48.491 1.00 13.28 67 ASP B O 1
ATOM 5423 N N . LYS B 1 68 ? 5.698 -29.406 49.666 1.00 17.36 68 LYS B N 1
ATOM 5424 C CA . LYS B 1 68 ? 6.861 -28.937 50.392 1.00 17.34 68 LYS B CA 1
ATOM 5425 C C . LYS B 1 68 ? 6.954 -29.627 51.744 1.00 16.98 68 LYS B C 1
ATOM 5426 O O . LYS B 1 68 ? 5.936 -29.989 52.348 1.00 18.65 68 LYS B O 1
ATOM 5445 N N . VAL B 1 69 ? 8.183 -29.830 52.197 1.00 13.36 69 VAL B N 1
ATOM 5446 C CA . VAL B 1 69 ? 8.464 -30.562 53.432 1.00 13.35 69 VAL B CA 1
ATOM 5447 C C . VAL B 1 69 ? 9.385 -29.752 54.346 1.00 15.80 69 VAL B C 1
ATOM 5448 O O . VAL B 1 69 ? 10.434 -29.263 53.905 1.00 16.45 69 VAL B O 1
ATOM 5461 N N . GLY B 1 70 ? 9.004 -29.630 55.616 1.00 18.00 70 GLY B N 1
ATOM 5462 C CA . GLY B 1 70 ? 9.872 -29.035 56.625 1.00 17.17 70 GLY B CA 1
ATOM 5463 C C . GLY B 1 70 ? 11.099 -29.886 56.912 1.00 18.72 70 GLY B C 1
ATOM 5464 O O . GLY B 1 70 ? 11.033 -31.104 56.886 1.00 18.76 70 GLY B O 1
ATOM 5468 N N . ALA B 1 71 ? 12.229 -29.236 57.194 1.00 32.34 71 ALA B N 1
ATOM 5469 C CA . ALA B 1 71 ? 13.536 -29.911 57.277 1.00 32.70 71 ALA B CA 1
ATOM 5470 C C . ALA B 1 71 ? 13.582 -31.119 58.214 1.00 32.62 71 ALA B C 1
ATOM 5471 O O . ALA B 1 71 ? 14.378 -32.039 58.012 1.00 36.26 71 ALA B O 1
ATOM 5478 N N . GLU B 1 72 ? 12.736 -31.109 59.236 1.00 17.37 72 GLU B N 1
ATOM 5479 C CA . GLU B 1 72 ? 12.762 -32.151 60.253 1.00 16.98 72 GLU B CA 1
ATOM 5480 C C . GLU B 1 72 ? 11.472 -32.961 60.256 1.00 15.73 72 GLU B C 1
ATOM 5481 O O . GLU B 1 72 ? 11.282 -33.827 61.108 1.00 15.88 72 GLU B O 1
ATOM 5493 N N . ASP B 1 73 ? 10.590 -32.681 59.299 1.00 16.44 73 ASP B N 1
ATOM 5494 C CA . ASP B 1 73 ? 9.257 -33.295 59.327 1.00 14.97 73 ASP B CA 1
ATOM 5495 C C . ASP B 1 73 ? 9.280 -34.707 58.735 1.00 14.36 73 ASP B C 1
ATOM 5496 O O . ASP B 1 73 ? 8.825 -34.934 57.615 1.00 14.82 73 ASP B O 1
ATOM 5505 N N . VAL B 1 74 ? 9.786 -35.651 59.519 1.00 15.00 74 VAL B N 1
ATOM 5506 C CA . VAL B 1 74 ? 9.894 -37.040 59.093 1.00 15.55 74 VAL B CA 1
ATOM 5507 C C . VAL B 1 74 ? 8.508 -37.615 58.834 1.00 15.91 74 VAL B C 1
ATOM 5508 O O . VAL B 1 74 ? 8.327 -38.429 57.932 1.00 15.36 74 VAL B O 1
ATOM 5521 N N . GLU B 1 75 ? 7.522 -37.196 59.620 1.00 15.11 75 GLU B N 1
ATOM 5522 C CA . GLU B 1 75 ? 6.183 -37.741 59.451 1.00 14.88 75 GLU B CA 1
ATOM 5523 C C . GLU B 1 75 ? 5.599 -37.312 58.116 1.00 14.60 75 GLU B C 1
ATOM 5524 O O . GLU B 1 75 ? 4.903 -38.094 57.475 1.00 16.58 75 GLU B O 1
ATOM 5536 N N . LYS B 1 76 ? 5.912 -36.096 57.666 1.00 13.63 76 LYS B N 1
ATOM 5537 C CA . LYS B 1 76 ? 5.504 -35.663 56.338 1.00 14.37 76 LYS B CA 1
ATOM 5538 C C . LYS B 1 76 ? 6.150 -36.543 55.274 1.00 14.62 76 LYS B C 1
ATOM 5539 O O . LYS B 1 76 ? 5.491 -36.959 54.320 1.00 13.50 76 LYS B O 1
ATOM 5558 N N . VAL B 1 77 ? 7.441 -36.822 55.429 1.00 12.35 77 VAL B N 1
ATOM 5559 C CA . VAL B 1 77 ? 8.120 -37.697 54.477 1.00 13.16 77 VAL B CA 1
ATOM 5560 C C . VAL B 1 77 ? 7.424 -39.052 54.417 1.00 13.48 77 VAL B C 1
ATOM 5561 O O . VAL B 1 77 ? 7.078 -39.543 53.332 1.00 12.80 77 VAL B O 1
ATOM 5574 N N . ALA B 1 78 ? 7.191 -39.643 55.586 1.00 13.10 78 ALA B N 1
ATOM 5575 C CA . ALA B 1 78 ? 6.519 -40.930 55.665 1.00 13.57 78 ALA B CA 1
ATOM 5576 C C . ALA B 1 78 ? 5.155 -40.881 54.963 1.00 13.82 78 ALA B C 1
ATOM 5577 O O . ALA B 1 78 ? 4.794 -41.818 54.250 1.00 14.80 78 ALA B O 1
ATOM 5584 N N . SER B 1 79 ? 4.412 -39.791 55.148 1.00 12.98 79 SER B N 1
ATOM 5585 C CA . SER B 1 79 ? 3.062 -39.663 54.577 1.00 13.25 79 SER B CA 1
ATOM 5586 C C . SER B 1 79 ? 3.082 -39.645 53.050 1.00 13.01 79 SER B C 1
ATOM 5587 O O . SER B 1 79 ? 2.069 -39.928 52.397 1.00 13.28 79 SER B O 1
ATOM 5595 N N . LEU B 1 80 ? 4.230 -39.288 52.488 1.00 13.16 80 LEU B N 1
ATOM 5596 C CA . LEU B 1 80 ? 4.359 -39.206 51.033 1.00 12.91 80 LEU B CA 1
ATOM 5597 C C . LEU B 1 80 ? 4.700 -40.566 50.414 1.00 13.20 80 LEU B C 1
ATOM 5598 O O . LEU B 1 80 ? 4.747 -40.698 49.186 1.00 14.27 80 LEU B O 1
ATOM 5614 N N . LYS B 1 81 ? 4.903 -41.577 51.255 1.00 14.84 81 LYS B N 1
ATOM 5615 C CA . LYS B 1 81 ? 5.161 -42.931 50.784 1.00 15.07 81 LYS B CA 1
ATOM 5616 C C . LYS B 1 81 ? 6.205 -42.967 49.660 1.00 14.69 81 LYS B C 1
ATOM 5617 O O . LYS B 1 81 ? 5.942 -43.453 48.560 1.00 14.79 81 LYS B O 1
ATOM 5636 N N . PRO B 1 82 ? 7.400 -42.444 49.939 1.00 13.87 82 PRO B N 1
ATOM 5637 C CA . PRO B 1 82 ? 8.465 -42.429 48.929 1.00 12.38 82 PRO B CA 1
ATOM 5638 C C . PRO B 1 82 ? 9.072 -43.808 48.653 1.00 12.55 82 PRO B C 1
ATOM 5639 O O . PRO B 1 82 ? 9.001 -44.695 49.508 1.00 12.87 82 PRO B O 1
ATOM 5650 N N . ASP B 1 83 ? 9.670 -43.979 47.473 1.00 12.17 83 ASP B N 1
ATOM 5651 C CA . ASP B 1 83 ? 10.516 -45.138 47.235 1.00 12.30 83 ASP B CA 1
ATOM 5652 C C . ASP B 1 83 ? 11.987 -44.733 47.233 1.00 12.35 83 ASP B C 1
ATOM 5653 O O . ASP B 1 83 ? 12.861 -45.580 47.134 1.00 11.97 83 ASP B O 1
ATOM 5662 N N . LEU B 1 84 ? 12.246 -43.442 47.402 1.00 11.23 84 LEU B N 1
ATOM 5663 C CA . LEU B 1 84 ? 13.616 -42.931 47.495 1.00 10.86 84 LEU B CA 1
ATOM 5664 C C . LEU B 1 84 ? 13.627 -41.572 48.182 1.00 10.56 84 LEU B C 1
ATOM 5665 O O . LEU B 1 84 ? 12.805 -40.713 47.873 1.00 10.48 84 LEU B O 1
ATOM 5681 N N . ILE B 1 85 ? 14.568 -41.402 49.110 1.00 10.43 85 ILE B N 1
ATOM 5682 C CA . ILE B 1 85 ? 14.743 -40.157 49.842 1.00 10.17 85 ILE B CA 1
ATOM 5683 C C . ILE B 1 85 ? 16.163 -39.650 49.623 1.00 9.84 85 ILE B C 1
ATOM 5684 O O . ILE B 1 85 ? 17.105 -40.422 49.742 1.00 9.88 85 ILE B O 1
ATOM 5700 N N . ILE B 1 86 ? 16.291 -38.368 49.286 1.00 9.54 86 ILE B N 1
ATOM 5701 C CA . ILE B 1 86 ? 17.580 -37.706 49.111 1.00 9.23 86 ILE B CA 1
ATOM 5702 C C . ILE B 1 86 ? 17.771 -36.674 50.222 1.00 9.11 86 ILE B C 1
ATOM 5703 O O . ILE B 1 86 ? 16.954 -35.784 50.394 1.00 9.07 86 ILE B O 1
ATOM 5719 N N . THR B 1 87 ? 18.865 -36.776 50.961 1.00 9.05 87 THR B N 1
ATOM 5720 C CA . THR B 1 87 ? 19.169 -35.772 51.965 1.00 8.94 87 THR B CA 1
ATOM 5721 C C . THR B 1 87 ? 20.680 -35.542 52.053 1.00 9.69 87 THR B C 1
ATOM 5722 O O . THR B 1 87 ? 21.433 -35.959 51.162 1.00 8.69 87 THR B O 1
ATOM 5733 N N . TYR B 1 88 ? 21.120 -34.823 53.085 1.00 8.88 88 TYR B N 1
ATOM 5734 C CA . TYR B 1 88 ? 22.547 -34.617 53.329 1.00 9.02 88 TYR B CA 1
ATOM 5735 C C . TYR B 1 88 ? 22.997 -35.524 54.450 1.00 9.13 88 TYR B C 1
ATOM 5736 O O . TYR B 1 88 ? 22.192 -35.888 55.296 1.00 8.98 88 TYR B O 1
ATOM 5754 N N . ASN B 1 89 ? 24.292 -35.830 54.502 1.00 9.90 89 ASN B N 1
ATOM 5755 C CA . ASN B 1 89 ? 24.804 -36.684 55.557 1.00 10.06 89 ASN B CA 1
ATOM 5756 C C . ASN B 1 89 ? 24.750 -35.989 56.923 1.00 10.60 89 ASN B C 1
ATOM 5757 O O . ASN B 1 89 ? 24.880 -36.655 57.953 1.00 11.31 89 ASN B O 1
ATOM 5768 N N . THR B 1 90 ? 24.491 -34.678 56.919 1.00 12.12 90 THR B N 1
ATOM 5769 C CA . THR B 1 90 ? 24.316 -33.893 58.147 1.00 13.43 90 THR B CA 1
ATOM 5770 C C . THR B 1 90 ? 22.941 -34.059 58.780 1.00 17.59 90 THR B C 1
ATOM 5771 O O . THR B 1 90 ? 22.677 -33.539 59.876 1.00 18.10 90 THR B O 1
ATOM 5782 N N . ASP B 1 91 ? 22.062 -34.779 58.093 1.00 16.94 91 ASP B N 1
ATOM 5783 C CA . ASP B 1 91 ? 20.681 -34.930 58.538 1.00 15.41 91 ASP B CA 1
ATOM 5784 C C . ASP B 1 91 ? 20.639 -35.822 59.776 1.00 15.64 91 ASP B C 1
ATOM 5785 O O . ASP B 1 91 ? 21.009 -36.997 59.719 1.00 18.05 91 ASP B O 1
ATOM 5794 N N . LYS B 1 92 ? 20.198 -35.259 60.894 1.00 27.50 92 LYS B N 1
ATOM 5795 C CA . LYS B 1 92 ? 20.148 -36.005 62.146 1.00 31.40 92 LYS B CA 1
ATOM 5796 C C . LYS B 1 92 ? 19.227 -37.227 62.043 1.00 32.08 92 LYS B C 1
ATOM 5797 O O . LYS B 1 92 ? 19.399 -38.209 62.767 1.00 33.11 92 LYS B O 1
ATOM 5816 N N . ASN B 1 93 ? 18.273 -37.173 61.118 1.00 22.76 93 ASN B N 1
ATOM 5817 C CA . ASN B 1 93 ? 17.236 -38.196 61.028 1.00 20.21 93 ASN B CA 1
ATOM 5818 C C . ASN B 1 93 ? 17.475 -39.261 59.962 1.00 19.97 93 ASN B C 1
ATOM 5819 O O . ASN B 1 93 ? 16.566 -40.008 59.633 1.00 19.39 93 ASN B O 1
ATOM 5830 N N . THR B 1 94 ? 18.699 -39.366 59.449 1.00 17.96 94 THR B N 1
ATOM 5831 C CA . THR B 1 94 ? 18.977 -40.342 58.395 1.00 18.26 94 THR B CA 1
ATOM 5832 C C . THR B 1 94 ? 18.568 -41.764 58.768 1.00 16.49 94 THR B C 1
ATOM 5833 O O . THR B 1 94 ? 18.064 -42.502 57.932 1.00 16.84 94 THR B O 1
ATOM 5844 N N . ASP B 1 95 ? 18.776 -42.159 60.019 1.00 21.96 95 ASP B N 1
ATOM 5845 C CA . ASP B 1 95 ? 18.437 -43.527 60.421 1.00 23.88 95 ASP B CA 1
ATOM 5846 C C . ASP B 1 95 ? 16.926 -43.756 60.345 1.00 21.48 95 ASP B C 1
ATOM 5847 O O . ASP B 1 95 ? 16.468 -44.807 59.909 1.00 20.97 95 ASP B O 1
ATOM 5856 N N . LYS B 1 96 ? 16.162 -42.754 60.754 1.00 18.16 96 LYS B N 1
ATOM 5857 C CA . LYS B 1 96 ? 14.703 -42.805 60.648 1.00 17.15 96 LYS B CA 1
ATOM 5858 C C . LYS B 1 96 ? 14.237 -42.829 59.193 1.00 16.36 96 LYS B C 1
ATOM 5859 O O . LYS B 1 96 ? 13.314 -43.567 58.837 1.00 16.25 96 LYS B O 1
ATOM 5878 N N . LEU B 1 97 ? 14.855 -42.003 58.354 1.00 14.02 97 LEU B N 1
ATOM 5879 C CA . LEU B 1 97 ? 14.485 -41.962 56.950 1.00 13.11 97 LEU B CA 1
ATOM 5880 C C . LEU B 1 97 ? 14.727 -43.305 56.263 1.00 13.79 97 LEU B C 1
ATOM 5881 O O . LEU B 1 97 ? 13.930 -43.727 55.420 1.00 15.40 97 LEU B O 1
ATOM 5897 N N . LYS B 1 98 ? 15.825 -43.961 56.622 1.00 13.99 98 LYS B N 1
ATOM 5898 C CA . LYS B 1 98 ? 16.178 -45.261 56.065 1.00 15.69 98 LYS B CA 1
ATOM 5899 C C . LYS B 1 98 ? 15.118 -46.333 56.329 1.00 15.58 98 LYS B C 1
ATOM 5900 O O . LYS B 1 98 ? 14.972 -47.266 55.547 1.00 17.30 98 LYS B O 1
ATOM 5919 N N . LYS B 1 99 ? 14.396 -46.223 57.434 1.00 17.70 99 LYS B N 1
ATOM 5920 C CA . LYS B 1 99 ? 13.310 -47.159 57.702 1.00 20.23 99 LYS B CA 1
ATOM 5921 C C . LYS B 1 99 ? 12.077 -46.869 56.840 1.00 20.37 99 LYS B C 1
ATOM 5922 O O . LYS B 1 99 ? 11.212 -47.731 56.685 1.00 21.38 99 LYS B O 1
ATOM 5941 N N . ILE B 1 100 ? 12.004 -45.661 56.284 1.00 16.79 100 ILE B N 1
ATOM 5942 C CA . ILE B 1 100 ? 10.888 -45.280 55.419 1.00 16.76 100 ILE B CA 1
ATOM 5943 C C . ILE B 1 100 ? 11.143 -45.732 53.988 1.00 16.58 100 ILE B C 1
ATOM 5944 O O . ILE B 1 100 ? 10.265 -46.319 53.354 1.00 17.28 100 ILE B O 1
ATOM 5960 N N . ALA B 1 101 ? 12.348 -45.478 53.487 1.00 14.47 101 ALA B N 1
ATOM 5961 C CA . ALA B 1 101 ? 12.682 -45.804 52.097 1.00 13.92 101 ALA B CA 1
ATOM 5962 C C . ALA B 1 101 ? 14.190 -45.778 51.899 1.00 13.96 101 ALA B C 1
ATOM 5963 O O . ALA B 1 101 ? 14.898 -45.204 52.712 1.00 13.24 101 ALA B O 1
ATOM 5970 N N . PRO B 1 102 ? 14.683 -46.390 50.809 1.00 14.45 102 PRO B N 1
ATOM 5971 C CA . PRO B 1 102 ? 16.085 -46.199 50.428 1.00 13.68 102 PRO B CA 1
ATOM 5972 C C . PRO B 1 102 ? 16.454 -44.723 50.483 1.00 12.91 102 PRO B C 1
ATOM 5973 O O . PRO B 1 102 ? 15.728 -43.899 49.937 1.00 11.18 102 PRO B O 1
ATOM 5984 N N . THR B 1 103 ? 17.549 -44.415 51.174 1.00 10.81 103 THR B N 1
ATOM 5985 C CA . THR B 1 103 ? 17.952 -43.042 51.458 1.00 10.90 103 THR B CA 1
ATOM 5986 C C . THR B 1 103 ? 19.391 -42.823 51.045 1.00 11.72 103 THR B C 1
ATOM 5987 O O . THR B 1 103 ? 20.287 -43.585 51.432 1.00 10.94 103 THR B O 1
ATOM 5998 N N . ILE B 1 104 ? 19.601 -41.783 50.249 1.00 10.11 104 ILE B N 1
ATOM 5999 C CA . ILE B 1 104 ? 20.939 -41.339 49.879 1.00 9.67 104 ILE B CA 1
ATOM 6000 C C . ILE B 1 104 ? 21.228 -40.041 50.617 1.00 10.18 104 ILE B C 1
ATOM 6001 O O . ILE B 1 104 ? 20.639 -38.995 50.328 1.00 9.22 104 ILE B O 1
ATOM 6017 N N . ALA B 1 105 ? 22.115 -40.129 51.600 1.00 9.58 105 ALA B N 1
ATOM 6018 C CA . ALA B 1 105 ? 22.475 -38.969 52.407 1.00 9.91 105 ALA B CA 1
ATOM 6019 C C . ALA B 1 105 ? 23.811 -38.452 51.914 1.00 9.63 105 ALA B C 1
ATOM 6020 O O . ALA B 1 105 ? 24.857 -38.934 52.325 1.00 9.50 105 ALA B O 1
ATOM 6027 N N . PHE B 1 106 ? 23.764 -37.497 50.996 1.00 8.74 106 PHE B N 1
ATOM 6028 C CA . PHE B 1 106 ? 24.970 -37.035 50.318 1.00 8.72 106 PHE B CA 1
ATOM 6029 C C . PHE B 1 106 ? 25.939 -36.309 51.237 1.00 8.46 106 PHE B C 1
ATOM 6030 O O . PHE B 1 106 ? 25.540 -35.454 52.022 1.00 8.41 106 PHE B O 1
ATOM 6047 N N . ASP B 1 107 ? 27.214 -36.661 51.097 1.00 9.16 107 ASP B N 1
ATOM 6048 C CA . ASP B 1 107 ? 28.328 -35.866 51.622 1.00 8.81 107 ASP B CA 1
ATOM 6049 C C . ASP B 1 107 ? 28.625 -34.876 50.503 1.00 8.33 107 ASP B C 1
ATOM 6050 O O . ASP B 1 107 ? 29.338 -35.194 49.544 1.00 8.17 107 ASP B O 1
ATOM 6059 N N . TYR B 1 108 ? 28.005 -33.705 50.606 1.00 9.38 108 TYR B N 1
ATOM 6060 C CA . TYR B 1 108 ? 27.990 -32.723 49.534 1.00 9.15 108 TYR B CA 1
ATOM 6061 C C . TYR B 1 108 ? 29.359 -32.483 48.897 1.00 10.28 108 TYR B C 1
ATOM 6062 O O . TYR B 1 108 ? 29.491 -32.459 47.662 1.00 8.92 108 TYR B O 1
ATOM 6080 N N . ALA B 1 109 ? 30.368 -32.279 49.741 1.00 9.48 109 ALA B N 1
ATOM 6081 C CA . ALA B 1 109 ? 31.684 -31.870 49.274 1.00 10.45 109 ALA B CA 1
ATOM 6082 C C . ALA B 1 109 ? 32.403 -32.938 48.445 1.00 10.31 109 ALA B C 1
ATOM 6083 O O . ALA B 1 109 ? 33.449 -32.661 47.868 1.00 11.07 109 ALA B O 1
ATOM 6090 N N . LYS B 1 110 ? 31.844 -34.142 48.362 1.00 8.83 110 LYS B N 1
ATOM 6091 C CA . LYS B 1 110 ? 32.471 -35.217 47.600 1.00 10.57 110 LYS B CA 1
ATOM 6092 C C . LYS B 1 110 ? 32.214 -35.156 46.083 1.00 10.58 110 LYS B C 1
ATOM 6093 O O . LYS B 1 110 ? 32.838 -35.893 45.326 1.00 10.26 110 LYS B O 1
ATOM 6112 N N . TYR B 1 111 ? 31.316 -34.266 45.652 1.00 9.89 111 TYR B N 1
ATOM 6113 C CA . TYR B 1 111 ? 30.965 -34.098 44.241 1.00 10.17 111 TYR B CA 1
ATOM 6114 C C . TYR B 1 111 ? 31.141 -32.652 43.829 1.00 9.87 111 TYR B C 1
ATOM 6115 O O . TYR B 1 111 ? 30.538 -31.767 44.434 1.00 11.08 111 TYR B O 1
ATOM 6133 N N . ASN B 1 112 ? 31.924 -32.405 42.787 1.00 8.13 112 ASN B N 1
ATOM 6134 C CA . ASN B 1 112 ? 31.909 -31.086 42.196 1.00 9.07 112 ASN B CA 1
ATOM 6135 C C . ASN B 1 112 ? 30.616 -30.979 41.410 1.00 9.63 112 ASN B C 1
ATOM 6136 O O . ASN B 1 112 ? 29.889 -31.969 41.248 1.00 7.72 112 ASN B O 1
ATOM 6147 N N . TYR B 1 113 ? 30.305 -29.774 40.952 1.00 8.80 113 TYR B N 1
ATOM 6148 C CA . TYR B 1 113 ? 28.970 -29.491 40.469 1.00 8.09 113 TYR B CA 1
ATOM 6149 C C . TYR B 1 113 ? 28.612 -30.288 39.211 1.00 7.98 113 TYR B C 1
ATOM 6150 O O . TYR B 1 113 ? 27.443 -30.600 39.011 1.00 7.95 113 TYR B O 1
ATOM 6168 N N . LEU B 1 114 ? 29.597 -30.635 38.391 1.00 7.69 114 LEU B N 1
ATOM 6169 C CA . LEU B 1 114 ? 29.306 -31.433 37.193 1.00 10.20 114 LEU B CA 1
ATOM 6170 C C . LEU B 1 114 ? 29.121 -32.908 37.568 1.00 10.81 114 LEU B C 1
ATOM 6171 O O . LEU B 1 114 ? 28.189 -33.549 37.094 1.00 9.58 114 LEU B O 1
ATOM 6187 N N . GLU B 1 115 ? 30.009 -33.433 38.410 1.00 9.07 115 GLU B N 1
ATOM 6188 C CA . GLU B 1 115 ? 29.868 -34.795 38.950 1.00 9.65 115 GLU B CA 1
ATOM 6189 C C . GLU B 1 115 ? 28.538 -34.976 39.680 1.00 8.53 115 GLU B C 1
ATOM 6190 O O . GLU B 1 115 ? 27.953 -36.062 39.700 1.00 8.32 115 GLU B O 1
ATOM 6202 N N . GLN B 1 116 ? 28.092 -33.898 40.309 1.00 7.95 116 GLN B N 1
ATOM 6203 C CA . GLN B 1 116 ? 26.850 -33.905 41.068 1.00 8.02 116 GLN B CA 1
ATOM 6204 C C . GLN B 1 116 ? 25.676 -34.148 40.116 1.00 8.37 116 GLN B C 1
ATOM 6205 O O . GLN B 1 116 ? 24.817 -35.005 40.364 1.00 8.09 116 GLN B O 1
ATOM 6219 N N . GLN B 1 117 ? 25.636 -33.427 39.002 1.00 9.35 117 GLN B N 1
ATOM 6220 C CA . GLN B 1 117 ? 24.554 -33.641 38.057 1.00 8.03 117 GLN B CA 1
ATOM 6221 C C . GLN B 1 117 ? 24.681 -35.003 37.370 1.00 8.63 117 GLN B C 1
ATOM 6222 O O . GLN B 1 117 ? 23.669 -35.620 37.033 1.00 8.33 117 GLN B O 1
ATOM 6236 N N . GLU B 1 118 ? 25.912 -35.482 37.185 1.00 8.30 118 GLU B N 1
ATOM 6237 C CA . GLU B 1 118 ? 26.116 -36.841 36.684 1.00 8.70 118 GLU B CA 1
ATOM 6238 C C . GLU B 1 118 ? 25.515 -37.845 37.653 1.00 8.74 118 GLU B C 1
ATOM 6239 O O . GLU B 1 118 ? 24.884 -38.812 37.227 1.00 8.97 118 GLU B O 1
ATOM 6251 N N . ALA B 1 119 ? 25.678 -37.613 38.954 1.00 8.62 119 ALA B N 1
ATOM 6252 C CA . ALA B 1 119 ? 25.070 -38.487 39.953 1.00 8.76 119 ALA B CA 1
ATOM 6253 C C . ALA B 1 119 ? 23.540 -38.466 39.859 1.00 8.79 119 ALA B C 1
ATOM 6254 O O . ALA B 1 119 ? 22.892 -39.500 39.985 1.00 9.03 119 ALA B O 1
ATOM 6261 N N . MET B 1 120 ? 22.959 -37.294 39.629 1.00 10.67 120 MET B N 1
ATOM 6262 C CA . MET B 1 120 ? 21.510 -37.207 39.454 1.00 10.18 120 MET B CA 1
ATOM 6263 C C . MET B 1 120 ? 21.054 -38.023 38.237 1.00 10.20 120 MET B C 1
ATOM 6264 O O . MET B 1 120 ? 20.055 -38.730 38.300 1.00 10.51 120 MET B O 1
ATOM 6278 N N . GLY B 1 121 ? 21.797 -37.929 37.144 1.00 8.84 121 GLY B N 1
ATOM 6279 C CA . GLY B 1 121 ? 21.539 -38.749 35.973 1.00 9.10 121 GLY B CA 1
ATOM 6280 C C . GLY B 1 121 ? 21.599 -40.236 36.273 1.00 10.11 121 GLY B C 1
ATOM 6281 O O . GLY B 1 121 ? 20.805 -41.027 35.765 1.00 10.75 121 GLY B O 1
ATOM 6285 N N . ASP B 1 122 ? 22.547 -40.640 37.108 1.00 9.75 122 ASP B N 1
ATOM 6286 C CA . ASP B 1 122 ? 22.652 -42.040 37.498 1.00 12.28 122 ASP B CA 1
ATOM 6287 C C . ASP B 1 122 ? 21.419 -42.506 38.279 1.00 13.89 122 ASP B C 1
ATOM 6288 O O . ASP B 1 122 ? 20.935 -43.623 38.074 1.00 13.48 122 ASP B O 1
ATOM 6297 N N . ILE B 1 123 ? 20.912 -41.650 39.165 1.00 10.73 123 ILE B N 1
ATOM 6298 C CA . ILE B 1 123 ? 19.747 -42.002 39.964 1.00 10.47 123 ILE B CA 1
ATOM 6299 C C . ILE B 1 123 ? 18.543 -42.282 39.086 1.00 10.94 123 ILE B C 1
ATOM 6300 O O . ILE B 1 123 ? 17.866 -43.286 39.281 1.00 12.30 123 ILE B O 1
ATOM 6316 N N . VAL B 1 124 ? 18.274 -41.405 38.124 1.00 13.65 124 VAL B N 1
ATOM 6317 C CA . VAL B 1 124 ? 17.056 -41.547 37.335 1.00 16.11 124 VAL B CA 1
ATOM 6318 C C . VAL B 1 124 ? 17.253 -42.275 36.012 1.00 17.17 124 VAL B C 1
ATOM 6319 O O . VAL B 1 124 ? 16.283 -42.482 35.278 1.00 16.59 124 VAL B O 1
ATOM 6332 N N . GLY B 1 125 ? 18.485 -42.678 35.706 1.00 14.60 125 GLY B N 1
ATOM 6333 C CA . GLY B 1 125 ? 18.737 -43.437 34.486 1.00 12.61 125 GLY B CA 1
ATOM 6334 C C . GLY B 1 125 ? 18.767 -42.586 33.229 1.00 13.20 125 GLY B C 1
ATOM 6335 O O . GLY B 1 125 ? 18.342 -43.025 32.161 1.00 13.91 125 GLY B O 1
ATOM 6339 N N . LYS B 1 126 ? 19.279 -41.367 33.357 1.00 13.58 126 LYS B N 1
ATOM 6340 C CA . LYS B 1 126 ? 19.384 -40.448 32.228 1.00 14.64 126 LYS B CA 1
ATOM 6341 C C . LYS B 1 126 ? 20.796 -39.884 32.059 1.00 14.40 126 LYS B C 1
ATOM 6342 O O . LYS B 1 126 ? 20.973 -38.688 31.857 1.00 12.92 126 LYS B O 1
ATOM 6361 N N . SER B 1 127 ? 21.800 -40.751 32.100 1.00 15.11 127 SER B N 1
ATOM 6362 C CA . SER B 1 127 ? 23.182 -40.293 31.942 1.00 16.02 127 SER B CA 1
ATOM 6363 C C . SER B 1 127 ? 23.433 -39.694 30.555 1.00 15.18 127 SER B C 1
ATOM 6364 O O . SER B 1 127 ? 24.243 -38.778 30.416 1.00 16.13 127 SER B O 1
ATOM 6372 N N . ASP B 1 128 ? 22.751 -40.209 29.532 1.00 15.41 128 ASP B N 1
ATOM 6373 C CA . ASP B 1 128 ? 22.875 -39.644 28.185 1.00 17.34 128 ASP B CA 1
ATOM 6374 C C . ASP B 1 128 ? 22.456 -38.182 28.145 1.00 17.52 128 ASP B C 1
ATOM 6375 O O . ASP B 1 128 ? 23.127 -37.344 27.537 1.00 18.18 128 ASP B O 1
ATOM 6384 N N . GLU B 1 129 ? 21.338 -37.880 28.797 1.00 15.92 129 GLU B N 1
ATOM 6385 C CA . GLU B 1 129 ? 20.818 -36.523 28.842 1.00 15.64 129 GLU B CA 1
ATOM 6386 C C . GLU B 1 129 ? 21.776 -35.578 29.577 1.00 16.41 129 GLU B C 1
ATOM 6387 O O . GLU B 1 129 ? 21.949 -34.426 29.181 1.00 16.88 129 GLU B O 1
ATOM 6399 N N . VAL B 1 130 ? 22.416 -36.065 30.633 1.00 13.37 130 VAL B N 1
ATOM 6400 C CA . VAL B 1 130 ? 23.374 -35.234 31.360 1.00 13.20 130 VAL B CA 1
ATOM 6401 C C . VAL B 1 130 ? 24.612 -34.957 30.491 1.00 12.48 130 VAL B C 1
ATOM 6402 O O . VAL B 1 130 ? 25.132 -33.850 30.502 1.00 9.94 130 VAL B O 1
ATOM 6415 N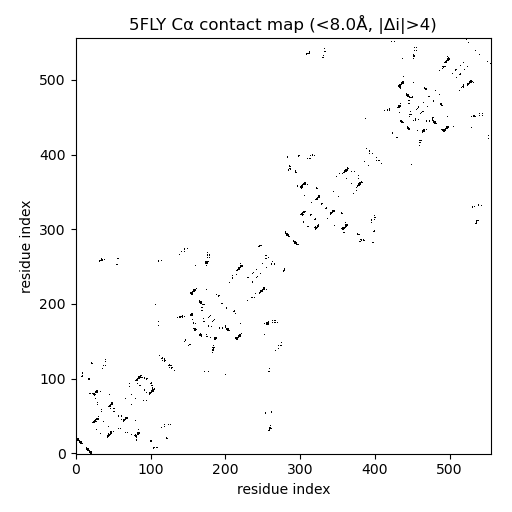 N . LYS B 1 131 ? 25.064 -35.946 29.722 1.00 15.11 131 LYS B N 1
ATOM 6416 C CA . LYS B 1 131 ? 26.228 -35.752 28.846 1.00 14.78 131 LYS B CA 1
ATOM 6417 C C . LYS B 1 131 ? 25.973 -34.646 27.841 1.00 14.72 131 LYS B C 1
ATOM 6418 O O . LYS B 1 131 ? 26.838 -33.805 27.601 1.00 14.92 131 LYS B O 1
ATOM 6437 N N . LYS B 1 132 ? 24.773 -34.642 27.266 1.00 16.64 132 LYS B N 1
ATOM 6438 C CA . LYS B 1 132 ? 24.376 -33.611 26.314 1.00 17.69 132 LYS B CA 1
ATOM 6439 C C . LYS B 1 132 ? 24.382 -32.237 26.974 1.00 17.79 132 LYS B C 1
ATOM 6440 O O . LYS B 1 132 ? 24.900 -31.272 26.410 1.00 17.89 132 LYS B O 1
ATOM 6459 N N . TRP B 1 133 ? 23.814 -32.158 28.179 1.00 11.73 133 TRP B N 1
ATOM 6460 C CA . TRP B 1 133 ? 23.794 -30.911 28.930 1.00 9.68 133 TRP B CA 1
ATOM 6461 C C . TRP B 1 133 ? 25.202 -30.408 29.240 1.00 9.51 133 TRP B C 1
ATOM 6462 O O . TRP B 1 133 ? 25.503 -29.218 29.103 1.00 9.16 133 TRP B O 1
ATOM 6483 N N . LYS B 1 134 ? 26.059 -31.319 29.675 1.00 12.57 134 LYS B N 1
ATOM 6484 C CA . LYS B 1 134 ?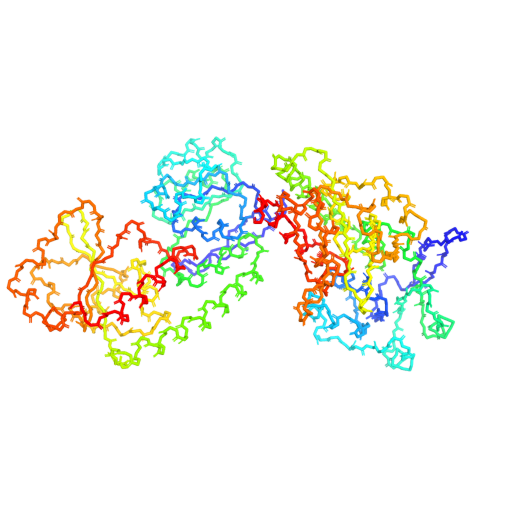 27.411 -30.980 30.091 1.00 11.65 134 LYS B CA 1
ATOM 6485 C C . LYS B 1 134 ? 28.216 -30.456 28.908 1.00 12.63 134 LYS B C 1
ATOM 6486 O O . LYS B 1 134 ? 28.949 -29.483 29.034 1.00 13.35 134 LYS B O 1
ATOM 6505 N N . ALA B 1 135 ? 28.058 -31.082 27.747 1.00 14.49 135 ALA B N 1
ATOM 6506 C CA . ALA B 1 135 ? 28.751 -30.600 26.555 1.00 11.72 135 ALA B CA 1
ATOM 6507 C C . ALA B 1 135 ? 28.289 -29.207 26.147 1.00 10.83 135 ALA B C 1
ATOM 6508 O O . ALA B 1 135 ? 29.100 -28.380 25.747 1.00 12.51 135 ALA B O 1
ATOM 6515 N N . ASP B 1 136 ? 26.995 -28.933 26.254 1.00 9.43 136 ASP B N 1
ATOM 6516 C CA . ASP B 1 136 ? 26.475 -27.615 25.911 1.00 11.09 136 ASP B CA 1
ATOM 6517 C C . ASP B 1 136 ? 26.981 -26.571 26.904 1.00 11.18 136 ASP B C 1
ATOM 6518 O O . ASP B 1 136 ? 27.314 -25.441 26.523 1.00 10.59 136 ASP B O 1
ATOM 6527 N N . TRP B 1 137 ? 27.047 -26.952 28.183 1.00 11.54 137 TRP B N 1
ATOM 6528 C CA . TRP B 1 137 ? 27.500 -26.062 29.252 1.00 9.42 137 TRP B CA 1
ATOM 6529 C C . TRP B 1 137 ? 28.977 -25.691 29.059 1.00 9.12 137 TRP B C 1
ATOM 6530 O O . TRP B 1 137 ? 29.368 -24.526 29.178 1.00 8.90 137 TRP B O 1
ATOM 6551 N N . GLU B 1 138 ? 29.787 -26.689 28.739 1.00 10.83 138 GLU B N 1
ATOM 6552 C CA . GLU B 1 138 ? 31.221 -26.501 28.549 1.00 12.13 138 GLU B CA 1
ATOM 6553 C C . GLU B 1 138 ? 31.500 -25.590 27.350 1.00 14.08 138 GLU B C 1
ATOM 6554 O O . GLU B 1 138 ? 32.308 -24.680 27.432 1.00 14.09 138 GLU B O 1
ATOM 6566 N N . LYS B 1 139 ? 30.797 -25.815 26.247 1.00 15.49 139 LYS B N 1
ATOM 6567 C CA . LYS B 1 139 ? 30.988 -24.992 25.053 1.00 15.68 139 LYS B CA 1
ATOM 6568 C C . LYS B 1 139 ? 30.522 -23.557 25.305 1.00 14.43 139 LYS B C 1
ATOM 6569 O O . LYS B 1 139 ? 31.208 -22.600 24.939 1.00 15.39 139 LYS B O 1
ATOM 6588 N N . GLN B 1 140 ? 29.381 -23.414 25.970 1.00 10.65 140 GLN B N 1
ATOM 6589 C CA . GLN B 1 140 ? 28.839 -22.093 26.277 1.00 10.02 140 GLN B CA 1
ATOM 6590 C C . GLN B 1 140 ? 29.778 -21.301 27.170 1.00 9.94 140 GLN B C 1
ATOM 6591 O O . GLN B 1 140 ? 30.075 -20.141 26.892 1.00 9.55 140 GLN B O 1
ATOM 6605 N N . THR B 1 141 ? 30.229 -21.918 28.259 1.00 11.02 141 THR B N 1
ATOM 6606 C CA . THR B 1 141 ? 31.018 -21.200 29.244 1.00 11.14 141 THR B CA 1
ATOM 6607 C C . THR B 1 141 ? 32.454 -20.965 28.772 1.00 10.72 141 THR B C 1
ATOM 6608 O O . THR B 1 141 ? 33.080 -19.992 29.190 1.00 10.65 141 THR B O 1
ATOM 6619 N N . ALA B 1 142 ? 32.966 -21.820 27.888 1.00 10.17 142 ALA B N 1
ATOM 6620 C CA . ALA B 1 142 ? 34.236 -21.544 27.225 1.00 12.05 142 ALA B CA 1
ATOM 6621 C C . ALA B 1 142 ? 34.167 -20.224 26.456 1.00 11.61 142 ALA B C 1
ATOM 6622 O O . ALA B 1 142 ? 35.094 -19.415 26.509 1.00 13.72 142 ALA B O 1
ATOM 6629 N N . GLN B 1 143 ? 33.063 -20.000 25.753 1.00 14.89 143 GLN B N 1
ATOM 6630 C CA . GLN B 1 143 ? 32.899 -18.767 24.996 1.00 15.19 143 GLN B CA 1
ATOM 6631 C C . GLN B 1 143 ? 32.749 -17.578 25.935 1.00 14.71 143 GLN B C 1
ATOM 6632 O O . GLN B 1 143 ? 33.402 -16.555 25.744 1.00 14.49 143 GLN B O 1
ATOM 6646 N N . ASP B 1 144 ? 31.887 -17.712 26.947 1.00 10.66 144 ASP B N 1
ATOM 6647 C CA . ASP B 1 144 ? 31.735 -16.674 27.956 1.00 11.36 144 ASP B CA 1
ATOM 6648 C C . ASP B 1 144 ? 33.077 -16.280 28.576 1.00 11.49 144 ASP B C 1
ATOM 6649 O O . ASP B 1 144 ? 33.357 -15.094 28.763 1.00 10.35 144 ASP B O 1
ATOM 6658 N N . SER B 1 145 ? 33.883 -17.285 28.915 1.00 12.78 145 SER B N 1
ATOM 6659 C CA . SER B 1 145 ? 35.205 -17.062 29.508 1.00 13.16 145 SER B CA 1
ATOM 6660 C C . SER B 1 145 ? 36.057 -16.166 28.612 1.00 13.41 145 SER B C 1
ATOM 6661 O O . SER B 1 145 ? 36.647 -15.194 29.078 1.00 13.36 145 SER B O 1
ATOM 6669 N N . LYS B 1 146 ? 36.079 -16.478 27.321 1.00 12.01 146 LYS B N 1
ATOM 6670 C CA . LYS B 1 146 ? 36.884 -15.708 26.381 1.00 12.67 146 LYS B CA 1
ATOM 6671 C C . LYS B 1 146 ? 36.399 -14.272 26.334 1.00 12.54 146 LYS B C 1
ATOM 6672 O O . LYS B 1 146 ? 37.215 -13.340 26.396 1.00 13.91 146 LYS B O 1
ATOM 6691 N N . ASP B 1 147 ? 35.082 -14.099 26.227 1.00 13.53 147 ASP B N 1
ATOM 6692 C CA . ASP B 1 147 ? 34.474 -12.762 26.181 1.00 14.72 147 ASP B CA 1
ATOM 6693 C C . ASP B 1 147 ? 34.808 -11.967 27.450 1.00 15.79 147 ASP B C 1
ATOM 6694 O O . ASP B 1 147 ? 35.186 -10.792 27.395 1.00 16.07 147 ASP B O 1
ATOM 6703 N N . ILE B 1 148 ? 34.665 -12.612 28.605 1.00 13.36 148 ILE B N 1
ATOM 6704 C CA . ILE B 1 148 ? 34.895 -11.936 29.879 1.00 12.39 148 ILE B CA 1
ATOM 6705 C C . ILE B 1 148 ? 36.372 -11.563 30.075 1.00 12.11 148 ILE B C 1
ATOM 6706 O O . ILE B 1 148 ? 36.684 -10.445 30.506 1.00 12.23 148 ILE B O 1
ATOM 6722 N N . LYS B 1 149 ? 37.281 -12.480 29.749 1.00 12.99 149 LYS B N 1
ATOM 6723 C CA . LYS B 1 149 ? 38.710 -12.224 29.920 1.00 13.26 149 LYS B CA 1
ATOM 6724 C C . LYS B 1 149 ? 39.219 -11.188 28.906 1.00 13.84 149 LYS B C 1
ATOM 6725 O O . LYS B 1 149 ? 40.108 -10.393 29.221 1.00 13.69 149 LYS B O 1
ATOM 6744 N N . ALA B 1 150 ? 38.626 -11.153 27.718 1.00 18.71 150 ALA B N 1
ATOM 6745 C CA . ALA B 1 150 ? 38.973 -10.124 26.743 1.00 19.00 150 ALA B CA 1
ATOM 6746 C C . ALA B 1 150 ? 38.640 -8.742 27.303 1.00 18.06 150 ALA B C 1
ATOM 6747 O O . ALA B 1 150 ? 39.369 -7.776 27.087 1.00 18.33 150 ALA B O 1
ATOM 6754 N N . HIS B 1 151 ? 37.536 -8.658 28.035 1.00 16.45 151 HIS B N 1
ATOM 6755 C CA . HIS B 1 151 ? 37.094 -7.391 28.586 1.00 16.69 151 HIS B CA 1
ATOM 6756 C C . HIS B 1 151 ? 37.847 -6.963 29.849 1.00 15.71 151 HIS B C 1
ATOM 6757 O O . HIS B 1 151 ? 38.227 -5.795 29.978 1.00 16.98 151 HIS B O 1
ATOM 6771 N N . LEU B 1 152 ? 38.050 -7.890 30.785 1.00 13.20 152 LEU B N 1
ATOM 6772 C CA . LEU B 1 152 ? 38.581 -7.536 32.104 1.00 13.08 152 LEU B CA 1
ATOM 6773 C C . LEU B 1 152 ? 40.061 -7.833 32.275 1.00 13.73 152 LEU B C 1
ATOM 6774 O O . LEU B 1 152 ? 40.720 -7.200 33.101 1.00 13.13 152 LEU B O 1
ATOM 6790 N N . GLY B 1 153 ? 40.581 -8.797 31.518 1.00 15.55 153 GLY B N 1
ATOM 6791 C CA . GLY B 1 153 ? 41.961 -9.236 31.670 1.00 14.35 153 GLY B CA 1
ATOM 6792 C C . GLY B 1 153 ? 42.076 -10.727 31.924 1.00 14.86 153 GLY B C 1
ATOM 6793 O O . GLY B 1 153 ? 41.250 -11.319 32.623 1.00 15.78 153 GLY B O 1
ATOM 6797 N N . ASP B 1 154 ? 43.105 -11.340 31.344 1.00 16.45 154 ASP B N 1
ATOM 6798 C CA . ASP B 1 154 ? 43.294 -12.790 31.423 1.00 15.50 154 ASP B CA 1
ATOM 6799 C C . ASP B 1 154 ? 43.441 -13.336 32.840 1.00 15.42 154 ASP B C 1
ATOM 6800 O O . ASP B 1 154 ? 43.018 -14.458 33.113 1.00 16.96 154 ASP B O 1
ATOM 6809 N N . ASP B 1 155 ? 44.054 -12.551 33.723 1.00 12.59 155 ASP B N 1
ATOM 6810 C CA . ASP B 1 155 ? 44.422 -13.021 35.054 1.00 14.45 155 ASP B CA 1
ATOM 6811 C C . ASP B 1 155 ? 43.485 -12.453 36.132 1.00 13.25 155 ASP B C 1
ATOM 6812 O O . ASP B 1 155 ? 43.793 -12.502 37.322 1.00 12.99 155 ASP B O 1
ATOM 6821 N N . THR B 1 156 ? 42.351 -11.918 35.693 1.00 11.18 156 THR B N 1
ATOM 6822 C CA . THR B 1 156 ? 41.354 -11.313 36.579 1.00 11.30 156 THR B CA 1
ATOM 6823 C C . THR B 1 156 ? 40.966 -12.262 37.709 1.00 11.80 156 THR B C 1
ATOM 6824 O O . THR B 1 156 ? 40.541 -13.390 37.447 1.00 11.49 156 THR B O 1
ATOM 6835 N N . SER B 1 157 ? 41.091 -11.800 38.953 1.00 10.54 157 SER B N 1
ATOM 6836 C CA . SER B 1 157 ? 40.649 -12.591 40.102 1.00 11.23 157 SER B CA 1
ATOM 6837 C C . SER B 1 157 ? 39.333 -12.055 40.648 1.00 10.60 157 SER B C 1
ATOM 6838 O O . SER B 1 157 ? 38.972 -10.900 40.422 1.00 10.62 157 SER B O 1
ATOM 6846 N N . VAL B 1 158 ? 38.628 -12.902 41.387 1.00 8.78 158 VAL B N 1
ATOM 6847 C CA . VAL B 1 158 ? 37.323 -12.530 41.908 1.00 8.17 158 VAL B CA 1
ATOM 6848 C C . VAL B 1 158 ? 37.158 -13.089 43.317 1.00 8.45 158 VAL B C 1
ATOM 6849 O O . VAL B 1 158 ? 37.699 -14.143 43.661 1.00 8.14 158 VAL B O 1
ATOM 6862 N N . THR B 1 159 ? 36.445 -12.328 44.136 1.00 8.61 159 THR B N 1
ATOM 6863 C CA . THR B 1 159 ? 36.081 -12.704 45.494 1.00 9.18 159 THR B CA 1
ATOM 6864 C C . THR B 1 159 ? 34.571 -12.686 45.618 1.00 8.50 159 THR B C 1
ATOM 6865 O O . THR B 1 159 ? 33.932 -11.755 45.113 1.00 7.87 159 THR B O 1
ATOM 6876 N N . ILE B 1 160 ? 33.994 -13.708 46.252 1.00 7.78 160 ILE B N 1
ATOM 6877 C CA . ILE B 1 160 ? 32.562 -13.719 46.549 1.00 9.36 160 ILE B CA 1
ATOM 6878 C C . ILE B 1 160 ? 32.344 -13.584 48.044 1.00 9.61 160 ILE B C 1
ATOM 6879 O O . ILE B 1 160 ? 32.793 -14.445 48.813 1.00 8.21 160 ILE B O 1
ATOM 6895 N N . PHE B 1 161 ? 31.684 -12.497 48.443 1.00 8.10 161 PHE B N 1
ATOM 6896 C CA . PHE B 1 161 ? 31.227 -12.308 49.813 1.00 9.92 161 PHE B CA 1
ATOM 6897 C C . PHE B 1 161 ? 29.720 -12.519 49.850 1.00 11.59 161 PHE B C 1
ATOM 6898 O O . PHE B 1 161 ? 29.013 -12.156 48.905 1.00 13.55 161 PHE B O 1
ATOM 6915 N N . GLU B 1 162 ? 29.230 -13.140 50.915 1.00 9.27 162 GLU B N 1
ATOM 6916 C CA . GLU B 1 162 ? 27.801 -13.136 51.173 1.00 7.90 162 GLU B CA 1
ATOM 6917 C C . GLU B 1 162 ? 27.517 -12.454 52.498 1.00 9.47 162 GLU B C 1
ATOM 6918 O O . GLU B 1 162 ? 28.115 -12.775 53.510 1.00 8.44 162 GLU B O 1
ATOM 6930 N N . ASP B 1 163 ? 26.566 -11.528 52.444 1.00 9.35 163 ASP B N 1
ATOM 6931 C CA . ASP B 1 163 ? 25.995 -10.831 53.592 1.00 10.94 163 ASP B CA 1
ATOM 6932 C C . ASP B 1 163 ? 24.795 -11.660 54.074 1.00 10.70 163 ASP B C 1
ATOM 6933 O O . ASP B 1 163 ? 23.803 -11.759 53.360 1.00 8.26 163 ASP B O 1
ATOM 6942 N N . PHE B 1 164 ? 24.897 -12.290 55.245 1.00 10.08 164 PHE B N 1
ATOM 6943 C CA . PHE B 1 164 ? 23.805 -13.129 55.742 1.00 12.71 164 PHE B CA 1
ATOM 6944 C C . PHE B 1 164 ? 23.723 -13.103 57.267 1.00 12.31 164 PHE B C 1
ATOM 6945 O O . PHE B 1 164 ? 24.701 -13.421 57.939 1.00 12.20 164 PHE B O 1
ATOM 6962 N N . ASP B 1 165 ? 22.546 -12.755 57.791 1.00 9.86 165 ASP B N 1
ATOM 6963 C CA . ASP B 1 165 ? 22.314 -12.636 59.238 1.00 11.62 165 ASP B CA 1
ATOM 6964 C C . ASP B 1 165 ? 23.421 -11.835 59.945 1.00 11.16 165 ASP B C 1
ATOM 6965 O O . ASP B 1 165 ? 23.922 -12.227 61.008 1.00 11.35 165 ASP B O 1
ATOM 6974 N N . LYS B 1 166 ? 23.786 -10.708 59.338 1.00 12.89 166 LYS B N 1
ATOM 6975 C CA . LYS B 1 166 ? 24.731 -9.740 59.906 1.00 15.24 166 LYS B CA 1
ATOM 6976 C C . LYS B 1 166 ? 26.147 -10.312 60.037 1.00 15.43 166 LYS B C 1
ATOM 6977 O O . LYS B 1 166 ? 26.990 -9.765 60.751 1.00 16.37 166 LYS B O 1
ATOM 6996 N N . LYS B 1 167 ? 26.403 -11.387 59.305 1.00 10.56 167 LYS B N 1
ATOM 6997 C CA . LYS B 1 167 ? 27.736 -11.969 59.207 1.00 10.80 167 LYS B CA 1
ATOM 6998 C C . LYS B 1 167 ? 28.173 -11.969 57.752 1.00 11.18 167 LYS B C 1
ATOM 6999 O O . LYS B 1 167 ? 27.372 -11.708 56.849 1.00 10.70 167 LYS B O 1
ATOM 7018 N N . ILE B 1 168 ? 29.453 -12.245 57.542 1.00 8.97 168 ILE B N 1
ATOM 7019 C CA . ILE B 1 168 ? 30.057 -12.231 56.212 1.00 8.77 168 ILE B CA 1
ATOM 7020 C C . ILE B 1 168 ? 30.648 -13.595 55.939 1.00 8.59 168 ILE B C 1
ATOM 7021 O O . ILE B 1 168 ? 31.331 -14.160 56.788 1.00 8.70 168 ILE B O 1
ATOM 7037 N N . TYR B 1 169 ? 30.385 -14.127 54.751 1.00 9.54 169 TYR B N 1
ATOM 7038 C CA . TYR B 1 169 ? 30.947 -15.406 54.338 1.00 8.28 169 TYR B CA 1
ATOM 7039 C C . TYR B 1 169 ? 31.669 -15.252 53.011 1.00 9.12 169 TYR B C 1
ATOM 7040 O O . TYR B 1 169 ? 31.338 -14.390 52.219 1.00 9.80 169 TYR B O 1
ATOM 7058 N N . ALA B 1 170 ? 32.657 -16.102 52.778 1.00 8.05 170 ALA B N 1
ATOM 7059 C CA . ALA B 1 170 ? 33.343 -16.138 51.497 1.00 8.17 170 ALA B CA 1
ATOM 7060 C C . ALA B 1 170 ? 33.477 -17.579 51.074 1.00 7.84 170 ALA B C 1
ATOM 7061 O O . ALA B 1 170 ? 33.460 -18.469 51.914 1.00 7.87 170 ALA B O 1
ATOM 7068 N N . TYR B 1 171 ? 33.619 -17.806 49.775 1.00 9.20 171 TYR B N 1
ATOM 7069 C CA . TYR B 1 171 ? 33.466 -19.156 49.237 1.00 9.34 171 TYR B CA 1
ATOM 7070 C C . TYR B 1 171 ? 34.661 -19.673 48.469 1.00 8.67 171 TYR B C 1
ATOM 7071 O O . TYR B 1 171 ? 35.384 -18.904 47.846 1.00 7.72 171 TYR B O 1
ATOM 7089 N N . GLY B 1 172 ? 34.849 -20.992 48.547 1.00 7.68 172 GLY B N 1
ATOM 7090 C CA . GLY B 1 172 ? 35.777 -21.715 47.693 1.00 7.99 172 GLY B CA 1
ATOM 7091 C C . GLY B 1 172 ? 35.165 -21.919 46.319 1.00 7.56 172 GLY B C 1
ATOM 7092 O O . GLY B 1 172 ? 34.207 -21.256 45.971 1.00 7.45 172 GLY B O 1
ATOM 7096 N N . LYS B 1 173 ? 35.700 -22.851 45.546 1.00 7.60 173 LYS B N 1
ATOM 7097 C CA . LYS B 1 173 ? 35.319 -22.953 44.144 1.00 8.69 173 LYS B CA 1
ATOM 7098 C C . LYS B 1 173 ? 34.065 -23.782 43.871 1.00 7.96 173 LYS B C 1
ATOM 7099 O O . LYS B 1 173 ? 33.593 -23.798 42.736 1.00 7.35 173 LYS B O 1
ATOM 7118 N N . ASN B 1 174 ? 33.486 -24.424 44.882 1.00 7.38 174 ASN B N 1
ATOM 7119 C CA . ASN B 1 174 ? 32.287 -25.249 44.667 1.00 8.66 174 ASN B CA 1
ATOM 7120 C C . ASN B 1 174 ? 31.347 -25.204 45.877 1.00 10.21 174 ASN B C 1
ATOM 7121 O O . ASN B 1 174 ? 31.030 -26.233 46.459 1.00 7.74 174 ASN B O 1
ATOM 7132 N N . TRP B 1 175 ? 30.890 -24.001 46.237 1.00 8.29 175 TRP B N 1
ATOM 7133 C CA . TRP B 1 175 ? 29.931 -23.858 47.325 1.00 7.32 175 TRP B CA 1
ATOM 7134 C C . TRP B 1 175 ? 28.758 -22.969 46.935 1.00 7.82 175 TRP B C 1
ATOM 7135 O O . TRP B 1 175 ? 28.219 -22.239 47.749 1.00 7.14 175 TRP B O 1
ATOM 7156 N N . GLY B 1 176 ? 28.326 -23.056 45.685 1.00 7.57 176 GLY B N 1
ATOM 7157 C CA . GLY B 1 176 ? 27.263 -22.186 45.217 1.00 6.96 176 GLY B CA 1
ATOM 7158 C C . GLY B 1 176 ? 27.684 -20.720 45.199 1.00 6.95 176 GLY B C 1
ATOM 7159 O O . GLY B 1 176 ? 28.865 -20.395 45.128 1.00 7.00 176 GLY B O 1
ATOM 7163 N N . ARG B 1 177 ? 26.689 -19.834 45.270 1.00 8.57 177 ARG B N 1
ATOM 7164 C CA . ARG B 1 177 ? 26.889 -18.382 45.200 1.00 8.45 177 ARG B CA 1
ATOM 7165 C C . ARG B 1 177 ? 27.681 -17.942 43.965 1.00 8.56 177 ARG B C 1
ATOM 7166 O O . ARG B 1 177 ? 28.375 -16.933 43.992 1.00 9.59 177 ARG B O 1
ATOM 7187 N N . GLY B 1 178 ? 27.560 -18.685 42.871 1.00 6.82 178 GLY B N 1
ATOM 7188 C CA . GLY B 1 178 ? 28.256 -18.339 41.650 1.00 9.13 178 GLY B CA 1
ATOM 7189 C C . GLY B 1 178 ? 29.681 -18.845 41.573 1.00 7.88 178 GLY B C 1
ATOM 7190 O O . GLY B 1 178 ? 30.345 -18.644 40.572 1.00 7.17 178 GLY B O 1
ATOM 7194 N N . SER B 1 179 ? 30.154 -19.510 42.623 1.00 7.19 179 SER B N 1
ATOM 7195 C CA . SER B 1 179 ? 31.530 -19.970 42.673 1.00 8.15 179 SER B CA 1
ATOM 7196 C C . SER B 1 179 ? 31.857 -20.946 41.531 1.00 7.46 179 SER B C 1
ATOM 7197 O O . SER B 1 179 ? 32.933 -20.871 40.950 1.00 7.22 179 SER B O 1
ATOM 7205 N N . GLU B 1 180 ? 30.934 -21.845 41.206 1.00 7.26 180 GLU B N 1
ATOM 7206 C CA . 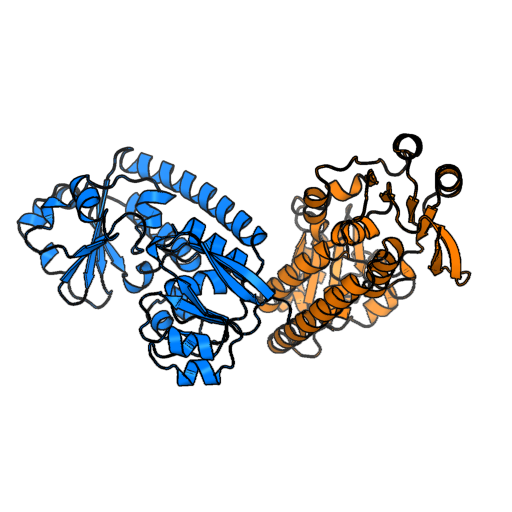GLU B 1 180 ? 31.194 -22.806 40.149 1.00 8.74 180 GLU B CA 1
ATOM 7207 C C . GLU B 1 180 ? 31.320 -22.096 38.816 1.00 8.57 180 GLU B C 1
ATOM 7208 O O . GLU B 1 180 ? 32.249 -22.363 38.030 1.00 7.45 180 GLU B O 1
ATOM 7220 N N . VAL B 1 181 ? 30.407 -21.172 38.577 1.00 8.40 181 VAL B N 1
ATOM 7221 C CA . VAL B 1 181 ? 30.439 -20.428 37.331 1.00 10.31 181 VAL B CA 1
ATOM 7222 C C . VAL B 1 181 ? 31.715 -19.585 37.204 1.00 10.60 181 VAL B C 1
ATOM 7223 O O . VAL B 1 181 ? 32.376 -19.612 36.158 1.00 8.83 181 VAL B O 1
ATOM 7236 N N . LEU B 1 182 ? 32.052 -18.853 38.264 1.00 9.23 182 LEU B N 1
ATOM 7237 C CA . LEU B 1 182 ? 33.155 -17.899 38.231 1.00 8.24 182 LEU B CA 1
ATOM 7238 C C . LEU B 1 182 ? 34.525 -18.572 38.178 1.00 8.85 182 LEU B C 1
ATOM 7239 O O . LEU B 1 182 ? 35.356 -18.220 37.346 1.00 9.27 182 LEU B O 1
ATOM 7255 N N . TYR B 1 183 ? 34.755 -19.546 39.052 1.00 7.73 183 TYR B N 1
ATOM 7256 C CA . TYR B 1 183 ? 36.083 -20.150 39.174 1.00 8.42 183 TYR B CA 1
ATOM 7257 C C . TYR B 1 183 ? 36.302 -21.335 38.258 1.00 10.57 183 TYR B C 1
ATOM 7258 O O . TYR B 1 183 ? 37.403 -21.515 37.753 1.00 12.98 183 TYR B O 1
ATOM 7276 N N . GLN B 1 184 ? 35.279 -22.160 38.055 1.00 9.48 184 GLN B N 1
ATOM 7277 C CA . GLN B 1 184 ? 35.458 -23.362 37.251 1.00 9.00 184 GLN B CA 1
ATOM 7278 C C . GLN B 1 184 ? 35.044 -23.133 35.796 1.00 10.79 184 GLN B C 1
ATOM 7279 O O . GLN B 1 184 ? 35.841 -23.358 34.885 1.00 13.48 184 GLN B O 1
ATOM 7293 N N . ALA B 1 185 ? 33.818 -22.687 35.562 1.00 10.92 185 ALA B N 1
ATOM 7294 C CA . ALA B 1 185 ? 33.353 -22.528 34.186 1.00 11.94 185 ALA B CA 1
ATOM 7295 C C . ALA B 1 185 ? 34.002 -21.324 33.473 1.00 11.94 185 ALA B C 1
ATOM 7296 O O . ALA B 1 185 ? 34.462 -21.461 32.341 1.00 13.04 185 ALA B O 1
ATOM 7303 N N . PHE B 1 186 ? 34.050 -20.163 34.119 1.00 8.71 186 PHE B N 1
ATOM 7304 C CA . PHE B 1 186 ? 34.674 -18.981 33.510 1.00 10.47 186 PHE B CA 1
ATOM 7305 C C . PHE B 1 186 ? 36.202 -18.986 33.699 1.00 11.12 186 PHE B C 1
ATOM 7306 O O . PHE B 1 186 ? 36.932 -18.237 33.026 1.00 10.07 186 PHE B O 1
ATOM 7323 N N . GLY B 1 187 ? 36.691 -19.802 34.630 1.00 13.02 187 GLY B N 1
ATOM 7324 C CA . GLY B 1 187 ? 38.124 -19.919 34.863 1.00 11.10 187 GLY B CA 1
ATOM 7325 C C . GLY B 1 187 ? 38.792 -18.662 35.401 1.00 11.45 187 GLY B C 1
ATOM 7326 O O . GLY B 1 187 ? 39.979 -18.415 35.148 1.00 10.72 187 GLY B O 1
ATOM 7330 N N . LEU B 1 188 ? 38.042 -17.860 36.147 1.00 11.66 188 LEU B N 1
ATOM 7331 C CA . LEU B 1 188 ? 38.607 -16.678 36.796 1.00 11.01 188 LEU B CA 1
ATOM 7332 C C . LEU B 1 188 ? 39.439 -17.097 38.009 1.00 11.41 188 LEU B C 1
ATOM 7333 O O . LEU B 1 188 ? 39.214 -18.169 38.590 1.00 12.12 188 LEU B O 1
ATOM 7349 N N . GLN B 1 189 ? 40.407 -16.263 38.386 1.00 10.84 189 GLN B N 1
ATOM 7350 C CA . GLN B 1 189 ? 41.342 -16.629 39.437 1.00 12.46 189 GLN B CA 1
ATOM 7351 C C . GLN B 1 189 ? 40.769 -16.384 40.822 1.00 12.35 189 GLN B C 1
ATOM 7352 O O . GLN B 1 189 ? 39.936 -15.487 41.035 1.00 12.37 189 GLN B O 1
ATOM 7366 N N . MET B 1 190 ? 41.217 -17.205 41.765 1.00 10.44 190 MET B N 1
ATOM 7367 C CA . MET B 1 190 ? 40.897 -17.002 43.170 1.00 12.33 190 MET B CA 1
ATOM 7368 C C . MET B 1 190 ? 42.131 -16.478 43.858 1.00 12.79 190 MET B C 1
ATOM 7369 O O . MET B 1 190 ? 43.190 -17.073 43.730 1.00 12.42 190 MET B O 1
ATOM 7383 N N . PRO B 1 191 ? 42.007 -15.358 44.582 1.00 10.19 191 PRO B N 1
ATOM 7384 C CA . PRO B 1 191 ? 43.150 -14.872 45.359 1.00 10.93 191 PRO B CA 1
ATOM 7385 C C . PRO B 1 191 ? 43.697 -15.939 46.296 1.00 10.60 191 PRO B C 1
ATOM 7386 O O . PRO B 1 191 ? 42.906 -16.669 46.910 1.00 8.99 191 PRO B O 1
ATOM 7397 N N . LYS B 1 192 ? 45.020 -16.018 46.395 1.00 12.99 192 LYS B N 1
ATOM 7398 C CA . LYS B 1 192 ? 45.684 -17.069 47.168 1.00 13.41 192 LYS B CA 1
ATOM 7399 C C . LYS B 1 192 ? 45.189 -17.100 48.613 1.00 11.98 192 LYS B C 1
ATOM 7400 O O . LYS B 1 192 ? 44.921 -18.170 49.158 1.00 10.78 192 LYS B O 1
ATOM 7419 N N . ALA B 1 193 ? 45.065 -15.932 49.234 1.00 9.87 193 ALA B N 1
ATOM 7420 C CA . ALA B 1 193 ? 44.672 -15.874 50.644 1.00 11.41 193 ALA B CA 1
ATOM 7421 C C . ALA B 1 193 ? 43.269 -16.441 50.843 1.00 10.67 193 ALA B C 1
ATOM 7422 O O . ALA B 1 193 ? 42.988 -17.086 51.858 1.00 9.20 193 ALA B O 1
ATOM 7429 N N . LEU B 1 194 ? 42.404 -16.226 49.858 1.00 10.49 194 LEU B N 1
ATOM 7430 C CA . LEU B 1 194 ? 41.024 -16.701 49.923 1.00 9.90 194 LEU B CA 1
ATOM 7431 C C . LEU B 1 194 ? 40.970 -18.204 49.663 1.00 9.84 194 LEU B C 1
ATOM 7432 O O . LEU B 1 194 ? 40.191 -18.933 50.276 1.00 11.75 194 LEU B O 1
ATOM 7448 N N . ASP B 1 195 ? 41.812 -18.669 48.749 1.00 9.51 195 ASP B N 1
ATOM 7449 C CA . ASP B 1 195 ? 41.944 -20.103 48.492 1.00 12.33 195 ASP B CA 1
ATOM 7450 C C . ASP B 1 195 ? 42.360 -20.853 49.753 1.00 11.74 195 ASP B C 1
ATOM 7451 O O . ASP B 1 195 ? 41.740 -21.858 50.125 1.00 12.10 195 ASP B O 1
ATOM 7460 N N . ASP B 1 196 ? 43.401 -20.356 50.412 1.00 13.45 196 ASP B N 1
ATOM 7461 C CA . ASP B 1 196 ? 43.904 -20.987 51.640 1.00 13.71 196 ASP B CA 1
ATOM 7462 C C . ASP B 1 196 ? 42.839 -21.008 52.742 1.00 14.09 196 ASP B C 1
ATOM 7463 O O . ASP B 1 196 ? 42.749 -21.961 53.507 1.00 14.30 196 ASP B O 1
ATOM 7472 N N . ALA B 1 197 ? 42.043 -19.947 52.822 1.00 11.03 197 ALA B N 1
ATOM 7473 C CA . ALA B 1 197 ? 41.048 -19.806 53.881 1.00 11.70 197 ALA B CA 1
ATOM 7474 C C . ALA B 1 197 ? 39.768 -20.604 53.628 1.00 12.32 197 ALA B C 1
ATOM 7475 O O . ALA B 1 197 ? 38.964 -20.779 54.543 1.00 11.69 197 ALA B O 1
ATOM 7482 N N . THR B 1 198 ? 39.570 -21.070 52.394 1.00 12.68 198 THR B N 1
ATOM 7483 C CA . THR B 1 198 ? 38.357 -21.816 52.045 1.00 11.38 198 THR B CA 1
ATOM 7484 C C . THR B 1 198 ? 38.612 -23.251 51.587 1.00 11.52 198 THR B C 1
ATOM 7485 O O . THR B 1 198 ? 37.670 -24.013 51.364 1.00 11.88 198 THR B O 1
ATOM 7496 N N . LYS B 1 199 ? 39.876 -23.630 51.459 1.00 13.47 199 LYS B N 1
ATOM 7497 C CA . LYS B 1 199 ? 40.225 -24.949 50.918 1.00 15.72 199 LYS B CA 1
ATOM 7498 C C . LYS B 1 199 ? 39.730 -26.106 51.795 1.00 16.73 199 LYS B C 1
ATOM 7499 O O . LYS B 1 199 ? 39.216 -27.108 51.282 1.00 18.70 199 LYS B O 1
ATOM 7518 N N . LYS B 1 200 ? 39.887 -25.970 53.106 1.00 15.41 200 LYS B N 1
ATOM 7519 C CA . LYS B 1 200 ? 39.611 -27.076 54.025 1.00 18.13 200 LYS B CA 1
ATOM 7520 C C . LYS B 1 200 ? 38.129 -27.448 54.133 1.00 15.94 200 LYS B C 1
ATOM 7521 O O . LYS B 1 200 ? 37.779 -28.633 54.079 1.00 17.69 200 LYS B O 1
ATOM 7540 N N . GLU B 1 201 ? 37.265 -26.448 54.281 1.00 11.12 201 GLU B N 1
ATOM 7541 C CA . GLU B 1 201 ? 35.842 -26.690 54.496 1.00 11.22 201 GLU B CA 1
ATOM 7542 C C . GLU B 1 201 ? 34.980 -26.287 53.293 1.00 9.64 201 GLU B C 1
ATOM 7543 O O . GLU B 1 201 ? 33.801 -26.610 53.252 1.00 11.10 201 GLU B O 1
ATOM 7555 N N . GLY B 1 202 ? 35.560 -25.559 52.342 1.00 7.91 202 GLY B N 1
ATOM 7556 C CA . GLY B 1 202 ? 34.832 -25.125 51.153 1.00 7.77 202 GLY B CA 1
ATOM 7557 C C . GLY B 1 202 ? 34.318 -23.702 51.187 1.00 7.73 202 GLY B C 1
ATOM 7558 O O . GLY B 1 202 ? 33.871 -23.179 50.153 1.00 7.62 202 GLY B O 1
ATOM 7562 N N . TRP B 1 203 ? 34.396 -23.088 52.364 1.00 7.83 203 TRP B N 1
ATOM 7563 C CA . TRP B 1 203 ? 33.823 -21.780 52.648 1.00 8.54 203 TRP B CA 1
ATOM 7564 C C . TRP B 1 203 ? 34.380 -21.323 53.981 1.00 9.51 203 TRP B C 1
ATOM 7565 O O . TRP B 1 203 ? 34.931 -22.134 54.726 1.00 8.10 203 TRP B O 1
ATOM 7586 N N . THR B 1 204 ? 34.231 -20.039 54.281 1.00 8.09 204 THR B N 1
ATOM 7587 C CA . THR B 1 204 ? 34.588 -19.534 55.597 1.00 8.29 204 THR B CA 1
ATOM 7588 C C . THR B 1 204 ? 33.719 -18.352 56.008 1.00 8.36 204 THR B C 1
ATOM 7589 O O . THR B 1 204 ? 33.211 -17.597 55.162 1.00 8.27 204 THR B O 1
ATOM 7600 N N . GLU B 1 205 ? 33.542 -18.194 57.318 1.00 9.76 205 GLU B N 1
ATOM 7601 C CA . GLU B 1 205 ? 33.077 -16.922 57.842 1.00 10.15 205 GLU B CA 1
ATOM 7602 C C . GLU B 1 205 ? 34.267 -15.967 57.816 1.00 11.11 205 GLU B C 1
ATOM 7603 O O . GLU B 1 205 ? 35.410 -16.356 58.110 1.00 12.71 205 GLU B O 1
ATOM 7615 N N . VAL B 1 206 ? 33.977 -14.718 57.471 1.00 8.91 206 VAL B N 1
ATOM 7616 C CA . VAL B 1 206 ? 34.978 -13.665 57.397 1.00 9.31 206 VAL B CA 1
ATOM 7617 C C . VAL B 1 206 ? 34.718 -12.619 58.481 1.00 9.40 206 VAL B C 1
ATOM 7618 O O . VAL B 1 206 ? 33.704 -11.937 58.452 1.00 9.41 206 VAL B O 1
ATOM 7631 N N . PRO B 1 207 ? 35.633 -12.507 59.454 1.00 9.65 207 PRO B N 1
ATOM 7632 C CA . PRO B 1 207 ? 35.464 -11.392 60.386 1.00 11.41 207 PRO B CA 1
ATOM 7633 C C . PRO B 1 207 ? 35.486 -10.066 59.644 1.00 10.92 207 PRO B C 1
ATOM 7634 O O . PRO B 1 207 ? 36.249 -9.919 58.699 1.00 10.41 207 PRO B O 1
ATOM 7645 N N . LYS B 1 208 ? 34.664 -9.111 60.049 1.00 11.72 208 LYS B N 1
ATOM 7646 C CA . LYS B 1 208 ? 34.475 -7.925 59.231 1.00 10.81 208 LYS B CA 1
ATOM 7647 C C . LYS B 1 208 ? 35.800 -7.168 59.007 1.00 11.84 208 LYS B C 1
ATOM 7648 O O . LYS B 1 208 ? 35.976 -6.487 58.000 1.00 12.46 208 LYS B O 1
ATOM 7667 N N . GLU B 1 209 ? 36.732 -7.286 59.942 1.00 11.22 209 GLU B N 1
ATOM 7668 C CA . GLU B 1 209 ? 37.985 -6.542 59.845 1.00 12.37 209 GLU B CA 1
ATOM 7669 C C . GLU B 1 209 ? 38.945 -7.155 58.817 1.00 13.59 209 GLU B C 1
ATOM 7670 O O . GLU B 1 209 ? 39.945 -6.539 58.450 1.00 14.15 209 GLU B O 1
ATOM 7682 N N . GLU B 1 210 ? 38.619 -8.351 58.332 1.00 12.60 210 GLU B N 1
ATOM 7683 C CA . GLU B 1 210 ? 39.523 -9.108 57.473 1.00 11.43 210 GLU B CA 1
ATOM 7684 C C . GLU B 1 210 ? 39.056 -9.131 56.021 1.00 11.17 210 GLU B C 1
ATOM 7685 O O . GLU B 1 210 ? 39.628 -9.837 55.193 1.00 11.57 210 GLU B O 1
ATOM 7697 N N . VAL B 1 211 ? 38.026 -8.354 55.706 1.00 12.06 211 VAL B N 1
ATOM 7698 C CA . VAL B 1 211 ? 37.492 -8.322 54.345 1.00 11.75 211 VAL B CA 1
ATOM 7699 C C . VAL B 1 211 ? 38.601 -8.016 53.328 1.00 11.76 211 VAL B C 1
ATOM 7700 O O . VAL B 1 211 ? 38.711 -8.687 52.292 1.00 12.79 211 VAL B O 1
ATOM 7713 N N . GLY B 1 212 ? 39.457 -7.054 53.655 1.00 12.18 212 GLY B N 1
ATOM 7714 C CA . GLY B 1 212 ? 40.522 -6.650 52.754 1.00 14.10 212 GLY B CA 1
ATOM 7715 C C . GLY B 1 212 ? 41.535 -7.737 52.440 1.00 14.46 212 GLY B C 1
ATOM 7716 O O . GLY B 1 212 ? 42.131 -7.733 51.369 1.00 15.17 212 GLY B O 1
ATOM 7720 N N . LYS B 1 213 ? 41.741 -8.660 53.371 1.00 14.84 213 LYS B N 1
ATOM 7721 C CA . LYS B 1 213 ? 42.728 -9.729 53.183 1.00 15.45 213 LYS B CA 1
ATOM 7722 C C . LYS B 1 213 ? 42.371 -10.666 52.018 1.00 15.45 213 LYS B C 1
ATOM 7723 O O . LYS B 1 213 ? 43.251 -11.311 51.439 1.00 14.92 213 LYS B O 1
ATOM 7742 N N . TYR B 1 214 ? 41.085 -10.725 51.668 1.00 13.66 214 TYR B N 1
ATOM 7743 C CA . TYR B 1 214 ? 40.594 -11.698 50.688 1.00 12.89 214 TYR B CA 1
ATOM 7744 C C . TYR B 1 214 ? 40.100 -11.050 49.390 1.00 13.63 214 TYR B C 1
ATOM 7745 O O . TYR B 1 214 ? 39.574 -11.727 48.513 1.00 15.18 214 TYR B O 1
ATOM 7763 N N . ALA B 1 215 ? 40.328 -9.751 49.248 1.00 17.39 215 ALA B N 1
ATOM 7764 C CA . ALA B 1 215 ? 39.807 -9.002 48.114 1.00 19.09 215 ALA B CA 1
ATOM 7765 C C . ALA B 1 215 ? 40.626 -9.193 46.839 1.00 18.54 215 ALA B C 1
ATOM 7766 O O . ALA B 1 215 ? 41.847 -9.054 46.839 1.00 21.42 215 ALA B O 1
ATOM 7773 N N . GLY B 1 216 ? 39.928 -9.514 45.756 1.00 15.24 216 GLY B N 1
ATOM 7774 C CA . GLY B 1 216 ? 40.528 -9.706 44.445 1.00 12.91 216 GLY B CA 1
ATOM 7775 C C . GLY B 1 216 ? 40.269 -8.531 43.517 1.00 12.91 216 GLY B C 1
ATOM 7776 O O . GLY B 1 216 ? 39.945 -7.434 43.978 1.00 14.63 216 GLY B O 1
ATOM 7780 N N . ASP B 1 217 ? 40.405 -8.764 42.211 1.00 12.09 217 ASP B N 1
ATOM 7781 C CA . ASP B 1 217 ? 40.258 -7.701 41.200 1.00 11.58 217 ASP B CA 1
ATOM 7782 C C . ASP B 1 217 ? 38.809 -7.277 41.034 1.00 12.84 217 ASP B C 1
ATOM 7783 O O . ASP B 1 217 ? 38.507 -6.125 40.691 1.00 11.67 217 ASP B O 1
ATOM 7792 N N . VAL B 1 218 ? 37.925 -8.248 41.225 1.00 11.42 218 VAL B N 1
ATOM 7793 C CA . VAL B 1 218 ? 36.490 -8.047 41.193 1.00 9.95 218 VAL B CA 1
ATOM 7794 C C . VAL B 1 218 ? 35.934 -8.584 42.507 1.00 10.66 218 VAL B C 1
ATOM 7795 O O . VAL B 1 218 ? 36.322 -9.665 42.951 1.00 8.44 218 VAL B O 1
ATOM 7808 N N . ILE B 1 219 ? 35.027 -7.838 43.131 1.00 9.46 219 ILE B N 1
ATOM 7809 C CA . ILE B 1 219 ? 34.377 -8.302 44.355 1.00 9.92 219 ILE B CA 1
ATOM 7810 C C . ILE B 1 219 ? 32.877 -8.361 44.139 1.00 10.18 219 ILE B C 1
ATOM 7811 O O . ILE B 1 219 ? 32.263 -7.369 43.789 1.00 9.00 219 ILE B O 1
ATOM 7827 N N . ILE B 1 220 ? 32.303 -9.540 44.357 1.00 9.26 220 ILE B N 1
ATOM 7828 C CA . ILE B 1 220 ? 30.869 -9.757 44.218 1.00 8.08 220 ILE B CA 1
ATOM 7829 C C . ILE B 1 220 ? 30.274 -10.024 45.585 1.00 10.64 220 ILE B C 1
ATOM 7830 O O . ILE B 1 220 ? 30.763 -10.887 46.301 1.00 11.13 220 ILE B O 1
ATOM 7846 N N . THR B 1 221 ? 29.255 -9.249 45.956 1.00 8.77 221 THR B N 1
ATOM 7847 C CA . THR B 1 221 ? 28.565 -9.431 47.231 1.00 9.77 221 THR B CA 1
ATOM 7848 C C . THR B 1 221 ? 27.161 -9.998 47.010 1.00 8.98 221 THR B C 1
ATOM 7849 O O . THR B 1 221 ? 26.333 -9.382 46.354 1.00 9.29 221 THR B O 1
ATOM 7860 N N . ALA B 1 222 ? 26.924 -11.185 47.534 1.00 8.95 222 ALA B N 1
ATOM 7861 C CA . ALA B 1 222 ? 25.603 -11.800 47.497 1.00 7.88 222 ALA B CA 1
ATOM 7862 C C . ALA B 1 222 ? 24.832 -11.363 48.726 1.00 9.30 222 ALA B C 1
ATOM 7863 O O . ALA B 1 222 ? 25.321 -11.491 49.851 1.00 9.74 222 ALA B O 1
ATOM 7870 N N . LYS B 1 223 ? 23.634 -10.834 48.513 1.00 8.87 223 LYS B N 1
ATOM 7871 C CA . LYS B 1 223 ? 22.840 -10.314 49.599 1.00 9.66 223 LYS B CA 1
ATOM 7872 C C . LYS B 1 223 ? 21.365 -10.386 49.267 1.00 8.27 223 LYS B C 1
ATOM 7873 O O . LYS B 1 223 ? 20.974 -10.519 48.102 1.00 9.31 223 LYS B O 1
ATOM 7892 N N . ALA B 1 224 ? 20.539 -10.289 50.291 1.00 9.26 224 ALA B N 1
ATOM 7893 C CA . ALA B 1 224 ? 19.108 -10.245 50.061 1.00 11.17 224 ALA B CA 1
ATOM 7894 C C . ALA B 1 224 ? 18.735 -8.950 49.359 1.00 12.13 224 ALA B C 1
ATOM 7895 O O . ALA B 1 224 ? 19.240 -7.877 49.687 1.00 10.56 224 ALA B O 1
ATOM 7902 N N . LYS B 1 225 ? 17.839 -9.056 48.384 1.00 21.34 225 LYS B N 1
ATOM 7903 C CA . LYS B 1 225 ? 17.365 -7.882 47.664 1.00 23.55 225 LYS B CA 1
ATOM 7904 C C . LYS B 1 225 ? 16.808 -6.836 48.631 1.00 21.94 225 LYS B C 1
ATOM 7905 O O . LYS B 1 225 ? 17.082 -5.647 48.472 1.00 23.63 225 LYS B O 1
ATOM 7924 N N . ASP B 1 226 ? 16.066 -7.291 49.643 1.00 17.65 226 ASP B N 1
ATOM 7925 C CA . ASP B 1 226 ? 15.396 -6.394 50.593 1.00 19.29 226 ASP B CA 1
ATOM 7926 C C . ASP B 1 226 ? 16.276 -5.932 51.763 1.00 20.03 226 ASP B C 1
ATOM 7927 O O . ASP B 1 226 ? 15.791 -5.266 52.675 1.00 21.97 226 ASP B O 1
ATOM 7936 N N . ALA B 1 227 ? 17.558 -6.286 51.739 1.00 16.63 227 ALA B N 1
ATOM 7937 C CA . ALA B 1 227 ? 18.490 -5.878 52.785 1.00 16.22 227 ALA B CA 1
ATOM 7938 C C . ALA B 1 227 ? 19.101 -4.530 52.423 1.00 15.56 227 ALA B C 1
ATOM 7939 O O . ALA B 1 227 ? 19.325 -4.242 51.252 1.00 14.84 227 ALA B O 1
ATOM 7946 N N . ALA B 1 228 ? 19.388 -3.711 53.429 1.00 17.22 228 ALA B N 1
ATOM 7947 C CA . ALA B 1 228 ? 20.091 -2.465 53.179 1.00 17.21 228 ALA B CA 1
ATOM 7948 C C . ALA B 1 228 ? 21.538 -2.781 52.850 1.00 16.91 228 ALA B C 1
ATOM 7949 O O . ALA B 1 228 ? 21.992 -3.913 53.048 1.00 16.70 228 ALA B O 1
ATOM 7956 N N . GLN B 1 229 ? 22.267 -1.777 52.367 1.00 17.72 229 GLN B N 1
ATOM 7957 C CA . GLN B 1 229 ? 23.674 -1.960 52.039 1.00 16.02 229 GLN B CA 1
ATOM 7958 C C . GLN B 1 229 ? 24.434 -2.612 53.194 1.00 14.97 229 GLN B C 1
ATOM 7959 O O . GLN B 1 229 ? 24.307 -2.169 54.336 1.00 15.35 229 GLN B O 1
ATOM 7973 N N . PRO B 1 230 ? 25.235 -3.657 52.908 1.00 11.59 230 PRO B N 1
ATOM 7974 C CA . PRO B 1 230 ? 25.971 -4.298 53.999 1.00 13.45 230 PRO B CA 1
ATOM 7975 C C . PRO B 1 230 ? 26.942 -3.344 54.676 1.00 12.92 230 PRO B C 1
ATOM 7976 O O . PRO B 1 230 ? 27.521 -2.478 54.019 1.00 12.19 230 PRO B O 1
ATOM 7987 N N . GLU B 1 231 ? 27.127 -3.508 55.979 1.00 13.46 231 GLU B N 1
ATOM 7988 C CA . GLU B 1 231 ? 27.971 -2.590 56.720 1.00 13.86 231 GLU B CA 1
ATOM 7989 C C . GLU B 1 231 ? 29.413 -2.624 56.213 1.00 14.53 231 GLU B C 1
ATOM 7990 O O . GLU B 1 231 ? 30.093 -1.604 56.231 1.00 16.58 231 GLU B O 1
ATOM 8002 N N . PHE B 1 232 ? 29.874 -3.772 55.719 1.00 12.71 232 PHE B N 1
ATOM 8003 C CA . PHE B 1 232 ? 31.275 -3.882 55.348 1.00 10.69 232 PHE B CA 1
ATOM 8004 C C . PHE B 1 232 ? 31.575 -3.104 54.069 1.00 11.43 232 PHE B C 1
ATOM 8005 O O . PHE B 1 232 ? 32.742 -2.864 53.757 1.00 11.90 232 PHE B O 1
ATOM 8022 N N . GLN B 1 233 ? 30.538 -2.667 53.360 1.00 11.13 233 GLN B N 1
ATOM 8023 C CA . GLN B 1 233 ? 30.739 -1.849 52.164 1.00 11.80 233 GLN B CA 1
ATOM 8024 C C . GLN B 1 233 ? 30.796 -0.356 52.508 1.00 13.32 233 GLN B C 1
ATOM 8025 O O . GLN B 1 233 ? 30.991 0.477 51.627 1.00 14.81 233 GLN B O 1
ATOM 8039 N N . LYS B 1 234 ? 30.648 -0.024 53.786 1.00 18.61 234 LYS B N 1
ATOM 8040 C CA . LYS B 1 234 ? 30.582 1.376 54.212 1.00 21.52 234 LYS B CA 1
ATOM 8041 C C . LYS B 1 234 ? 31.860 1.867 54.886 1.00 23.85 234 LYS B C 1
ATOM 8042 O O . LYS B 1 234 ? 31.898 2.986 55.405 1.00 27.34 234 LYS B O 1
ATOM 8061 N N . THR B 1 235 ? 32.900 1.041 54.894 1.00 18.07 235 THR B N 1
ATOM 8062 C CA . THR B 1 235 ? 34.118 1.374 55.625 1.00 16.79 235 THR B CA 1
ATOM 8063 C C . THR B 1 235 ? 35.169 2.067 54.781 1.00 16.60 235 THR B C 1
ATOM 8064 O O . THR B 1 235 ? 35.172 1.974 53.561 1.00 16.86 235 THR B O 1
ATOM 8075 N N . ALA B 1 236 ? 36.100 2.737 55.458 1.00 26.65 236 ALA B N 1
ATOM 8076 C CA . ALA B 1 236 ? 37.276 3.271 54.790 1.00 27.19 236 ALA B CA 1
ATOM 8077 C C . ALA B 1 236 ? 38.084 2.130 54.183 1.00 25.70 236 ALA B C 1
ATOM 8078 O O . ALA B 1 236 ? 38.638 2.273 53.100 1.00 28.36 236 ALA B O 1
ATOM 8085 N N . MET B 1 237 ? 38.148 0.998 54.885 1.00 20.27 237 MET B N 1
ATOM 8086 C CA . MET B 1 237 ? 38.847 -0.178 54.359 1.00 20.53 237 MET B CA 1
ATOM 8087 C C . MET B 1 237 ? 38.299 -0.560 52.983 1.00 18.93 237 MET B C 1
ATOM 8088 O O . MET B 1 237 ? 39.069 -0.807 52.049 1.00 18.93 237 MET B O 1
ATOM 8102 N N . TRP B 1 238 ? 36.972 -0.592 52.867 1.00 14.95 238 TRP B N 1
ATOM 8103 C CA . TRP B 1 238 ? 36.302 -0.950 51.620 1.00 14.74 238 TRP B CA 1
ATOM 8104 C C . TRP B 1 238 ? 36.624 0.059 50.532 1.00 13.95 238 TRP B C 1
ATOM 8105 O O . TRP B 1 238 ? 36.978 -0.321 49.422 1.00 12.91 238 TRP B O 1
ATOM 8126 N N . GLN B 1 239 ? 36.500 1.335 50.874 1.00 24.28 239 GLN B N 1
ATOM 8127 C CA . GLN B 1 239 ? 36.809 2.426 49.960 1.00 28.05 239 GLN B CA 1
ATOM 8128 C C . GLN B 1 239 ? 38.188 2.244 49.333 1.00 30.52 239 GLN B C 1
ATOM 8129 O O . GLN B 1 239 ? 38.378 2.495 48.144 1.00 33.44 239 GLN B O 1
ATOM 8143 N N . ASN B 1 240 ? 39.140 1.785 50.138 1.00 35.13 240 ASN B N 1
ATOM 8144 C CA . ASN B 1 240 ? 40.529 1.701 49.707 1.00 35.05 240 ASN B CA 1
ATOM 8145 C C . ASN B 1 240 ? 40.845 0.486 48.827 1.00 35.11 240 ASN B C 1
ATOM 8146 O O . ASN B 1 240 ? 41.916 0.428 48.221 1.00 37.42 240 ASN B O 1
ATOM 8157 N N . LEU B 1 241 ? 39.925 -0.473 48.735 1.00 20.64 241 LEU B N 1
ATOM 8158 C CA . LEU B 1 241 ? 40.183 -1.667 47.933 1.00 17.53 241 LEU B CA 1
ATOM 8159 C C . LEU B 1 241 ? 40.304 -1.360 46.456 1.00 16.98 241 LEU B C 1
ATOM 8160 O O . LEU B 1 241 ? 39.516 -0.591 45.894 1.00 18.31 241 LEU B O 1
ATOM 8176 N N . GLU B 1 242 ? 41.270 -2.007 45.814 1.00 19.85 242 GLU B N 1
ATOM 8177 C CA . GLU B 1 242 ? 41.522 -1.797 44.399 1.00 22.97 242 GLU B CA 1
ATOM 8178 C C . GLU B 1 242 ? 40.270 -2.064 43.556 1.00 22.49 242 GLU B C 1
ATOM 8179 O O . GLU B 1 242 ? 39.965 -1.319 42.623 1.00 22.13 242 GLU B O 1
ATOM 8191 N N . ALA B 1 243 ? 39.529 -3.117 43.891 1.00 14.98 243 ALA B N 1
ATOM 8192 C CA . ALA B 1 243 ? 38.346 -3.457 43.124 1.00 13.78 243 ALA B CA 1
ATOM 8193 C C . ALA B 1 243 ? 37.290 -2.352 43.230 1.00 14.27 243 ALA B C 1
ATOM 8194 O O . ALA B 1 243 ? 36.601 -2.030 42.253 1.00 14.47 243 ALA B O 1
ATOM 8201 N N . VAL B 1 244 ? 37.167 -1.780 44.419 1.00 16.93 244 VAL B N 1
ATOM 8202 C CA . VAL B 1 244 ? 36.166 -0.753 44.673 1.00 17.41 244 VAL B CA 1
ATOM 8203 C C . VAL B 1 244 ? 36.580 0.540 43.977 1.00 16.67 244 VAL B C 1
ATOM 8204 O O . VAL B 1 244 ? 35.756 1.208 43.360 1.00 16.00 244 VAL B O 1
ATOM 8217 N N . GLN B 1 245 ? 37.866 0.867 44.044 1.00 18.98 245 GLN B N 1
ATOM 8218 C CA . GLN B 1 245 ? 38.379 2.040 43.334 1.00 20.41 245 GLN B CA 1
ATOM 8219 C C . GLN B 1 245 ? 38.215 1.901 41.814 1.00 20.13 245 GLN B C 1
ATOM 8220 O O . GLN B 1 245 ? 37.981 2.890 41.116 1.00 20.78 245 GLN B O 1
ATOM 8234 N N . ASN B 1 246 ? 38.312 0.678 41.301 1.00 15.07 246 ASN B N 1
ATOM 8235 C CA . ASN B 1 246 ? 38.117 0.419 39.877 1.00 16.64 246 ASN B CA 1
ATOM 8236 C C . ASN B 1 246 ? 36.658 0.261 39.473 1.00 17.20 246 ASN B C 1
ATOM 8237 O O . ASN B 1 246 ? 36.358 0.051 38.296 1.00 17.65 246 ASN B O 1
ATOM 8248 N N . LYS B 1 247 ? 35.761 0.341 40.456 1.00 17.12 247 LYS B N 1
ATOM 8249 C CA . LYS B 1 247 ? 34.325 0.181 40.226 1.00 16.38 247 LYS B CA 1
ATOM 8250 C C . LYS B 1 247 ? 34.047 -1.208 39.661 1.00 15.49 247 LYS B C 1
ATOM 8251 O O . LYS B 1 247 ? 33.227 -1.399 38.757 1.00 15.90 247 LYS B O 1
ATOM 8270 N N . TYR B 1 248 ? 34.752 -2.176 40.232 1.00 15.53 248 TYR B N 1
ATOM 8271 C CA . TYR B 1 248 ? 34.636 -3.578 39.857 1.00 14.22 248 TYR B CA 1
ATOM 8272 C C . TYR B 1 248 ? 34.003 -4.335 41.015 1.00 14.85 248 TYR B C 1
ATOM 8273 O O . TYR B 1 248 ? 34.420 -5.440 41.354 1.00 15.62 248 TYR B O 1
ATOM 8291 N N . ALA B 1 249 ? 33.002 -3.721 41.634 1.00 13.42 249 ALA B N 1
ATOM 8292 C CA . ALA B 1 249 ? 32.292 -4.336 42.751 1.00 12.49 249 ALA B CA 1
ATOM 8293 C C . ALA B 1 249 ? 30.802 -4.234 42.496 1.00 11.83 249 ALA B C 1
ATOM 8294 O O . ALA B 1 249 ? 30.301 -3.147 42.194 1.00 12.17 249 ALA B O 1
ATOM 8301 N N . PHE B 1 250 ? 30.102 -5.361 42.588 1.00 9.17 250 PHE B N 1
ATOM 8302 C CA . PHE B 1 250 ? 28.653 -5.369 42.429 1.00 9.55 250 PHE B CA 1
ATOM 8303 C C . PHE B 1 250 ? 27.984 -6.428 43.283 1.00 10.02 250 PHE B C 1
ATOM 8304 O O . PHE B 1 250 ? 28.613 -7.394 43.752 1.00 8.87 250 PHE B O 1
ATOM 8321 N N . ASN B 1 251 ? 26.697 -6.199 43.507 1.00 11.15 251 ASN B N 1
ATOM 8322 C CA . ASN B 1 251 ? 25.884 -7.090 44.312 1.00 11.93 251 ASN B CA 1
ATOM 8323 C C . ASN B 1 251 ? 25.062 -8.026 43.450 1.00 12.28 251 ASN B C 1
ATOM 8324 O O . ASN B 1 251 ? 24.691 -7.698 42.307 1.00 12.51 251 ASN B O 1
ATOM 8335 N N . VAL B 1 252 ? 24.777 -9.198 44.003 1.00 9.53 252 VAL B N 1
ATOM 8336 C CA . VAL B 1 252 ? 23.845 -10.119 43.383 1.00 9.59 252 VAL B CA 1
ATOM 8337 C C . VAL B 1 252 ? 22.835 -10.611 44.416 1.00 9.10 252 VAL B C 1
ATOM 8338 O O . VAL B 1 252 ? 23.044 -10.467 45.612 1.00 8.33 252 VAL B O 1
ATOM 8351 N N . ASP B 1 253 ? 21.737 -11.176 43.927 1.00 10.53 253 ASP B N 1
ATOM 8352 C CA . ASP B 1 253 ? 20.631 -11.643 44.764 1.00 9.08 253 ASP B CA 1
ATOM 8353 C C . ASP B 1 253 ? 20.971 -13.007 45.341 1.00 10.22 253 ASP B C 1
ATOM 8354 O O . ASP B 1 253 ? 20.996 -13.993 44.609 1.00 10.93 253 ASP B O 1
ATOM 8363 N N . SER B 1 254 ? 21.253 -13.071 46.645 1.00 9.64 254 SER B N 1
ATOM 8364 C CA . SER B 1 254 ? 21.722 -14.327 47.215 1.00 9.54 254 SER B CA 1
ATOM 8365 C C . SER B 1 254 ? 20.697 -15.452 47.074 1.00 10.44 254 SER B C 1
ATOM 8366 O O . SER B 1 254 ? 21.092 -16.604 46.913 1.00 10.73 254 SER B O 1
ATOM 8374 N N . SER B 1 255 ? 19.404 -15.127 47.086 1.00 10.87 255 SER B N 1
ATOM 8375 C CA . SER B 1 255 ? 18.374 -16.159 47.055 1.00 11.30 255 SER B CA 1
ATOM 8376 C C . SER B 1 255 ? 18.397 -16.894 45.716 1.00 12.09 255 SER B C 1
ATOM 8377 O O . SER B 1 255 ? 18.071 -18.078 45.641 1.00 13.07 255 SER B O 1
ATOM 8385 N N . VAL B 1 256 ? 18.789 -16.175 44.672 1.00 11.92 256 VAL B N 1
ATOM 8386 C CA . VAL B 1 256 ? 18.937 -16.745 43.338 1.00 11.60 256 VAL B CA 1
ATOM 8387 C C . VAL B 1 256 ? 20.240 -17.527 43.253 1.00 12.36 256 VAL B C 1
ATOM 8388 O O . VAL B 1 256 ? 20.309 -18.589 42.638 1.00 14.51 256 VAL B O 1
ATOM 8401 N N . TYR B 1 257 ? 21.276 -17.001 43.890 1.00 8.69 257 TYR B N 1
ATOM 8402 C CA . TYR B 1 257 ? 22.628 -17.521 43.692 1.00 8.77 257 TYR B CA 1
ATOM 8403 C C . TYR B 1 257 ? 23.050 -18.681 44.605 1.00 8.55 257 TYR B C 1
ATOM 8404 O O . TYR B 1 257 ? 24.111 -19.252 44.380 1.00 9.34 257 TYR B O 1
ATOM 8422 N N . TRP B 1 258 ? 22.263 -19.031 45.624 1.00 9.33 258 TRP B N 1
ATOM 8423 C CA . TRP B 1 258 ? 22.718 -20.040 46.597 1.00 9.69 258 TRP B CA 1
ATOM 8424 C C . TRP B 1 258 ? 23.082 -21.376 45.963 1.00 10.03 258 TRP B C 1
ATOM 8425 O O . TRP B 1 258 ? 24.059 -22.001 46.372 1.00 12.06 258 TRP B O 1
ATOM 8446 N N . TYR B 1 259 ? 22.306 -21.807 44.970 1.00 9.66 259 TYR B N 1
ATOM 8447 C CA . TYR B 1 259 ? 22.395 -23.177 44.482 1.00 11.03 259 TYR B CA 1
ATOM 8448 C C . TYR B 1 259 ? 23.313 -23.360 43.278 1.00 10.85 259 TYR B C 1
ATOM 8449 O O . TYR B 1 259 ? 23.825 -22.392 42.721 1.00 12.85 259 TYR B O 1
ATOM 8467 N N . ASN B 1 260 ? 23.545 -24.620 42.909 1.00 10.51 260 ASN B N 1
ATOM 8468 C CA . ASN B 1 260 ? 24.409 -24.948 41.774 1.00 8.40 260 ASN B CA 1
ATOM 8469 C C . ASN B 1 260 ? 23.841 -26.054 40.880 1.00 8.63 260 ASN B C 1
ATOM 8470 O O . ASN B 1 260 ? 24.585 -26.763 40.212 1.00 7.01 260 ASN B O 1
ATOM 8481 N N . ASP B 1 261 ? 22.519 -26.154 40.865 1.00 6.96 261 ASP B N 1
ATOM 8482 C CA . ASP B 1 261 ? 21.776 -27.021 39.951 1.00 7.69 261 ASP B CA 1
ATOM 8483 C C . ASP B 1 261 ? 21.706 -26.389 38.553 1.00 8.24 261 ASP B C 1
ATOM 8484 O O . ASP B 1 261 ? 21.948 -25.195 38.409 1.00 8.08 261 ASP B O 1
ATOM 8493 N N . PRO B 1 262 ? 21.319 -27.171 37.527 1.00 8.84 262 PRO B N 1
ATOM 8494 C CA . PRO B 1 262 ? 21.323 -26.642 36.151 1.00 10.32 262 PRO B CA 1
ATOM 8495 C C . PRO B 1 262 ? 20.437 -25.413 35.916 1.00 10.24 262 PRO B C 1
ATOM 8496 O O . PRO B 1 262 ? 20.808 -24.619 35.053 1.00 9.05 262 PRO B O 1
ATOM 8507 N N . TYR B 1 263 ? 19.312 -25.259 36.619 1.00 8.67 263 TYR B N 1
ATOM 8508 C CA . TYR B 1 263 ? 18.470 -24.068 36.444 1.00 9.49 263 TYR B CA 1
ATOM 8509 C C . TYR B 1 263 ? 19.208 -22.856 36.982 1.00 7.72 263 TYR B C 1
ATOM 8510 O O . TYR B 1 263 ? 19.370 -21.849 36.288 1.00 6.67 263 TYR B O 1
ATOM 8528 N N . THR B 1 264 ? 19.672 -22.958 38.222 1.00 6.69 264 THR B N 1
ATOM 8529 C CA . THR B 1 264 ? 20.415 -21.879 38.846 1.00 8.51 264 THR B CA 1
ATOM 8530 C C . THR B 1 264 ? 21.705 -21.562 38.071 1.00 8.66 264 THR B C 1
ATOM 8531 O O . THR B 1 264 ? 22.068 -20.400 37.934 1.00 8.41 264 THR B O 1
ATOM 8542 N N . LEU B 1 265 ? 22.384 -22.586 37.564 1.00 8.81 265 LEU B N 1
ATOM 8543 C CA . LEU B 1 265 ? 23.629 -22.376 36.838 1.00 9.33 265 LEU B CA 1
ATOM 8544 C C . LEU B 1 265 ? 23.394 -21.515 35.601 1.00 9.00 265 LEU B C 1
ATOM 8545 O O . LEU B 1 265 ? 24.209 -20.663 35.284 1.00 9.25 265 LEU B O 1
ATOM 8561 N N . ASP B 1 266 ? 22.291 -21.752 34.898 1.00 9.12 266 ASP B N 1
ATOM 8562 C CA . ASP B 1 266 ? 22.008 -20.970 33.695 1.00 10.41 266 ASP B CA 1
ATOM 8563 C C . ASP B 1 266 ? 21.648 -19.525 34.036 1.00 9.42 266 ASP B C 1
ATOM 8564 O O . ASP B 1 266 ? 22.129 -18.586 33.400 1.00 9.17 266 ASP B O 1
ATOM 8573 N N . VAL B 1 267 ? 20.802 -19.339 35.040 1.00 9.39 267 VAL B N 1
ATOM 8574 C CA . VAL B 1 267 ? 20.458 -17.989 35.482 1.00 10.64 267 VAL B CA 1
ATOM 8575 C C . VAL B 1 267 ? 21.694 -17.191 35.927 1.00 11.70 267 VAL B C 1
ATOM 8576 O O . VAL B 1 267 ? 21.889 -16.032 35.519 1.00 13.21 267 VAL B O 1
ATOM 8589 N N . ILE B 1 268 ? 22.537 -17.801 36.754 1.00 7.50 268 ILE B N 1
ATOM 8590 C CA . ILE B 1 268 ? 23.676 -17.083 37.293 1.00 6.90 268 ILE B CA 1
ATOM 8591 C C . ILE B 1 268 ? 24.757 -16.890 36.227 1.00 7.87 268 ILE B C 1
ATOM 8592 O O . ILE B 1 268 ? 25.450 -15.863 36.241 1.00 11.55 268 ILE B O 1
ATOM 8608 N N . ARG B 1 269 ? 24.905 -17.846 35.301 1.00 8.43 269 ARG B N 1
ATOM 8609 C CA . ARG B 1 269 ? 25.836 -17.677 34.191 1.00 8.73 269 ARG B CA 1
ATOM 8610 C C . ARG B 1 269 ? 25.461 -16.411 33.421 1.00 11.04 269 ARG B C 1
ATOM 8611 O O . ARG B 1 269 ? 26.305 -15.548 33.162 1.00 9.12 269 ARG B O 1
ATOM 8632 N N . LYS B 1 270 ? 24.188 -16.306 33.057 1.00 12.52 270 LYS B N 1
ATOM 8633 C CA . LYS B 1 270 ? 23.728 -15.155 32.268 1.00 12.32 270 LYS B CA 1
ATOM 8634 C C . LYS B 1 270 ? 23.862 -13.836 33.021 1.00 12.79 270 LYS B C 1
ATOM 8635 O O . LYS B 1 270 ? 24.355 -12.845 32.473 1.00 14.50 270 LYS B O 1
ATOM 8654 N N . ASP B 1 271 ? 23.452 -13.819 34.280 1.00 10.74 271 ASP B N 1
ATOM 8655 C CA . ASP B 1 271 ? 23.525 -12.609 35.087 1.00 10.23 271 ASP B CA 1
ATOM 8656 C C . ASP B 1 271 ? 24.985 -12.187 35.319 1.00 9.83 271 ASP B C 1
ATOM 8657 O O . ASP B 1 271 ? 25.338 -11.025 35.166 1.00 9.57 271 ASP B O 1
ATOM 8666 N N . LEU B 1 272 ? 25.837 -13.130 35.708 1.00 8.43 272 LEU B N 1
ATOM 8667 C CA . LEU B 1 272 ? 27.246 -12.821 35.930 1.00 8.27 272 LEU B CA 1
ATOM 8668 C C . LEU B 1 272 ? 27.926 -12.326 34.661 1.00 9.14 272 LEU B C 1
ATOM 8669 O O . LEU B 1 272 ? 28.700 -11.373 34.694 1.00 9.46 272 LEU B O 1
ATOM 8685 N N . LYS B 1 273 ? 27.644 -12.973 33.540 1.00 10.11 273 LYS B N 1
ATOM 8686 C CA . LYS B 1 273 ? 28.255 -12.538 32.290 1.00 10.45 273 LYS B CA 1
ATOM 8687 C C . LYS B 1 273 ? 27.828 -11.108 31.971 1.00 10.47 273 LYS B C 1
ATOM 8688 O O . LYS B 1 273 ? 28.668 -10.274 31.640 1.00 12.95 273 LYS B O 1
ATOM 8706 N N . LYS B 1 274 ? 26.533 -10.822 32.087 1.00 11.73 274 LYS B N 1
ATOM 8707 C CA . LYS B 1 274 ? 26.033 -9.470 31.817 1.00 13.75 274 LYS B CA 1
ATOM 8708 C C . LYS B 1 274 ? 26.713 -8.431 32.701 1.00 13.88 274 LYS B C 1
ATOM 8709 O O . LYS B 1 274 ? 27.202 -7.411 32.205 1.00 15.13 274 LYS B O 1
ATOM 8728 N N . GLN B 1 275 ? 26.772 -8.696 34.003 1.00 12.00 275 GLN B N 1
ATOM 8729 C CA . GLN B 1 275 ? 27.308 -7.721 34.946 1.00 11.77 275 GLN B CA 1
ATOM 8730 C C . GLN B 1 275 ? 28.835 -7.545 34.779 1.00 12.12 275 GLN B C 1
ATOM 8731 O O . GLN B 1 275 ? 29.359 -6.432 34.906 1.00 12.56 275 GLN B O 1
ATOM 8745 N N . LEU B 1 276 ? 29.542 -8.635 34.499 1.00 10.70 276 LEU B N 1
ATOM 8746 C CA . LEU B 1 276 ? 30.993 -8.568 34.339 1.00 11.08 276 LEU B CA 1
ATOM 8747 C C . LEU B 1 276 ? 31.355 -7.797 33.074 1.00 12.39 276 LEU B C 1
ATOM 8748 O O . LEU B 1 276 ? 32.254 -6.968 33.096 1.00 14.49 276 LEU B O 1
ATOM 8764 N N . LEU B 1 277 ? 30.640 -8.065 31.988 1.00 12.48 277 LEU B N 1
ATOM 8765 C CA . LEU B 1 277 ? 30.911 -7.379 30.721 1.00 15.26 277 LEU B CA 1
ATOM 8766 C C . LEU B 1 277 ? 30.531 -5.898 30.766 1.00 17.00 277 LEU B C 1
ATOM 8767 O O . LEU B 1 277 ? 31.037 -5.102 29.961 1.00 17.76 277 LEU B O 1
ATOM 8783 N N . ALA B 1 278 ? 29.662 -5.531 31.701 1.00 17.08 278 ALA B N 1
ATOM 8784 C CA . ALA B 1 278 ? 29.213 -4.148 31.838 1.00 17.86 278 ALA B CA 1
ATOM 8785 C C . ALA B 1 278 ? 30.134 -3.323 32.733 1.00 18.56 278 ALA B C 1
ATOM 8786 O O . ALA B 1 278 ? 29.953 -2.115 32.861 1.00 20.16 278 ALA B O 1
ATOM 8793 N N . LEU B 1 279 ? 31.118 -3.967 33.356 1.00 13.72 279 LEU B N 1
ATOM 8794 C CA . LEU B 1 279 ? 32.056 -3.255 34.220 1.00 12.78 279 LEU B CA 1
ATOM 8795 C C . LEU B 1 279 ? 32.885 -2.271 33.387 1.00 14.71 279 LEU B C 1
ATOM 8796 O O . LEU B 1 279 ? 33.126 -2.528 32.206 1.00 16.46 279 LEU B O 1
ATOM 8812 N N . PRO B 1 280 ? 33.313 -1.143 33.991 1.00 16.46 280 PRO B N 1
ATOM 8813 C CA . PRO B 1 280 ? 33.093 -0.733 35.382 1.00 17.62 280 PRO B CA 1
ATOM 8814 C C . PRO B 1 280 ? 31.675 -0.235 35.653 1.00 20.32 280 PRO B C 1
ATOM 8815 O O . PRO B 1 280 ? 30.946 0.101 34.711 1.00 20.52 280 PRO B O 1
ATOM 8826 N N . THR B 1 281 ? 31.299 -0.186 36.932 1.00 22.80 281 THR B N 1
ATOM 8827 C CA . THR B 1 281 ? 29.996 0.331 37.341 1.00 21.42 281 THR B CA 1
ATOM 8828 C C . THR B 1 281 ? 29.966 1.855 37.224 1.00 22.56 281 THR B C 1
ATOM 8829 O O . THR B 1 281 ? 31.013 2.509 37.255 1.00 23.19 281 THR B O 1
#

InterPro domains:
  IPR002491 ABC transporter periplasmic binding domain [PF01497] (53-279)
  IPR002491 ABC transporter periplasmic binding domain [PS50983] (52-305)
  IPR051313 Bacterial iron-siderophore binding [PTHR30532] (1-303)

Secondary structure (DSSP, 8-state):
--EEEEEEEETTEEEEEEEESS-SSEEE-SGGGHHHHHHTT--EEEEEGGGGGSHHHHHHSTTS-EE-TT-HHHHHHT--SEEEEETT-TTHHHHHHHS-EEEE-GGGS-HHHHHHHHHHHHT-HHHHHHHHHHHHHHHHHHHHHHHHHH-TT-BEEEEEEETTEEEEE-TTSSTTHIIIIIIS--B--HHHHHHHTTTSEEE--GGGGGGG--SEEEEEE-TTSPPPGGGSSHHHHTSHHHHTT-EEEEEHHHHS--SHHHHHHHHHHHHHHHHH---/-EEEEEEETTEEEEEEE-SS-SSEEE-SGGGHHHHHHTT--EEEEEGGGGGSHHHHHHTTTSEEE-TT-HHHHHHT--SEEEEETT-TTHHHHHHHS-EEEE-GGGS-HHHHHHHHHHHHT-HHHHHHHHHHHHHHHHHHHHHHHHHH-TT-BEEEEEEETTEEEEE-TTSSTTHIIIIIIS--B--HHHHHHHTTTSEEE--GGGGGGG--SEEEEEE-TTSPPPGGGGSHHHHH-HHHHTT-EEEEEHHHHS--SHHHHHHHHHHHHHHHHT---

CATH classification: 3.40.50.1980

Sequence (556 aa):
KETKAFNLKTAKGEEKIDIPKDPKRIVVMAPTYAGGLKYLDANIVGVSDQVDQSPVLAKQFKDVDKVGAEDVEKVASLKPDLIITYNTDKNTDKLKKIAPTIAFDYAKYNYLEQQEAMGDIVGKSDEVKKWKADWEKQTAQDSKDIKAHLGDDTSVTIFEDFDKKIYAYGKNWGRGSEVLYQAFGLQMPKALDDATKKEGWTEVPKEEVGKYAGDVIITAKAKDAAQPEFQKTAMWQNLEAVQNKYAFNVDSSVYWYNDPYTLDVIRKDLKKQLLALPTTKAFNLKTAKGEEKIDIPKDPKRIVVMAPTYAGGLKYLDANIVGVSDQVDQSPVLAKQFKDVDKVGAEDVEKVASLKPDLIITYNTDKNTDKLKKIAPTIAFDYAKYNYLEQQEAMGDIVGKSDEVKKWKADWEKQTAQDSKDIKAHLGDDTSVTIFEDFDKKIYAYGKNWGRGSEVLYQAFGLQMPKALDDATKKEGWTEVPKEEVGKYAGDVIITAKAKDAAQPEFQKTAMWQNLEAVQNKYAFNVDSSVYWYNDPYTLDVIRKDLKKQLLALPT

Foldseek 3Di:
DAWDWQFAQDPVGTDTFIAHPAWQEEAELAQQLVQLLLVVVHNYAEYAPLLCLFPLSVVSCVPHHHDHNLPLVVVLVSQGQEYEAAPPRPCVVVNVVRHGYDHHPVVVAALLSSSCSSCSNRVNNVVSVVVVVVLLVVLVVLLVLLCVQQNNAFEEWEWECDPLWIKTFAQGQWLCSVSQCPSNNHHFPPVSCVQCVPPGMDTDDLVCVLVRGTLAYEYAYAPPDDPRPSCPDPSNCPRNNNVQQRYYYDHNSLTRYSHPSSVVVSNVVVSVSSNVPND/DDWQWAQDPVGTDTFDADPAWQEEAELAQQLQQLLLVVVHNYQEYAPLLCLFPLSVVSCVPHHHDHNQPLVVVLVSQGQEYEAAPPRPCQVVVVVRHGYDHHPVVRAALLSSSCSSCSNRVNNVVSVVVVVVLLVVLVVLLVLLCVQQNDAFAEWEWECDPLWIKTFDQGQWLCSVSQCPSSVHHFPPQSCVQCVPPGMDTDDLVCPQVRGTLAYEYEYAPPDDDRPSCVDPSNCPHNNVVQQRYYYDHNSLTRYSHPSSVVVSNVVVSVSSNPDND